Protein AF-0000000068825783 (afdb_homodimer)

InterPro domains:
  IPR036424 Decaprenyl diphosphate synthase-like superfamily [G3DSA:3.40.1180.10] (124-243)
  IPR036424 Decaprenyl diphosphate synthase-like superfamily [SSF64005] (55-237)
  IPR038887 Dehydrodolichyl diphosphate synthase complex subunit Nus1 [PTHR21528] (3-243)

Nearest PDB structures (foldseek):
  7pb1-assembly1_B-2  TM=8.480E-01  e=5.339E-15  Homo sapiens
  6w2l-assembly1_B  TM=7.872E-01  e=2.085E-14  Homo sapiens
  7pb0-assembly1_B-2  TM=7.633E-01  e=5.680E-15  Homo sapiens
  7pay-assembly1_B-2  TM=7.531E-01  e=7.194E-14  Homo sapiens
  4h2o-assembly1_A  TM=7.415E-01  e=1.173E-07  Escherichia coli

Structure (mmCIF, N/CA/C/O backbone):
data_AF-0000000068825783-model_v1
#
loop_
_entity.id
_entity.type
_entity.pdbx_description
1 polymer 'ditrans,polycis-polyprenyl diphosphate synthase'
#
loop_
_atom_site.group_PDB
_atom_site.id
_atom_site.type_symbol
_atom_site.label_atom_id
_atom_site.label_alt_id
_atom_site.label_comp_id
_atom_site.label_asym_id
_atom_site.label_entity_id
_atom_site.label_seq_id
_atom_site.pdbx_PDB_ins_code
_atom_site.Cartn_x
_atom_site.Cartn_y
_atom_site.Cartn_z
_atom_site.occupancy
_atom_site.B_iso_or_equiv
_atom_site.auth_seq_id
_atom_site.auth_comp_id
_atom_site.auth_asym_id
_atom_site.auth_atom_id
_atom_site.pdbx_PDB_model_num
ATOM 1 N N . MET A 1 1 ? -21.297 26.969 -71.875 1 42.66 1 MET A N 1
ATOM 2 C CA . MET A 1 1 ? -20.844 25.938 -70.938 1 42.66 1 MET A CA 1
ATOM 3 C C . MET A 1 1 ? -20.594 26.531 -69.562 1 42.66 1 MET A C 1
ATOM 5 O O . MET A 1 1 ? -19.766 27.422 -69.375 1 42.66 1 MET A O 1
ATOM 9 N N . SER A 1 2 ? -21.641 26.562 -68.562 1 55.28 2 SER A N 1
ATOM 10 C CA . SER A 1 2 ? -21.938 27.516 -67.5 1 55.28 2 SER A CA 1
ATOM 11 C C . SER A 1 2 ? -21 27.328 -66.312 1 55.28 2 SER A C 1
ATOM 13 O O . SER A 1 2 ? -20.438 26.25 -66.125 1 55.28 2 SER A O 1
ATOM 15 N N . ILE A 1 3 ? -20.516 28.484 -65.75 1 64.88 3 ILE A N 1
ATOM 16 C CA . ILE A 1 3 ? -19.688 28.75 -64.562 1 64.88 3 ILE A CA 1
ATOM 17 C C . ILE A 1 3 ? -20.094 27.797 -63.469 1 64.88 3 ILE A C 1
ATOM 19 O O . ILE A 1 3 ? -19.234 27.266 -62.75 1 64.88 3 ILE A O 1
ATOM 23 N N . ASN A 1 4 ? -21.203 27.359 -63.531 1 65.75 4 ASN A N 1
ATOM 24 C CA . ASN A 1 4 ? -21.719 26.438 -62.5 1 65.75 4 ASN A CA 1
ATOM 25 C C . ASN A 1 4 ? -21.172 25.031 -62.719 1 65.75 4 ASN A C 1
ATOM 27 O O . ASN A 1 4 ? -20.891 24.328 -61.719 1 65.75 4 ASN A O 1
ATOM 31 N N . PHE A 1 5 ? -20.891 24.688 -63.938 1 65.38 5 PHE A N 1
ATOM 32 C CA . PHE A 1 5 ? -20.375 23.359 -64.25 1 65.38 5 PHE A CA 1
ATOM 33 C C . PHE A 1 5 ? -18.922 23.25 -63.812 1 65.38 5 PHE A C 1
ATOM 35 O O . PHE A 1 5 ? -18.516 22.234 -63.219 1 65.38 5 PHE A O 1
ATOM 42 N N . ILE A 1 6 ? -18.25 24.281 -64 1 62.16 6 ILE A N 1
ATOM 43 C CA . ILE A 1 6 ? -16.844 24.297 -63.625 1 62.16 6 ILE A CA 1
ATOM 44 C C . ILE A 1 6 ? -16.703 24.266 -62.094 1 62.16 6 ILE A C 1
ATOM 46 O O . ILE A 1 6 ? -15.836 23.562 -61.562 1 62.16 6 ILE A O 1
ATOM 50 N N . HIS A 1 7 ? -17.547 24.859 -61.406 1 62.69 7 HIS A N 1
ATOM 51 C CA . HIS A 1 7 ? -17.531 24.859 -59.938 1 62.69 7 HIS A CA 1
ATOM 52 C C . HIS A 1 7 ? -17.828 23.469 -59.375 1 62.69 7 HIS A C 1
ATOM 54 O O . HIS A 1 7 ? -17.203 23.047 -58.406 1 62.69 7 HIS A O 1
ATOM 60 N N . VAL A 1 8 ? -18.672 22.812 -60.031 1 63.44 8 VAL A N 1
ATOM 61 C CA . VAL A 1 8 ? -19.062 21.5 -59.562 1 63.44 8 VAL A CA 1
ATOM 62 C C . VAL A 1 8 ? -17.938 20.5 -59.812 1 63.44 8 VAL A C 1
ATOM 64 O O . VAL A 1 8 ? -17.625 19.672 -58.969 1 63.44 8 VAL A O 1
ATOM 67 N N . VAL A 1 9 ? -17.266 20.656 -60.906 1 70.38 9 VAL A N 1
ATOM 68 C CA . VAL A 1 9 ? -16.172 19.75 -61.25 1 70.38 9 VAL A CA 1
ATOM 69 C C . VAL A 1 9 ? -14.992 20 -60.344 1 70.38 9 VAL A C 1
ATOM 71 O O . VAL A 1 9 ? -14.375 19.062 -59.844 1 70.38 9 VAL A O 1
ATOM 74 N N . LEU A 1 10 ? -14.773 21.25 -60.094 1 65.44 10 LEU A N 1
ATOM 75 C CA . LEU A 1 10 ? -13.664 21.609 -59.219 1 65.44 10 LEU A CA 1
ATOM 76 C C . LEU A 1 10 ? -13.938 21.156 -57.781 1 65.44 10 LEU A C 1
ATOM 78 O O . LEU A 1 10 ? -13.039 20.672 -57.094 1 65.44 10 LEU A O 1
ATOM 82 N N . TYR A 1 11 ? -15.141 21.281 -57.406 1 63.78 11 TYR A N 1
ATOM 83 C CA . TYR A 1 11 ? -15.547 20.812 -56.094 1 63.78 11 TYR A CA 1
ATOM 84 C C . TYR A 1 11 ? -15.375 19.297 -55.969 1 63.78 11 TYR A C 1
ATOM 86 O O . TYR A 1 11 ? -14.836 18.797 -54.969 1 63.78 11 TYR A O 1
ATOM 94 N N . ASN A 1 12 ? -15.727 18.578 -57 1 69.06 12 ASN A N 1
ATOM 95 C CA . ASN A 1 12 ? -15.602 17.125 -56.969 1 69.06 12 ASN A CA 1
ATOM 96 C C . ASN A 1 12 ? -14.141 16.703 -57.062 1 69.06 12 ASN A C 1
ATOM 98 O O . ASN A 1 12 ? -13.742 15.727 -56.406 1 69.06 12 ASN A O 1
ATOM 102 N N . LEU A 1 13 ? -13.43 17.469 -57.75 1 74 13 LEU A N 1
ATOM 103 C CA . LEU A 1 13 ? -12.008 17.156 -57.875 1 74 13 LEU A CA 1
ATOM 104 C C . LEU A 1 13 ? -11.297 17.406 -56.531 1 74 13 LEU A C 1
ATOM 106 O O . LEU A 1 13 ? -10.477 16.594 -56.125 1 74 13 LEU A O 1
ATOM 110 N N . VAL A 1 14 ? -11.656 18.531 -55.969 1 64.44 14 VAL A N 1
ATOM 111 C CA . VAL A 1 14 ? -11.07 18.828 -54.656 1 64.44 14 VAL A CA 1
ATOM 112 C C . VAL A 1 14 ? -11.523 17.797 -53.625 1 64.44 14 VAL A C 1
ATOM 114 O O . VAL A 1 14 ? -10.719 17.281 -52.844 1 64.44 14 VAL A O 1
ATOM 117 N N . HIS A 1 15 ? -12.719 17.359 -53.688 1 64.88 15 HIS A N 1
ATOM 118 C CA . HIS A 1 15 ? -13.25 16.359 -52.75 1 64.88 15 HIS A CA 1
ATOM 119 C C . HIS A 1 15 ? -12.625 14.992 -53.031 1 64.88 15 HIS A C 1
ATOM 121 O O . HIS A 1 15 ? -12.305 14.266 -52.094 1 64.88 15 HIS A O 1
ATOM 127 N N . PHE A 1 16 ? -12.398 14.766 -54.25 1 71.06 16 PHE A N 1
ATOM 128 C CA . PHE A 1 16 ? -11.766 13.508 -54.625 1 71.06 16 PHE A CA 1
ATOM 129 C C . PHE A 1 16 ? -10.312 13.477 -54.156 1 71.06 16 PHE A C 1
ATOM 131 O O . PHE A 1 16 ? -9.859 12.484 -53.594 1 71.06 16 PHE A O 1
ATOM 138 N N . THR A 1 17 ? -9.641 14.523 -54.406 1 66.75 17 THR A N 1
ATOM 139 C CA . THR A 1 17 ? -8.25 14.586 -53.969 1 66.75 17 THR A CA 1
ATOM 140 C C . THR A 1 17 ? -8.164 14.531 -52.469 1 66.75 17 THR A C 1
ATOM 142 O O . THR A 1 17 ? -7.297 13.844 -51.906 1 66.75 17 THR A O 1
ATOM 145 N N . CYS A 1 18 ? -9.062 15.164 -51.75 1 60.19 18 CYS A N 1
ATOM 146 C CA . CYS A 1 18 ? -9.07 15.125 -50.281 1 60.19 18 CYS A CA 1
ATOM 147 C C . CYS A 1 18 ? -9.383 13.719 -49.781 1 60.19 18 CYS A C 1
ATOM 149 O O . CYS A 1 18 ? -8.75 13.242 -48.844 1 60.19 18 CYS A O 1
ATOM 151 N N . THR A 1 19 ? -10.25 13.008 -50.5 1 64.25 19 THR A N 1
ATOM 152 C CA . THR A 1 19 ? -10.57 11.641 -50.125 1 64.25 19 THR A CA 1
ATOM 153 C C . THR A 1 19 ? -9.398 10.703 -50.406 1 64.25 19 THR A C 1
ATOM 155 O O . THR A 1 19 ? -9.117 9.797 -49.594 1 64.25 19 THR A O 1
ATOM 158 N N . VAL A 1 20 ? -8.773 10.961 -51.438 1 64.88 20 VAL A N 1
ATOM 159 C CA . VAL A 1 20 ? -7.609 10.141 -51.781 1 64.88 20 VAL A CA 1
ATOM 160 C C . VAL A 1 20 ? -6.488 10.398 -50.781 1 64.88 20 VAL A C 1
ATOM 162 O O . VAL A 1 20 ? -5.84 9.453 -50.312 1 64.88 20 VAL A O 1
ATOM 165 N N . ILE A 1 21 ? -6.332 11.594 -50.406 1 59.41 21 ILE A N 1
ATOM 166 C CA . ILE A 1 21 ? -5.316 11.93 -49.406 1 59.41 21 ILE A CA 1
ATOM 167 C C . ILE A 1 21 ? -5.68 11.305 -48.062 1 59.41 21 ILE A C 1
ATOM 169 O O . ILE A 1 21 ? -4.824 10.734 -47.375 1 59.41 21 ILE A O 1
ATOM 173 N N . GLU A 1 22 ? -6.887 11.32 -47.688 1 61.16 22 GLU A N 1
ATOM 174 C CA . GLU A 1 22 ? -7.34 10.664 -46.438 1 61.16 22 GLU A CA 1
ATOM 175 C C . GLU A 1 22 ? -7.125 9.148 -46.531 1 61.16 22 GLU A C 1
ATOM 177 O O . GLU A 1 22 ? -6.703 8.531 -45.562 1 61.16 22 GLU A O 1
ATOM 182 N N . CYS A 1 23 ? -7.34 8.648 -47.656 1 56.94 23 CYS A N 1
ATOM 183 C CA . CYS A 1 23 ? -7.133 7.219 -47.875 1 56.94 23 CYS A CA 1
ATOM 184 C C . CYS A 1 23 ? -5.652 6.859 -47.781 1 56.94 23 CYS A C 1
ATOM 186 O O . CYS A 1 23 ? -5.289 5.855 -47.188 1 56.94 23 CYS A O 1
ATOM 188 N N . ILE A 1 24 ? -4.93 7.672 -48.375 1 57.5 24 ILE A N 1
ATOM 189 C CA . ILE A 1 24 ? -3.492 7.43 -48.344 1 57.5 24 ILE A CA 1
ATOM 190 C C . ILE A 1 24 ? -2.965 7.57 -46.906 1 57.5 24 ILE A C 1
ATOM 192 O O . ILE A 1 24 ? -2.176 6.742 -46.438 1 57.5 24 ILE A O 1
ATOM 196 N N . VAL A 1 25 ? -3.416 8.508 -46.188 1 53.91 25 VAL A N 1
ATOM 197 C CA . VAL A 1 25 ? -3.01 8.688 -44.812 1 53.91 25 VAL A CA 1
ATOM 198 C C . VAL A 1 25 ? -3.498 7.504 -43.969 1 53.91 25 VAL A C 1
ATOM 200 O O . VAL A 1 25 ? -2.766 6.996 -43.125 1 53.91 25 VAL A O 1
ATOM 203 N N . TYR A 1 26 ? -4.68 7.051 -44.281 1 50.91 26 TYR A N 1
ATOM 204 C CA . TYR A 1 26 ? -5.215 5.867 -43.625 1 50.91 26 TYR A CA 1
ATOM 205 C C . TYR A 1 26 ? -4.387 4.633 -43.938 1 50.91 26 TYR A C 1
ATOM 207 O O . TYR A 1 26 ? -4.035 3.852 -43.062 1 50.91 26 TYR A O 1
ATOM 215 N N . LEU A 1 27 ? -4.078 4.531 -45.188 1 52.44 27 LEU A N 1
ATOM 216 C CA . LEU A 1 27 ? -3.281 3.391 -45.625 1 52.44 27 LEU A CA 1
ATOM 217 C C . LEU A 1 27 ? -1.861 3.475 -45.062 1 52.44 27 LEU A C 1
ATOM 219 O O . LEU A 1 27 ? -1.295 2.465 -44.656 1 52.44 27 LEU A O 1
ATOM 223 N N . LEU A 1 28 ? -1.328 4.59 -45.062 1 52.03 28 LEU A N 1
ATOM 224 C CA . LEU A 1 28 ? -0.014 4.766 -44.469 1 52.03 28 LEU A CA 1
ATOM 225 C C . LEU A 1 28 ? -0.067 4.488 -42.969 1 52.03 28 LEU A C 1
ATOM 227 O O . LEU A 1 28 ? 0.862 3.902 -42.406 1 52.03 28 LEU A O 1
ATOM 231 N N . GLY A 1 29 ? -1.135 4.855 -42.312 1 50.38 29 GLY A N 1
ATOM 232 C CA . GLY A 1 29 ? -1.34 4.484 -40.938 1 50.38 29 GLY A CA 1
ATOM 233 C C . GLY A 1 29 ? -1.378 2.984 -40.719 1 50.38 29 GLY A C 1
ATOM 234 O O . GLY A 1 29 ? -0.766 2.475 -39.75 1 50.38 29 GLY A O 1
ATOM 235 N N . ILE A 1 30 ? -2.023 2.33 -41.562 1 49.5 30 ILE A N 1
ATOM 236 C CA . ILE A 1 30 ? -2.096 0.875 -41.5 1 49.5 30 ILE A CA 1
ATOM 237 C C . ILE A 1 30 ? -0.715 0.278 -41.75 1 49.5 30 ILE A C 1
ATOM 239 O O . ILE A 1 30 ? -0.299 -0.659 -41.062 1 49.5 30 ILE A O 1
ATOM 243 N N . THR A 1 31 ? -0.089 0.76 -42.812 1 48.16 31 THR A N 1
ATOM 244 C CA . THR A 1 31 ? 1.242 0.242 -43.094 1 48.16 31 THR A CA 1
ATOM 245 C C . THR A 1 31 ? 2.207 0.551 -41.969 1 48.16 31 THR A C 1
ATOM 247 O O . THR A 1 31 ? 3.039 -0.284 -41.594 1 48.16 31 THR A O 1
ATOM 250 N N . VAL A 1 32 ? 2.127 1.709 -41.406 1 47.41 32 VAL A N 1
ATOM 251 C CA . VAL A 1 32 ? 2.953 2.035 -40.25 1 47.41 32 VAL A CA 1
ATOM 252 C C . VAL A 1 32 ? 2.553 1.158 -39.062 1 47.41 32 VAL A C 1
ATOM 254 O O . VAL A 1 32 ? 3.412 0.65 -38.344 1 47.41 32 VAL A O 1
ATOM 257 N N . ASP A 1 33 ? 1.3 0.928 -38.844 1 45.69 33 ASP A N 1
ATOM 258 C CA . ASP A 1 33 ? 0.841 0.006 -37.812 1 45.69 33 ASP A CA 1
ATOM 259 C C . ASP A 1 33 ? 1.303 -1.42 -38.094 1 45.69 33 ASP A C 1
ATOM 261 O O . ASP A 1 33 ? 1.701 -2.148 -37.188 1 45.69 33 ASP A O 1
ATOM 265 N N . PHE A 1 34 ? 1.152 -1.824 -39.375 1 43.69 34 PHE A N 1
ATOM 266 C CA . PHE A 1 34 ? 1.649 -3.133 -39.781 1 43.69 34 PHE A CA 1
ATOM 267 C C . PHE A 1 34 ? 3.166 -3.199 -39.656 1 43.69 34 PHE A C 1
ATOM 269 O O . PHE A 1 34 ? 3.707 -4.164 -39.125 1 43.69 34 PHE A O 1
ATOM 276 N N . TYR A 1 35 ? 3.861 -2.283 -40.25 1 44.72 35 TYR A N 1
ATOM 277 C CA . TYR A 1 35 ? 5.309 -2.227 -40.062 1 44.72 35 TYR A CA 1
ATOM 278 C C . TYR A 1 35 ? 5.664 -2.082 -38.594 1 44.72 35 TYR A C 1
ATOM 280 O O . TYR A 1 35 ? 6.602 -2.723 -38.094 1 44.72 35 TYR A O 1
ATOM 288 N N . HIS A 1 36 ? 4.992 -1.281 -37.781 1 45.22 36 HIS A N 1
ATOM 289 C CA . HIS A 1 36 ? 5.148 -1.208 -36.344 1 45.22 36 HIS A CA 1
ATOM 290 C C . HIS A 1 36 ? 4.758 -2.523 -35.688 1 45.22 36 HIS A C 1
ATOM 292 O O . HIS A 1 36 ? 5.398 -2.955 -34.719 1 45.22 36 HIS A O 1
ATOM 298 N N . GLY A 1 37 ? 3.746 -3.115 -36.125 1 42.56 37 GLY A N 1
ATOM 299 C CA . GLY A 1 37 ? 3.377 -4.43 -35.625 1 42.56 37 GLY A CA 1
ATOM 300 C C . GLY A 1 37 ? 4.438 -5.484 -35.875 1 42.56 37 GLY A C 1
ATOM 301 O O . GLY A 1 37 ? 4.789 -6.25 -35 1 42.56 37 GLY A O 1
ATOM 302 N N . VAL A 1 38 ? 4.789 -5.695 -37.156 1 43.5 38 VAL A N 1
ATOM 303 C CA . VAL A 1 38 ? 5.809 -6.684 -37.5 1 43.5 38 VAL A CA 1
ATOM 304 C C . VAL A 1 38 ? 7.168 -6.227 -36.969 1 43.5 38 VAL A C 1
ATOM 306 O O . VAL A 1 38 ? 7.898 -7.012 -36.344 1 43.5 38 VAL A O 1
ATOM 309 N N . TYR A 1 39 ? 7.645 -5.102 -37.375 1 41.81 39 TYR A N 1
ATOM 310 C CA . TYR A 1 39 ? 8.891 -4.531 -36.875 1 41.81 39 TYR A CA 1
ATOM 311 C C . TYR A 1 39 ? 8.797 -4.281 -35.375 1 41.81 39 TYR A C 1
ATOM 313 O O . TYR A 1 39 ? 9.766 -4.52 -34.656 1 41.81 39 TYR A O 1
ATOM 321 N N . TYR A 1 40 ? 7.715 -3.783 -34.906 1 44.41 40 TYR A N 1
ATOM 322 C CA . TYR A 1 40 ? 7.465 -3.604 -33.469 1 44.41 40 TYR A CA 1
ATOM 323 C C . TYR A 1 40 ? 7.328 -4.949 -32.75 1 44.41 40 TYR A C 1
ATOM 325 O O . TYR A 1 40 ? 7.746 -5.098 -31.609 1 44.41 40 TYR A O 1
ATOM 333 N N . GLY A 1 41 ? 6.816 -5.895 -33.562 1 44.47 41 GLY A N 1
ATOM 334 C CA . GLY A 1 41 ? 6.852 -7.234 -33 1 44.47 41 GLY A CA 1
ATOM 335 C C . GLY A 1 41 ? 8.258 -7.777 -32.844 1 44.47 41 GLY A C 1
ATOM 336 O O . GLY A 1 41 ? 8.609 -8.312 -31.797 1 44.47 41 GLY A O 1
ATOM 337 N N . LYS A 1 42 ? 9.016 -7.922 -34.094 1 48.91 42 LYS A N 1
ATOM 338 C CA . LYS A 1 42 ? 10.422 -8.32 -34 1 48.91 42 LYS A CA 1
ATOM 339 C C . LYS A 1 42 ? 11.211 -7.383 -33.094 1 48.91 42 LYS A C 1
ATOM 341 O O . LYS A 1 42 ? 12 -7.84 -32.281 1 48.91 42 LYS A O 1
ATOM 346 N N . HIS A 1 43 ? 11.188 -6.148 -33.312 1 48.56 43 HIS A N 1
ATOM 347 C CA . HIS A 1 43 ? 11.828 -5.129 -32.5 1 48.56 43 HIS A CA 1
ATOM 348 C C . HIS A 1 43 ? 11.328 -5.191 -31.062 1 48.56 43 HIS A C 1
ATOM 350 O O . HIS A 1 43 ? 12.102 -5.004 -30.125 1 48.56 43 HIS A O 1
ATOM 356 N N . ASN A 1 44 ? 10.102 -5.586 -31.031 1 56.53 44 ASN A N 1
ATOM 357 C CA . ASN A 1 44 ? 9.555 -5.789 -29.703 1 56.53 44 ASN A CA 1
ATOM 358 C C . ASN A 1 44 ? 10.164 -7.012 -29.016 1 56.53 44 ASN A C 1
ATOM 360 O O . ASN A 1 44 ? 10.445 -6.984 -27.812 1 56.53 44 ASN A O 1
ATOM 364 N N . ASN A 1 45 ? 10.492 -8.039 -30.031 1 62.94 45 ASN A N 1
ATOM 365 C CA . ASN A 1 45 ? 11.125 -9.227 -29.453 1 62.94 45 ASN A CA 1
ATOM 366 C C . ASN A 1 45 ? 12.578 -8.945 -29.078 1 62.94 45 ASN A C 1
ATOM 368 O O . ASN A 1 45 ? 13.047 -9.406 -28.031 1 62.94 45 ASN A O 1
ATOM 372 N N . ASP A 1 46 ? 13.297 -8.203 -30.016 1 67.12 46 ASP A N 1
ATOM 373 C CA . ASP A 1 46 ? 14.672 -7.871 -29.672 1 67.12 46 ASP A CA 1
ATOM 374 C C . ASP A 1 46 ? 14.734 -7.008 -28.406 1 67.12 46 ASP A C 1
ATOM 376 O O . ASP A 1 46 ? 15.602 -7.211 -27.547 1 67.12 46 ASP A O 1
ATOM 380 N N . VAL A 1 47 ? 13.906 -6.098 -28.344 1 68.44 47 VAL A N 1
ATOM 381 C CA . VAL A 1 47 ? 13.875 -5.215 -27.188 1 68.44 47 VAL A CA 1
ATOM 382 C C . VAL A 1 47 ? 13.531 -6.02 -25.922 1 68.44 47 VAL A C 1
ATOM 384 O O . VAL A 1 47 ? 14.148 -5.828 -24.875 1 68.44 47 VAL A O 1
ATOM 387 N N . LEU A 1 48 ? 12.633 -6.906 -26.125 1 74.06 48 LEU A N 1
ATOM 388 C CA . LEU A 1 48 ? 12.258 -7.746 -24.984 1 74.06 48 LEU A CA 1
ATOM 389 C C . LEU A 1 48 ? 13.43 -8.625 -24.547 1 74.06 48 LEU A C 1
ATOM 391 O O . LEU A 1 48 ? 13.648 -8.812 -23.344 1 74.06 48 LEU A O 1
ATOM 395 N N . LEU A 1 49 ? 14.141 -9.062 -25.562 1 72.88 49 LEU A N 1
ATOM 396 C CA . LEU A 1 49 ? 15.297 -9.898 -25.25 1 72.88 49 LEU A CA 1
ATOM 397 C C . LEU A 1 49 ? 16.359 -9.094 -24.5 1 72.88 49 LEU A C 1
ATOM 399 O O . LEU A 1 49 ? 17 -9.609 -23.578 1 72.88 49 LEU A O 1
ATOM 403 N N . GLN A 1 50 ? 16.562 -7.91 -24.969 1 77.25 50 GLN A N 1
ATOM 404 C CA . GLN A 1 50 ? 17.516 -7.051 -24.266 1 77.25 50 GLN A CA 1
ATOM 405 C C . GLN A 1 50 ? 17.062 -6.77 -22.844 1 77.25 50 GLN A C 1
ATOM 407 O O . GLN A 1 50 ? 17.875 -6.766 -21.922 1 77.25 50 GLN A O 1
ATOM 412 N N . LYS A 1 51 ? 15.766 -6.547 -22.656 1 77.06 51 LYS A N 1
ATOM 413 C CA . LYS A 1 51 ? 15.219 -6.301 -21.328 1 77.06 51 LYS A CA 1
ATOM 414 C C . LYS A 1 51 ? 15.406 -7.516 -20.422 1 77.06 51 LYS A C 1
ATOM 416 O O . LYS A 1 51 ? 15.727 -7.375 -19.25 1 77.06 51 LYS A O 1
ATOM 421 N N . LEU A 1 52 ? 15.25 -8.594 -21.047 1 76.88 52 LEU A N 1
ATOM 422 C CA . LEU A 1 52 ? 15.375 -9.828 -20.281 1 76.88 52 LEU A CA 1
ATOM 423 C C . LEU A 1 52 ? 16.812 -10.008 -19.766 1 76.88 52 LEU A C 1
ATOM 425 O O . LEU A 1 52 ? 17.016 -10.508 -18.672 1 76.88 52 LEU A O 1
ATOM 429 N N . LYS A 1 53 ? 17.734 -9.461 -20.562 1 74.5 53 LYS A N 1
ATOM 430 C CA . LYS A 1 53 ? 19.141 -9.562 -20.188 1 74.5 53 LYS A CA 1
ATOM 431 C C . LYS A 1 53 ? 19.469 -8.609 -19.031 1 74.5 53 LYS A C 1
ATOM 433 O O . LYS A 1 53 ? 20.406 -8.844 -18.281 1 74.5 53 LYS A O 1
ATOM 438 N N . CYS A 1 54 ? 18.688 -7.59 -18.859 1 76.62 54 CYS A N 1
ATOM 439 C CA . CYS A 1 54 ? 18.953 -6.57 -17.859 1 76.62 54 CYS A CA 1
ATOM 440 C C . CYS A 1 54 ? 18.219 -6.875 -16.562 1 76.62 54 CYS A C 1
ATOM 442 O O . CYS A 1 54 ? 18.344 -6.145 -15.578 1 76.62 54 CYS A O 1
ATOM 444 N N . LEU A 1 55 ? 17.516 -7.961 -16.625 1 80.44 55 LEU A N 1
ATOM 445 C CA . LEU A 1 55 ? 16.75 -8.289 -15.43 1 80.44 55 LEU A CA 1
ATOM 446 C C . LEU A 1 55 ? 17.672 -8.703 -14.297 1 80.44 55 LEU A C 1
ATOM 448 O O . LEU A 1 55 ? 18.578 -9.531 -14.484 1 80.44 55 LEU A O 1
ATOM 452 N N . GLY A 1 56 ? 17.656 -7.996 -13.242 1 79.38 56 GLY A N 1
ATOM 453 C CA . GLY A 1 56 ? 18.359 -8.438 -12.055 1 79.38 56 GLY A CA 1
ATOM 454 C C . GLY A 1 56 ? 17.672 -9.609 -11.359 1 79.38 56 GLY A C 1
ATOM 455 O O . GLY A 1 56 ? 16.953 -10.375 -11.992 1 79.38 56 GLY A O 1
ATOM 456 N N . LYS A 1 57 ? 17.984 -9.859 -10.195 1 85 57 LYS A N 1
ATOM 457 C CA . LYS A 1 57 ? 17.359 -10.906 -9.406 1 85 57 LYS A CA 1
ATOM 458 C C . LYS A 1 57 ? 15.859 -10.672 -9.258 1 85 57 LYS A C 1
ATOM 460 O O . LYS A 1 57 ? 15.43 -9.594 -8.852 1 85 57 LYS A O 1
ATOM 465 N N . PRO A 1 58 ? 15.133 -11.594 -9.742 1 90.5 58 PRO A N 1
ATOM 466 C CA . PRO A 1 58 ? 13.688 -11.422 -9.594 1 90.5 58 PRO A CA 1
ATOM 467 C C . PRO A 1 58 ? 13.234 -11.477 -8.133 1 90.5 58 PRO A C 1
ATOM 469 O O . PRO A 1 58 ? 13.961 -11.961 -7.273 1 90.5 58 PRO A O 1
ATOM 472 N N . PRO A 1 59 ? 12.07 -10.938 -7.863 1 94.5 59 PRO A N 1
ATOM 473 C CA . PRO A 1 59 ? 11.555 -11.07 -6.5 1 94.5 59 PRO A CA 1
ATOM 474 C C . PRO A 1 59 ? 11.281 -12.523 -6.113 1 94.5 59 PRO A C 1
ATOM 476 O O . PRO A 1 59 ? 10.875 -13.328 -6.957 1 94.5 59 PRO A O 1
ATOM 479 N N . THR A 1 60 ? 11.484 -12.742 -4.871 1 94.25 60 THR A N 1
ATOM 480 C CA . THR A 1 60 ? 11.211 -14.078 -4.371 1 94.25 60 THR A CA 1
ATOM 481 C C . THR A 1 60 ? 9.711 -14.367 -4.375 1 94.25 60 THR A C 1
ATOM 483 O O . THR A 1 60 ? 9.289 -15.484 -4.695 1 94.25 60 THR A O 1
ATOM 486 N N . HIS A 1 61 ? 8.938 -13.445 -4.062 1 96.62 61 HIS A N 1
ATOM 487 C CA . HIS A 1 61 ? 7.488 -13.562 -3.994 1 96.62 61 HIS A CA 1
ATOM 488 C C . HIS A 1 61 ? 6.801 -12.359 -4.633 1 96.62 61 HIS A C 1
ATOM 490 O O . HIS A 1 61 ? 7.035 -11.219 -4.223 1 96.62 61 HIS A O 1
ATOM 496 N N . LEU A 1 62 ? 6.055 -12.641 -5.68 1 98 62 LEU A N 1
ATOM 497 C CA . L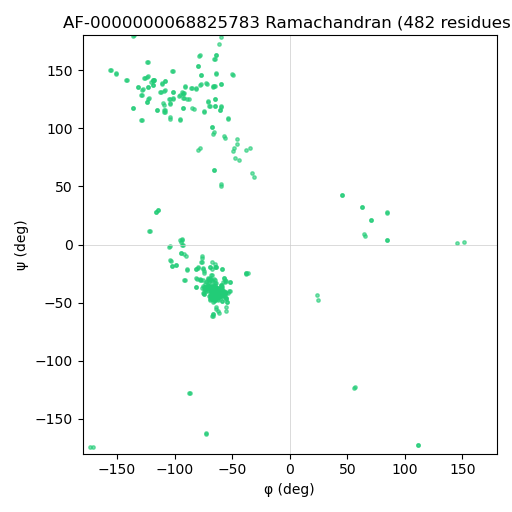EU A 1 62 ? 5.199 -11.648 -6.324 1 98 62 LEU A CA 1
ATOM 498 C C . LEU A 1 62 ? 3.744 -11.828 -5.898 1 98 62 LEU A C 1
ATOM 500 O O . LEU A 1 62 ? 3.221 -12.945 -5.918 1 98 62 LEU A O 1
ATOM 504 N N . THR A 1 63 ? 3.168 -10.734 -5.391 1 97.75 63 THR A N 1
ATOM 505 C CA . THR A 1 63 ? 1.735 -10.773 -5.117 1 97.75 63 THR A CA 1
ATOM 506 C C . THR A 1 63 ? 0.977 -9.867 -6.082 1 97.75 63 THR A C 1
ATOM 508 O O . THR A 1 63 ? 1.463 -8.797 -6.441 1 97.75 63 THR A O 1
ATOM 511 N N . VAL A 1 64 ? -0.173 -10.336 -6.566 1 98.44 64 VAL A N 1
ATOM 512 C CA . VAL A 1 64 ? -1.012 -9.555 -7.469 1 98.44 64 VAL A CA 1
ATOM 513 C C . VAL A 1 64 ? -2.348 -9.242 -6.801 1 98.44 64 VAL A C 1
ATOM 515 O O . VAL A 1 64 ? -3.109 -10.156 -6.469 1 98.44 64 VAL A O 1
ATOM 518 N N . LEU A 1 65 ? -2.592 -7.988 -6.574 1 97.56 65 LEU A N 1
ATOM 519 C CA . LEU A 1 65 ? -3.85 -7.527 -5.996 1 97.56 65 LEU A CA 1
ATOM 520 C C . LEU A 1 65 ? -4.848 -7.156 -7.086 1 97.56 65 LEU A C 1
ATOM 522 O O . LEU A 1 65 ? -4.641 -6.18 -7.816 1 97.56 65 LEU A O 1
ATOM 526 N N . LEU A 1 66 ? -5.973 -7.828 -7.168 1 97.44 66 LEU A N 1
ATOM 527 C CA . LEU A 1 66 ? -6.918 -7.652 -8.266 1 97.44 66 LEU A CA 1
ATOM 528 C C . LEU A 1 66 ? -7.773 -6.406 -8.047 1 97.44 66 LEU A C 1
ATOM 530 O O . LEU A 1 66 ? -8.336 -5.859 -9 1 97.44 66 LEU A O 1
ATOM 534 N N . GLY A 1 67 ? -7.82 -5.957 -6.773 1 93.81 67 GLY A N 1
ATOM 535 C CA . GLY A 1 67 ? -8.695 -4.824 -6.496 1 93.81 67 GLY A CA 1
ATOM 536 C C . GLY A 1 67 ? -10.133 -5.062 -6.914 1 93.81 67 GLY A C 1
ATOM 537 O O . GLY A 1 67 ? -10.727 -6.078 -6.555 1 93.81 67 GLY A O 1
ATOM 538 N N . HIS A 1 68 ? -10.656 -4.148 -7.789 1 92.44 68 HIS A N 1
ATOM 539 C CA . HIS A 1 68 ? -12.062 -4.215 -8.156 1 92.44 68 HIS A CA 1
ATOM 540 C C . HIS A 1 68 ? -12.266 -5.027 -9.43 1 92.44 68 HIS A C 1
ATOM 542 O O . HIS A 1 68 ? -13.398 -5.176 -9.906 1 92.44 68 HIS A O 1
ATOM 548 N N . GLU A 1 69 ? -11.219 -5.598 -9.953 1 95 69 GLU A N 1
ATOM 549 C CA . GLU A 1 69 ? -11.328 -6.34 -11.211 1 95 69 GLU A CA 1
ATOM 550 C C . GLU A 1 69 ? -11.953 -7.711 -10.984 1 95 69 GLU A C 1
ATOM 552 O O . GLU A 1 69 ? -11.781 -8.32 -9.93 1 95 69 GLU A O 1
ATOM 557 N N . GLU A 1 70 ? -12.688 -8.086 -11.992 1 95.75 70 GLU A N 1
ATOM 558 C CA . GLU A 1 70 ? -13.141 -9.469 -12.039 1 95.75 70 GLU A CA 1
ATOM 559 C C . GLU A 1 70 ? -12.047 -10.383 -12.586 1 95.75 70 GLU A C 1
ATOM 561 O O . GLU A 1 70 ? -11.414 -10.078 -13.594 1 95.75 70 GLU A O 1
ATOM 566 N N . PRO A 1 71 ? -11.867 -11.461 -11.922 1 97.31 71 PRO A N 1
ATOM 567 C CA . PRO A 1 71 ? -10.766 -12.336 -12.336 1 97.31 71 PRO A CA 1
ATOM 568 C C . PRO A 1 71 ? -10.969 -12.922 -13.734 1 97.31 71 PRO A C 1
ATOM 570 O O . PRO A 1 71 ? -12.031 -13.469 -14.031 1 97.31 71 PRO A O 1
ATOM 573 N N . SER A 1 72 ? -10 -12.719 -14.57 1 98 72 SER A N 1
ATOM 574 C CA . SER A 1 72 ? -9.852 -13.469 -15.812 1 98 72 SER A CA 1
ATOM 575 C C . SER A 1 72 ? -8.898 -14.641 -15.633 1 98 72 SER A C 1
ATOM 577 O O . SER A 1 72 ? -7.68 -14.453 -15.555 1 98 72 SER A O 1
ATOM 579 N N . TYR A 1 73 ? -9.398 -15.766 -15.617 1 97.44 73 TYR A N 1
ATOM 580 C CA . TYR A 1 73 ? -8.617 -16.953 -15.281 1 97.44 73 TYR A CA 1
ATOM 581 C C . TYR A 1 73 ? -7.539 -17.203 -16.328 1 97.44 73 TYR A C 1
ATOM 583 O O . TYR A 1 73 ? -6.426 -17.609 -15.992 1 97.44 73 TYR A O 1
ATOM 591 N N . LYS A 1 74 ? -7.844 -16.984 -17.531 1 96.44 74 LYS A N 1
ATOM 592 C CA . LYS A 1 74 ? -6.848 -17.125 -18.594 1 96.44 74 LYS A CA 1
ATOM 593 C C . LYS A 1 74 ? -5.703 -16.141 -18.406 1 96.44 74 LYS A C 1
ATOM 595 O O . LYS A 1 74 ? -4.531 -16.5 -18.516 1 96.44 74 LYS A O 1
ATOM 600 N N . ASP A 1 75 ? -6.035 -14.891 -18.094 1 97.62 75 ASP A N 1
ATOM 601 C CA . ASP A 1 75 ? -5.016 -13.859 -17.953 1 97.62 75 ASP A CA 1
ATOM 602 C C . ASP A 1 75 ? -4.195 -14.086 -16.688 1 97.62 75 ASP A C 1
ATOM 604 O O . ASP A 1 75 ? -2.994 -13.805 -16.656 1 97.62 75 ASP A O 1
ATOM 608 N N . LEU A 1 76 ? -4.84 -14.555 -15.648 1 98.25 76 LEU A N 1
ATOM 609 C CA . LEU A 1 76 ? -4.109 -14.906 -14.438 1 98.25 76 LEU A CA 1
ATOM 610 C C . LEU A 1 76 ? -3.154 -16.062 -14.695 1 98.25 76 LEU A C 1
ATOM 612 O O . LEU A 1 76 ? -2.037 -16.078 -14.172 1 98.25 76 LEU A O 1
ATOM 616 N N . ALA A 1 77 ? -3.582 -17.031 -15.492 1 96.62 77 ALA A N 1
ATOM 617 C CA . ALA A 1 77 ? -2.701 -18.125 -15.883 1 96.62 77 ALA A CA 1
ATOM 618 C C . ALA A 1 77 ? -1.485 -17.609 -16.641 1 96.62 77 ALA A C 1
ATOM 620 O O . ALA A 1 77 ? -0.368 -18.094 -16.453 1 96.62 77 ALA A O 1
ATOM 621 N N . ASN A 1 78 ? -1.697 -16.625 -17.5 1 96.06 78 ASN A N 1
ATOM 622 C CA . ASN A 1 78 ? -0.579 -16 -18.203 1 96.06 78 ASN A CA 1
ATOM 623 C C . ASN A 1 78 ? 0.449 -15.438 -17.219 1 96.06 78 ASN A C 1
ATOM 625 O O . ASN A 1 78 ? 1.655 -15.57 -17.438 1 96.06 78 ASN A O 1
ATOM 629 N N . ILE A 1 79 ? -0.051 -14.836 -16.141 1 97.62 79 ILE A N 1
ATOM 630 C CA . ILE A 1 79 ? 0.846 -14.25 -15.148 1 97.62 79 ILE A CA 1
ATOM 631 C C . ILE A 1 79 ? 1.657 -15.352 -14.469 1 97.62 79 ILE A C 1
ATOM 633 O O . ILE A 1 79 ? 2.842 -15.172 -14.18 1 97.62 79 ILE A O 1
ATOM 637 N N . VAL A 1 80 ? 1.006 -16.516 -14.234 1 96.38 80 VAL A N 1
ATOM 638 C CA . VAL A 1 80 ? 1.725 -17.656 -13.688 1 96.38 80 VAL A CA 1
ATOM 639 C C . VAL A 1 80 ? 2.904 -18.016 -14.594 1 96.38 80 VAL A C 1
ATOM 641 O O . VAL A 1 80 ? 4.031 -18.172 -14.117 1 96.38 80 VAL A O 1
ATOM 644 N N . PHE A 1 81 ? 2.693 -17.984 -15.82 1 93.56 81 PHE A N 1
ATOM 645 C CA . PHE A 1 81 ? 3.732 -18.375 -16.766 1 93.56 81 PHE A CA 1
ATOM 646 C C . PHE A 1 81 ? 4.789 -17.281 -16.891 1 93.56 81 PHE A C 1
ATOM 648 O O . PHE A 1 81 ? 5.973 -17.578 -17.078 1 93.56 81 PHE A O 1
ATOM 655 N N . TYR A 1 82 ? 4.355 -15.984 -16.812 1 94.69 82 TYR A N 1
ATOM 656 C CA . TYR A 1 82 ? 5.348 -14.914 -16.75 1 94.69 82 TYR A CA 1
ATOM 657 C C . TYR A 1 82 ? 6.316 -15.148 -15.594 1 94.69 82 TYR A C 1
ATOM 659 O O . TYR A 1 82 ? 7.527 -14.984 -15.75 1 94.69 82 TYR A O 1
ATOM 667 N N . CYS A 1 83 ? 5.77 -15.586 -14.438 1 95.81 83 CYS A N 1
ATOM 668 C CA . CYS A 1 83 ? 6.586 -15.82 -13.25 1 95.81 83 CYS A CA 1
ATOM 669 C C . CYS A 1 83 ? 7.523 -17 -13.461 1 95.81 83 CYS A C 1
ATOM 671 O O . CYS A 1 83 ? 8.711 -16.922 -13.125 1 95.81 83 CYS A O 1
ATOM 673 N N . ILE A 1 84 ? 7.016 -18.078 -14.031 1 91.81 84 ILE A N 1
ATOM 674 C CA . ILE A 1 84 ? 7.84 -19.25 -14.312 1 91.81 84 ILE A CA 1
ATOM 675 C C . ILE A 1 84 ? 8.984 -18.859 -15.242 1 91.81 84 ILE A C 1
ATOM 677 O O . ILE A 1 84 ? 10.148 -19.188 -14.984 1 91.81 84 ILE A O 1
ATOM 681 N N . SER A 1 85 ? 8.688 -18.109 -16.281 1 89.12 85 SER A N 1
ATOM 682 C CA . SER A 1 85 ? 9.656 -17.734 -17.312 1 89.12 85 SER A CA 1
ATOM 683 C C . SER A 1 85 ? 10.719 -16.797 -16.75 1 89.12 85 SER A C 1
ATOM 685 O O . SER A 1 85 ? 11.844 -16.75 -17.266 1 89.12 85 SER A O 1
ATOM 687 N N . THR A 1 86 ? 10.383 -16.062 -15.703 1 91.75 86 THR A N 1
ATOM 688 C CA . THR A 1 86 ? 11.328 -15.078 -15.172 1 91.75 86 THR A CA 1
ATOM 689 C C . THR A 1 86 ? 11.961 -15.586 -13.875 1 91.75 86 THR A C 1
ATOM 691 O O . THR A 1 86 ? 12.766 -14.891 -13.258 1 91.75 86 THR A O 1
ATOM 694 N N . GLY A 1 87 ? 11.555 -16.75 -13.43 1 91.56 87 GLY A N 1
ATOM 695 C CA . GLY A 1 87 ? 12.211 -17.406 -12.312 1 91.56 87 GLY A CA 1
ATOM 696 C C . GLY A 1 87 ? 11.688 -16.922 -10.961 1 91.56 87 GLY A C 1
ATOM 697 O O . GLY A 1 87 ? 12.422 -16.938 -9.977 1 91.56 87 GLY A O 1
ATOM 698 N N . ILE A 1 88 ? 10.461 -16.469 -10.844 1 95.12 88 ILE A N 1
ATOM 699 C CA . ILE A 1 88 ? 9.828 -16.094 -9.578 1 95.12 88 ILE A CA 1
ATOM 700 C C . ILE A 1 88 ? 9.242 -17.344 -8.914 1 95.12 88 ILE A C 1
ATOM 702 O O . ILE A 1 88 ? 8.312 -17.953 -9.445 1 95.12 88 ILE A O 1
ATOM 706 N N . PRO A 1 89 ? 9.719 -17.656 -7.816 1 95.12 89 PRO A N 1
ATOM 707 C CA . PRO A 1 89 ? 9.344 -18.953 -7.262 1 95.12 89 PRO A CA 1
ATOM 708 C C . PRO A 1 89 ? 7.988 -18.938 -6.562 1 95.12 89 PRO A C 1
ATOM 710 O O . PRO A 1 89 ? 7.32 -19.969 -6.461 1 95.12 89 PRO A O 1
ATOM 713 N N . TYR A 1 90 ? 7.574 -17.781 -6.008 1 95.81 90 TYR A N 1
ATOM 714 C CA . TYR A 1 90 ? 6.324 -17.688 -5.266 1 95.81 90 TYR A CA 1
ATOM 715 C C . TYR A 1 90 ? 5.406 -16.625 -5.871 1 95.81 90 TYR A C 1
ATOM 717 O O . TYR A 1 90 ? 5.812 -15.484 -6.078 1 95.81 90 TYR A O 1
ATOM 725 N N . LEU A 1 91 ? 4.227 -17.062 -6.172 1 97.69 91 LEU A N 1
ATOM 726 C CA . LEU A 1 91 ? 3.209 -16.156 -6.707 1 97.69 91 LEU A CA 1
ATOM 727 C C . LEU A 1 91 ? 1.908 -16.281 -5.918 1 97.69 91 LEU A C 1
ATOM 729 O O . LEU A 1 91 ? 1.44 -17.391 -5.648 1 97.69 91 LEU A O 1
ATOM 733 N N . SER A 1 92 ? 1.42 -15.133 -5.5 1 96.81 92 SER A N 1
ATOM 734 C CA . SER A 1 92 ? 0.103 -15.141 -4.871 1 96.81 92 SER A CA 1
ATOM 735 C C . SER A 1 92 ? -0.836 -14.148 -5.551 1 96.81 92 SER A C 1
ATOM 737 O O . SER A 1 92 ? -0.393 -13.117 -6.066 1 96.81 92 SER A O 1
ATOM 739 N N . PHE A 1 93 ? -2.061 -14.539 -5.637 1 97.94 93 PHE A N 1
ATOM 740 C CA . PHE A 1 93 ? -3.133 -13.656 -6.074 1 97.94 93 PHE A CA 1
ATOM 741 C C . PHE A 1 93 ? -4.043 -13.281 -4.91 1 97.94 93 PHE A C 1
ATOM 743 O O . PHE A 1 93 ? -4.348 -14.125 -4.062 1 97.94 93 PHE A O 1
ATOM 750 N N . TYR A 1 94 ? -4.445 -12.023 -4.918 1 97 94 TYR A N 1
ATOM 751 C CA . TYR A 1 94 ? -5.355 -11.562 -3.869 1 97 94 TYR A CA 1
ATOM 752 C C . TYR A 1 94 ? -6.617 -10.961 -4.469 1 97 94 TYR A C 1
ATOM 754 O O . TYR A 1 94 ? -6.547 -10.031 -5.281 1 97 94 TYR A O 1
ATOM 762 N N . ASP A 1 95 ? -7.68 -11.523 -4.07 1 96.81 95 ASP A N 1
ATOM 763 C CA . ASP A 1 95 ? -9.016 -11.047 -4.414 1 96.81 95 ASP A CA 1
ATOM 764 C C . ASP A 1 95 ? -9.883 -10.898 -3.168 1 96.81 95 ASP A C 1
ATOM 766 O O . ASP A 1 95 ? -10.352 -11.898 -2.613 1 96.81 95 ASP A O 1
ATOM 770 N N . TYR A 1 96 ? -10.109 -9.625 -2.791 1 93.94 96 TYR A N 1
ATOM 771 C CA . TYR A 1 96 ? -10.805 -9.391 -1.529 1 93.94 96 TYR A CA 1
ATOM 772 C C . TYR A 1 96 ? -12.266 -9.812 -1.626 1 93.94 96 TYR A C 1
ATOM 774 O O . TYR A 1 96 ? -12.922 -10.031 -0.607 1 93.94 96 TYR A O 1
ATOM 782 N N . LYS A 1 97 ? -12.805 -9.93 -2.896 1 93.94 97 LYS A N 1
ATOM 783 C CA . LYS A 1 97 ? -14.188 -10.359 -3.086 1 93.94 97 LYS A CA 1
ATOM 784 C C . LYS A 1 97 ? -14.336 -11.859 -2.852 1 93.94 97 LYS A C 1
ATOM 786 O O . LYS A 1 97 ? -15.445 -12.359 -2.668 1 93.94 97 LYS A O 1
ATOM 791 N N . GLY A 1 98 ? -13.273 -12.555 -2.945 1 94.81 98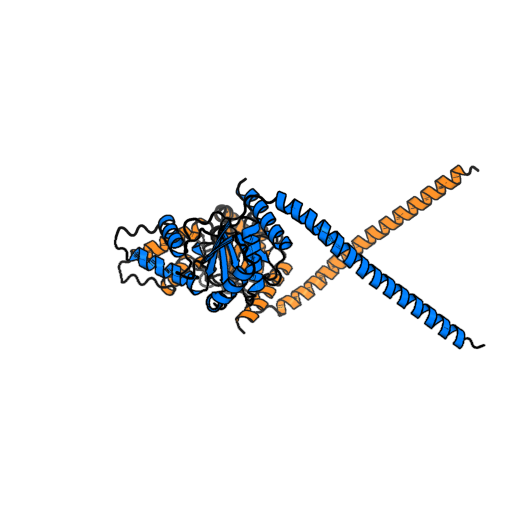 GLY A N 1
ATOM 792 C CA . GLY A 1 98 ? -13.289 -13.977 -2.67 1 94.81 98 GLY A CA 1
ATOM 793 C C . GLY A 1 98 ? -13.703 -14.812 -3.865 1 94.81 98 GLY A C 1
ATOM 794 O O . GLY A 1 98 ? -13.789 -16.047 -3.773 1 94.81 98 GLY A O 1
ATOM 795 N N . VAL A 1 99 ? -13.922 -14.234 -5.008 1 95.81 99 VAL A N 1
ATOM 796 C CA . VAL A 1 99 ? -14.391 -14.914 -6.211 1 95.81 99 VAL A CA 1
ATOM 797 C C . VAL A 1 99 ? -13.305 -15.859 -6.719 1 95.81 99 VAL A C 1
ATOM 799 O O . VAL A 1 99 ? -13.586 -17 -7.082 1 95.81 99 VAL A O 1
ATOM 802 N N . LEU A 1 100 ? -12.086 -15.391 -6.719 1 96.44 100 LEU A N 1
ATOM 803 C CA . LEU A 1 100 ? -10.961 -16.172 -7.223 1 96.44 100 LEU A CA 1
ATOM 804 C C . LEU A 1 100 ? -10.75 -17.422 -6.375 1 96.44 100 LEU A C 1
ATOM 806 O O . LEU A 1 100 ? -10.547 -18.516 -6.906 1 96.44 100 LEU A O 1
ATOM 810 N N . LYS A 1 101 ? -10.773 -17.219 -5.09 1 94.19 101 LYS A N 1
ATOM 811 C CA . LYS A 1 101 ? -10.602 -18.359 -4.188 1 94.19 101 LYS A CA 1
ATOM 812 C C . LYS A 1 101 ? -11.719 -19.375 -4.367 1 94.19 101 LYS A C 1
ATOM 814 O O . LYS A 1 101 ? -11.461 -20.578 -4.398 1 94.19 101 LYS A O 1
ATOM 819 N N . LYS A 1 102 ? -12.914 -18.938 -4.531 1 94.5 102 LYS A N 1
ATOM 820 C CA . LYS A 1 102 ? -14.078 -19.797 -4.719 1 94.5 102 LYS A CA 1
ATOM 821 C C . LYS A 1 102 ? -13.969 -20.578 -6.016 1 94.5 102 LYS A C 1
ATOM 823 O O . LYS A 1 102 ? -14.461 -21.719 -6.105 1 94.5 102 LYS A O 1
ATOM 828 N N . HIS A 1 103 ? -13.359 -19.984 -7.031 1 95.38 103 HIS A N 1
ATOM 829 C CA . HIS A 1 103 ? -13.266 -20.609 -8.336 1 95.38 103 HIS A CA 1
ATOM 830 C C . HIS A 1 103 ? -11.812 -20.938 -8.695 1 95.38 103 HIS A C 1
ATOM 832 O O . HIS A 1 103 ? -11.406 -20.781 -9.844 1 95.38 103 HIS A O 1
ATOM 838 N N . GLN A 1 104 ? -11.062 -21.188 -7.672 1 95 104 GLN A N 1
ATOM 839 C CA . GLN A 1 104 ? -9.648 -21.484 -7.879 1 95 104 GLN A CA 1
ATOM 840 C C . GLN A 1 104 ? -9.461 -22.594 -8.906 1 95 104 GLN A C 1
ATOM 842 O O . GLN A 1 104 ? -8.492 -22.594 -9.664 1 95 104 GLN A O 1
ATOM 847 N N . ASN A 1 105 ? -10.422 -23.562 -8.977 1 94.62 105 ASN A N 1
ATOM 848 C CA . ASN A 1 105 ? -10.352 -24.688 -9.906 1 94.62 105 ASN A CA 1
ATOM 849 C C . ASN A 1 105 ? -10.312 -24.203 -11.359 1 94.62 105 ASN A C 1
ATOM 851 O O . ASN A 1 105 ? -9.68 -24.828 -12.211 1 94.62 105 ASN A O 1
ATOM 855 N N . GLU A 1 106 ? -11.008 -23.156 -11.609 1 95.94 106 GLU A N 1
ATOM 856 C CA . GLU A 1 106 ? -10.969 -22.594 -12.953 1 95.94 106 GLU A CA 1
ATOM 857 C C . GLU A 1 106 ? -9.57 -22.078 -13.305 1 95.94 106 GLU A C 1
ATOM 859 O O . GLU A 1 106 ? -9.102 -22.25 -14.43 1 95.94 106 GLU A O 1
ATOM 864 N N . LEU A 1 107 ? -8.938 -21.469 -12.352 1 96.19 107 LEU A N 1
ATOM 865 C CA . LEU A 1 107 ? -7.562 -21.016 -12.547 1 96.19 107 LEU A CA 1
ATOM 866 C 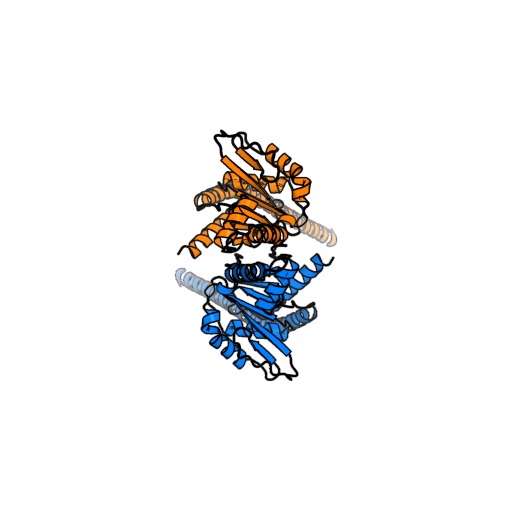C . LEU A 1 107 ? -6.629 -22.203 -12.766 1 96.19 107 LEU A C 1
ATOM 868 O O . LEU A 1 107 ? -5.797 -22.188 -13.672 1 96.19 107 LEU A O 1
ATOM 872 N N . GLU A 1 108 ? -6.805 -23.188 -11.938 1 94.25 108 GLU A N 1
ATOM 873 C CA . GLU A 1 108 ? -5.988 -24.391 -12.062 1 94.25 108 GLU A CA 1
ATOM 874 C C . GLU A 1 108 ? -6.152 -25.031 -13.445 1 94.25 108 GLU A C 1
ATOM 876 O O . GLU A 1 108 ? -5.172 -25.484 -14.039 1 94.25 108 GLU A O 1
ATOM 881 N N . TYR A 1 109 ? -7.348 -25.047 -13.906 1 94.69 109 TYR A N 1
ATOM 882 C CA . TYR A 1 109 ? -7.633 -25.594 -15.219 1 94.69 109 TYR A CA 1
ATOM 883 C C . TYR A 1 109 ? -6.844 -24.859 -16.297 1 94.69 109 TYR A C 1
ATOM 885 O O . TYR A 1 109 ? -6.164 -25.5 -17.109 1 94.69 109 TYR A O 1
ATOM 893 N N . HIS A 1 110 ? -6.863 -23.562 -16.297 1 94.62 110 HIS A N 1
ATOM 894 C CA . HIS A 1 110 ? -6.188 -22.766 -17.312 1 94.62 110 HIS A CA 1
ATOM 895 C C . HIS A 1 110 ? -4.672 -22.891 -17.188 1 94.62 110 HIS A C 1
ATOM 897 O O . HIS A 1 110 ? -3.967 -22.938 -18.203 1 94.62 110 HIS A O 1
ATOM 903 N N . VAL A 1 111 ? -4.195 -22.969 -15.977 1 93.94 111 VAL A N 1
ATOM 904 C CA . VAL A 1 111 ? -2.764 -23.125 -15.75 1 93.94 111 VAL A CA 1
ATOM 905 C C . VAL A 1 111 ? -2.303 -24.484 -16.266 1 93.94 111 VAL A C 1
ATOM 907 O O . VAL A 1 111 ? -1.264 -24.578 -16.922 1 93.94 111 VAL A O 1
ATOM 910 N N . ASN A 1 112 ? -3.092 -25.5 -16.047 1 90.44 112 ASN A N 1
ATOM 911 C CA . ASN A 1 112 ? -2.748 -26.844 -16.469 1 90.44 112 ASN A CA 1
ATOM 912 C C . ASN A 1 112 ? -2.805 -26.984 -17.984 1 90.44 112 ASN A C 1
ATOM 914 O O . ASN A 1 112 ? -2.045 -27.75 -18.578 1 90.44 112 ASN A O 1
ATOM 918 N N . GLU A 1 113 ? -3.625 -26.266 -18.562 1 90.56 113 GLU A N 1
ATOM 919 C CA . GLU A 1 113 ? -3.74 -26.297 -20.016 1 90.56 113 GLU A CA 1
ATOM 920 C C . GLU A 1 113 ? -2.508 -25.688 -20.688 1 90.56 113 GLU A C 1
ATOM 922 O O . GLU A 1 113 ? -2.125 -26.094 -21.781 1 90.56 113 GLU A O 1
ATOM 927 N N . MET A 1 114 ? -1.935 -24.781 -19.969 1 87.19 114 MET A N 1
ATOM 928 C CA . MET A 1 114 ? -0.842 -24.016 -20.562 1 87.19 114 MET A CA 1
ATOM 929 C C . MET A 1 114 ? 0.51 -24.562 -20.125 1 87.19 114 MET A C 1
ATOM 931 O O . MET A 1 114 ? 1.53 -24.297 -20.766 1 87.19 114 MET A O 1
ATOM 935 N N . LYS A 1 115 ? 0.501 -25.344 -19.062 1 82.44 115 LYS A N 1
ATOM 936 C CA . LYS A 1 115 ? 1.766 -25.734 -18.438 1 82.44 115 LYS A CA 1
ATOM 937 C C . LYS A 1 115 ? 2.518 -26.734 -19.297 1 82.44 115 LYS A C 1
ATOM 939 O O . LYS A 1 115 ? 1.903 -27.578 -19.969 1 82.44 115 LYS A O 1
ATOM 944 N N . SER A 1 116 ? 3.736 -26.547 -19.375 1 74.88 116 SER A N 1
ATOM 945 C CA . SER A 1 116 ? 4.605 -27.562 -19.969 1 74.88 116 SER A CA 1
ATOM 946 C C . SER A 1 116 ? 4.871 -28.703 -18.984 1 74.88 116 SER A C 1
ATOM 948 O O . SER A 1 116 ? 4.715 -28.531 -17.781 1 74.88 116 SER A O 1
ATOM 950 N N . LYS A 1 117 ? 5.348 -29.859 -19.516 1 73.88 117 LYS A N 1
ATOM 951 C CA . LYS A 1 117 ? 5.648 -31.016 -18.688 1 73.88 117 LYS A CA 1
ATOM 952 C C . LYS A 1 117 ? 6.793 -30.734 -17.719 1 73.88 117 LYS A C 1
ATOM 954 O O . LYS A 1 117 ? 6.91 -31.375 -16.672 1 73.88 117 LYS A O 1
ATOM 959 N N . LYS A 1 118 ? 7.484 -29.703 -18.031 1 77.25 118 LYS A N 1
ATOM 960 C CA . LYS A 1 118 ? 8.664 -29.406 -17.219 1 77.25 118 LYS A CA 1
ATOM 961 C C . LYS A 1 118 ? 8.328 -28.453 -16.078 1 77.25 118 LYS A C 1
ATOM 963 O O . LYS A 1 118 ? 9.141 -28.25 -15.172 1 77.25 118 LYS A O 1
ATOM 968 N N . ASP A 1 119 ? 7.133 -27.938 -16.109 1 83.56 119 ASP A N 1
ATOM 969 C CA . ASP A 1 119 ? 6.746 -26.969 -15.094 1 83.56 119 ASP A CA 1
ATOM 970 C C . ASP A 1 119 ? 5.984 -27.641 -13.953 1 83.56 119 ASP A C 1
ATOM 972 O O . ASP A 1 119 ? 5.098 -28.469 -14.203 1 83.56 119 ASP A O 1
ATOM 976 N N . HIS A 1 120 ? 6.438 -27.406 -12.789 1 86.44 120 HIS A N 1
ATOM 977 C CA . HIS A 1 120 ? 5.762 -27.922 -11.602 1 86.44 120 HIS A CA 1
ATOM 978 C C . HIS A 1 120 ? 5.066 -26.812 -10.836 1 86.44 120 HIS A C 1
ATOM 980 O O . HIS A 1 120 ? 5.723 -25.906 -10.305 1 86.44 120 HIS A O 1
ATOM 986 N N . ILE A 1 121 ? 3.836 -26.906 -10.836 1 90.38 121 ILE A N 1
ATOM 987 C CA . ILE A 1 121 ? 3.016 -25.906 -10.148 1 90.38 121 ILE A CA 1
ATOM 988 C C . ILE A 1 121 ? 2.508 -26.484 -8.828 1 90.38 121 ILE A C 1
ATOM 990 O O . ILE A 1 121 ? 1.85 -27.516 -8.805 1 90.38 121 ILE A O 1
ATOM 994 N N . ILE A 1 122 ? 2.826 -25.844 -7.75 1 90.19 122 ILE A N 1
ATOM 995 C CA . ILE A 1 122 ? 2.42 -26.297 -6.422 1 90.19 122 ILE A CA 1
ATOM 996 C C . ILE A 1 122 ? 1.356 -25.344 -5.867 1 90.19 122 ILE A C 1
ATOM 998 O O . ILE A 1 122 ? 1.632 -24.172 -5.605 1 90.19 122 ILE A O 1
ATOM 1002 N N . TRP A 1 123 ? 0.204 -25.844 -5.664 1 91.19 123 TRP A N 1
ATOM 1003 C CA . TRP A 1 123 ? -0.913 -25.078 -5.129 1 91.19 123 TRP A CA 1
ATOM 1004 C C . TRP A 1 123 ? -0.988 -25.219 -3.611 1 91.19 123 TRP A C 1
ATOM 1006 O O . TRP A 1 123 ? -1.014 -26.328 -3.084 1 91.19 123 TRP A O 1
ATOM 1016 N N . HIS A 1 124 ? -1.104 -24.156 -2.922 1 89.19 124 HIS A N 1
ATOM 1017 C CA . HIS A 1 124 ? -1.058 -24.203 -1.466 1 89.19 124 HIS A CA 1
ATOM 1018 C C . HIS A 1 124 ? -2.451 -24.047 -0.865 1 89.19 124 HIS A C 1
ATOM 1020 O O . HIS A 1 124 ? -2.629 -24.203 0.346 1 89.19 124 HIS A O 1
ATOM 1026 N N . ASN A 1 125 ? -3.414 -23.656 -1.584 1 85.5 125 ASN A N 1
ATOM 1027 C CA . ASN A 1 125 ? -4.766 -23.562 -1.042 1 85.5 125 ASN A CA 1
ATOM 1028 C C . ASN A 1 125 ? -5.43 -24.938 -0.953 1 85.5 125 ASN A C 1
ATOM 1030 O O . ASN A 1 125 ? -6.43 -25.094 -0.252 1 85.5 125 ASN A O 1
ATOM 1034 N N . ASN A 1 126 ? -5.062 -25.812 -1.857 1 71 126 ASN A N 1
ATOM 1035 C CA . ASN A 1 126 ? -5.648 -27.141 -1.855 1 71 126 ASN A CA 1
ATOM 1036 C C . ASN A 1 126 ? -4.68 -28.172 -1.288 1 71 126 ASN A C 1
ATOM 1038 O O . ASN A 1 126 ? -3.469 -28.062 -1.47 1 71 126 ASN A O 1
ATOM 1042 N N . SER A 1 127 ? -4.973 -28.688 -0.084 1 57.62 127 SER A N 1
ATOM 1043 C CA . SER A 1 127 ? -4.184 -29.734 0.561 1 57.62 127 SER A CA 1
ATOM 1044 C C . SER A 1 127 ? -3.688 -30.75 -0.455 1 57.62 127 SER A C 1
ATOM 1046 O O . SER A 1 127 ? -2.719 -31.469 -0.198 1 57.62 127 SER A O 1
ATOM 1048 N N . SER A 1 128 ? -4.434 -30.812 -1.518 1 50.88 128 SER A N 1
ATOM 1049 C CA . SER A 1 128 ? -4.184 -32 -2.312 1 50.88 128 SER A CA 1
ATOM 1050 C C . SER A 1 128 ? -2.889 -31.875 -3.107 1 50.88 128 SER A C 1
ATOM 1052 O O . SER A 1 128 ? -2.562 -32.75 -3.914 1 50.88 128 SER A O 1
ATOM 1054 N N . SER A 1 129 ? -2.379 -30.703 -3.129 1 52.72 129 SER A N 1
ATOM 1055 C CA . SER A 1 129 ? -1.299 -30.656 -4.109 1 52.72 129 SER A CA 1
ATOM 1056 C C . SER A 1 129 ? -0.12 -31.516 -3.664 1 52.72 129 SER A C 1
ATOM 1058 O O . SER A 1 129 ? 0.386 -31.359 -2.553 1 52.72 129 SER A O 1
ATOM 1060 N N . VAL A 1 130 ? -0.01 -32.625 -4.18 1 48.88 130 VAL A N 1
ATOM 1061 C CA . VAL A 1 130 ? 0.97 -33.688 -4.156 1 48.88 130 VAL A CA 1
ATOM 1062 C C . VAL A 1 130 ? 2.369 -33.125 -4.391 1 48.88 130 VAL A C 1
ATOM 1064 O O . VAL A 1 130 ? 2.629 -32.531 -5.43 1 48.88 130 VAL A O 1
ATOM 1067 N N . HIS A 1 131 ? 2.926 -32.656 -3.326 1 51.34 131 HIS A N 1
ATOM 1068 C CA . HIS A 1 131 ? 4.359 -32.406 -3.465 1 51.34 131 HIS A CA 1
ATOM 1069 C C . HIS A 1 131 ? 5.043 -33.625 -4.117 1 51.34 131 HIS A C 1
ATOM 1071 O O . HIS A 1 131 ? 5.062 -34.719 -3.553 1 51.34 131 HIS A O 1
ATOM 1077 N N . LYS A 1 132 ? 4.898 -33.844 -5.328 1 48.22 132 LYS A N 1
ATOM 1078 C CA . LYS A 1 132 ? 5.688 -34.938 -5.891 1 48.22 132 LYS A CA 1
ATOM 1079 C C . LYS A 1 132 ? 7.18 -34.719 -5.641 1 48.22 132 LYS A C 1
ATOM 1081 O O . LYS A 1 132 ? 7.75 -33.719 -6.082 1 48.22 132 LYS A O 1
ATOM 1086 N N . ASN A 1 133 ? 7.633 -35.25 -4.641 1 48.28 133 ASN A N 1
ATOM 1087 C CA . ASN A 1 133 ? 9.039 -35.531 -4.348 1 48.28 133 ASN A CA 1
ATOM 1088 C C . ASN A 1 133 ? 9.758 -36.156 -5.539 1 48.28 133 ASN A C 1
ATOM 1090 O O . ASN A 1 133 ? 9.219 -37.062 -6.18 1 48.28 133 ASN A O 1
ATOM 1094 N N . GLY A 1 134 ? 10.383 -35.281 -6.426 1 54.97 134 GLY A N 1
ATOM 1095 C CA . GLY A 1 134 ? 11.305 -35.812 -7.43 1 54.97 134 GLY A CA 1
ATOM 1096 C C . GLY A 1 134 ? 11.25 -35.031 -8.734 1 54.97 134 GLY A C 1
ATOM 1097 O O . GLY A 1 134 ? 11.75 -35.5 -9.758 1 54.97 134 GLY A O 1
ATOM 1098 N N . PHE A 1 135 ? 10.422 -34.031 -8.703 1 55.53 135 PHE A N 1
ATOM 1099 C CA . PHE A 1 135 ? 10.297 -33.375 -10 1 55.53 135 PHE A CA 1
ATOM 1100 C C . PHE A 1 135 ? 11.531 -32.531 -10.305 1 55.53 135 PHE A C 1
ATOM 1102 O O . PHE A 1 135 ? 12.023 -31.797 -9.438 1 55.53 135 PHE A O 1
ATOM 1109 N N . ILE A 1 136 ? 12.289 -32.938 -11.367 1 61 136 ILE A N 1
ATOM 1110 C CA . ILE A 1 136 ? 13.406 -32.219 -11.969 1 61 136 ILE A CA 1
ATOM 1111 C C . ILE A 1 136 ? 12.883 -31.125 -12.891 1 61 136 ILE A C 1
ATOM 1113 O O . ILE A 1 136 ? 12.195 -31.406 -13.875 1 61 136 ILE A O 1
ATOM 1117 N N . GLY A 1 137 ? 12.398 -29.75 -12.453 1 66.38 137 GLY A N 1
ATOM 1118 C CA . GLY A 1 137 ? 11.992 -28.641 -13.297 1 66.38 137 GLY A CA 1
ATOM 1119 C C . GLY A 1 137 ? 11.773 -27.359 -12.516 1 66.38 137 GLY A C 1
ATOM 1120 O O . GLY A 1 137 ? 12.211 -27.234 -11.375 1 66.38 137 GLY A O 1
ATOM 1121 N N . ARG A 1 138 ? 11.297 -26.438 -13.273 1 76.31 138 ARG A N 1
ATOM 1122 C CA . ARG A 1 138 ? 10.992 -25.141 -12.672 1 76.31 138 ARG A CA 1
ATOM 1123 C C . ARG A 1 138 ? 9.773 -25.234 -11.758 1 76.31 138 ARG A C 1
ATOM 1125 O O . ARG A 1 138 ? 8.758 -25.828 -12.141 1 76.31 138 ARG A O 1
ATOM 1132 N N . LYS A 1 139 ? 9.953 -24.875 -10.555 1 87.12 139 LYS A N 1
ATOM 1133 C CA . LYS A 1 139 ? 8.875 -24.969 -9.57 1 87.12 139 LYS A CA 1
ATOM 1134 C C . LYS A 1 139 ? 8.344 -23.578 -9.203 1 87.12 139 LYS A C 1
ATOM 1136 O O . LYS A 1 139 ? 9.109 -22.625 -9.078 1 87.12 139 LYS A O 1
ATOM 1141 N N . ILE A 1 140 ? 7.016 -23.453 -9.203 1 92.81 140 ILE A N 1
ATOM 1142 C CA . ILE A 1 140 ? 6.402 -22.234 -8.695 1 92.81 140 ILE A CA 1
ATOM 1143 C C . ILE A 1 140 ? 5.332 -22.578 -7.664 1 92.81 140 ILE A C 1
ATOM 1145 O O . ILE A 1 140 ? 4.582 -23.547 -7.84 1 92.81 140 ILE A O 1
ATOM 1149 N N . HIS A 1 141 ? 5.367 -21.906 -6.598 1 93.75 141 HIS A N 1
ATOM 1150 C CA . HIS A 1 141 ? 4.363 -22.016 -5.547 1 93.75 141 HIS A CA 1
ATOM 1151 C C . HIS A 1 141 ? 3.246 -21 -5.734 1 93.75 141 HIS A C 1
ATOM 1153 O O . HIS A 1 141 ? 3.512 -19.812 -5.906 1 93.75 141 HIS A O 1
ATOM 1159 N N . LEU A 1 142 ? 2.018 -21.5 -5.762 1 95.44 142 LEU A N 1
ATOM 1160 C CA . LEU A 1 142 ? 0.877 -20.625 -5.996 1 95.44 142 LEU A CA 1
ATOM 1161 C C . LEU A 1 142 ? -0.073 -20.641 -4.805 1 95.44 142 LEU A C 1
ATOM 1163 O O . LEU A 1 142 ? -0.332 -21.703 -4.223 1 95.44 142 LEU A O 1
ATOM 1167 N N . LYS A 1 143 ? -0.505 -19.453 -4.492 1 94.25 143 LYS A N 1
ATOM 1168 C CA . LYS A 1 143 ? -1.503 -19.312 -3.438 1 94.25 143 LYS A CA 1
ATOM 1169 C C . LYS A 1 143 ? -2.52 -18.234 -3.779 1 94.25 143 LYS A C 1
ATOM 1171 O O . LYS A 1 143 ? -2.17 -17.203 -4.375 1 94.25 143 LYS A O 1
ATOM 1176 N N . VAL A 1 144 ? -3.719 -18.5 -3.439 1 95.81 144 VAL A N 1
ATOM 1177 C CA . VAL A 1 144 ? -4.781 -17.5 -3.602 1 95.81 144 VAL A CA 1
ATOM 1178 C C . VAL A 1 144 ? -5.234 -17.016 -2.232 1 95.81 144 VAL A C 1
ATOM 1180 O O . VAL A 1 144 ? -5.645 -17.797 -1.381 1 95.81 144 VAL A O 1
ATOM 1183 N N . PHE A 1 145 ? -5.105 -15.672 -2.057 1 93.69 145 PHE A N 1
ATOM 1184 C CA . PHE A 1 145 ? -5.508 -15.031 -0.807 1 93.69 145 PHE A CA 1
ATOM 1185 C C . PHE A 1 145 ? -6.855 -14.344 -0.961 1 93.69 145 PHE A C 1
ATOM 1187 O O . PHE A 1 145 ? -7.227 -13.922 -2.062 1 93.69 145 PHE A O 1
ATOM 1194 N N . SER A 1 146 ? -7.566 -14.297 0.091 1 93.12 146 SER A N 1
ATOM 1195 C CA . SER A 1 146 ? -8.805 -13.531 0.21 1 93.12 146 SER A CA 1
ATOM 1196 C C . SER A 1 146 ? -8.859 -12.766 1.526 1 93.12 146 SER A C 1
ATOM 1198 O O . SER A 1 146 ? -7.902 -12.781 2.299 1 93.12 146 SER A O 1
ATOM 1200 N N . GLN A 1 147 ? -9.945 -12.039 1.725 1 89.88 147 GLN A N 1
ATOM 1201 C CA . GLN A 1 147 ? -10.109 -11.219 2.922 1 89.88 147 GLN A CA 1
ATOM 1202 C C . GLN A 1 147 ? -9.992 -12.07 4.188 1 89.88 147 GLN A C 1
ATOM 1204 O O . GLN A 1 147 ? -9.523 -11.594 5.219 1 89.88 147 GLN A O 1
ATOM 1209 N N . GLU A 1 148 ? -10.344 -13.305 4.113 1 86.19 148 GLU A N 1
ATOM 1210 C CA . GLU A 1 148 ? -10.305 -14.211 5.254 1 86.19 148 GLU A CA 1
ATOM 1211 C C . GLU A 1 148 ? -8.875 -14.414 5.75 1 86.19 148 GLU A C 1
ATOM 1213 O O . GLU A 1 148 ? -8.656 -14.805 6.898 1 86.19 148 GLU A O 1
ATOM 1218 N N . ASP A 1 149 ? -7.949 -14.102 4.906 1 86.12 149 ASP A N 1
ATOM 1219 C CA . ASP A 1 149 ? -6.543 -14.297 5.238 1 86.12 149 ASP A CA 1
ATOM 1220 C C . ASP A 1 149 ? -5.926 -13.008 5.785 1 86.12 149 ASP A C 1
ATOM 1222 O O . ASP A 1 149 ? -4.723 -12.953 6.039 1 86.12 149 ASP A O 1
ATOM 1226 N N . GLY A 1 150 ? -6.668 -11.969 5.957 1 83.5 150 GLY A N 1
ATOM 1227 C CA . GLY A 1 150 ? -6.191 -10.664 6.371 1 83.5 150 GLY A CA 1
ATOM 1228 C C . GLY A 1 150 ? -6.133 -10.5 7.879 1 83.5 150 GLY A C 1
ATOM 1229 O O . GLY A 1 150 ? -5.551 -11.336 8.578 1 83.5 150 GLY A O 1
ATOM 1230 N N . GLN A 1 151 ? -6.68 -9.523 8.406 1 80.44 151 GLN A N 1
ATOM 1231 C CA . GLN A 1 151 ? -6.594 -9.109 9.805 1 80.44 151 GLN A CA 1
ATOM 1232 C C . GLN A 1 151 ? -7.105 -10.203 10.734 1 80.44 151 GLN A C 1
ATOM 1234 O O . GLN A 1 151 ? -6.535 -10.438 11.805 1 80.44 151 GLN A O 1
ATOM 1239 N N . SER A 1 152 ? -8.148 -10.852 10.281 1 81.19 152 SER A N 1
ATOM 1240 C CA . SER A 1 152 ? -8.734 -11.883 11.133 1 81.19 152 SER A CA 1
ATOM 1241 C C . SER A 1 152 ? -7.754 -13.023 11.383 1 81.19 152 SER A C 1
ATOM 1243 O O . SER A 1 152 ? -7.711 -13.586 12.477 1 81.19 152 SER A O 1
ATOM 1245 N N . SER A 1 153 ? -7.039 -13.336 10.367 1 80.12 153 SER A N 1
ATOM 1246 C CA . SER A 1 153 ? -6.051 -14.398 10.5 1 80.12 153 SER A CA 1
ATOM 1247 C C . SER A 1 153 ? -4.938 -14.008 11.461 1 80.12 153 SER A C 1
ATOM 1249 O O . SER A 1 153 ? -4.488 -14.828 12.266 1 80.12 153 SER A O 1
ATOM 1251 N N . ILE A 1 154 ? -4.508 -12.797 11.406 1 78.56 154 ILE A N 1
ATOM 1252 C CA . ILE A 1 154 ? -3.451 -12.289 12.273 1 78.56 154 ILE A CA 1
ATOM 1253 C C . ILE A 1 154 ? -3.928 -12.289 13.727 1 78.56 154 ILE A C 1
ATOM 1255 O O . ILE A 1 154 ? -3.195 -12.703 14.625 1 78.56 154 ILE A O 1
ATOM 1259 N N . VAL A 1 155 ? -5.148 -11.859 13.914 1 81.38 155 VAL A N 1
ATOM 1260 C CA . VAL A 1 155 ? -5.723 -11.805 15.258 1 81.38 155 VAL A CA 1
ATOM 1261 C C . VAL A 1 155 ? -5.816 -13.219 15.836 1 81.38 155 VAL A C 1
ATOM 1263 O O . VAL A 1 155 ? -5.484 -13.438 17 1 81.38 155 VAL A O 1
ATOM 1266 N N . SER A 1 156 ? -6.293 -14.109 14.992 1 82 156 SER A N 1
ATOM 1267 C CA . SER A 1 156 ? -6.387 -15.5 15.422 1 82 156 SER A CA 1
ATOM 1268 C C . SER A 1 156 ? -5.016 -16.062 15.797 1 82 156 SER A C 1
ATOM 1270 O O . SER A 1 156 ? -4.887 -16.781 16.781 1 82 156 SER A O 1
ATOM 1272 N N . LEU A 1 157 ? -4.078 -15.664 15.07 1 78.19 157 LEU A N 1
ATOM 1273 C CA . LEU A 1 157 ? -2.715 -16.109 15.344 1 78.19 157 LEU A CA 1
ATOM 1274 C C . LEU A 1 157 ? -2.209 -15.539 16.656 1 78.19 157 LEU A C 1
ATOM 1276 O O . LEU A 1 157 ? -1.603 -16.25 17.453 1 78.19 157 LEU A O 1
ATOM 1280 N N . CYS A 1 158 ? -2.402 -14.281 16.859 1 76.62 158 CYS A N 1
ATOM 1281 C CA . CYS A 1 158 ? -1.99 -13.641 18.109 1 76.62 158 CYS A CA 1
ATOM 1282 C C . CYS A 1 158 ? -2.672 -14.289 19.312 1 76.62 158 CYS A C 1
ATOM 1284 O O . CYS A 1 158 ? -2.049 -14.484 20.359 1 76.62 158 CYS A O 1
ATOM 1286 N N . LYS A 1 159 ? -3.928 -14.617 19.094 1 78.5 159 LYS A N 1
ATOM 1287 C CA . LYS A 1 159 ? -4.664 -15.32 20.141 1 78.5 159 LYS A CA 1
ATOM 1288 C C . LYS A 1 159 ? -4.016 -16.656 20.469 1 78.5 159 LYS A C 1
ATOM 1290 O O . LYS A 1 159 ? -3.881 -17.016 21.641 1 78.5 159 LYS A O 1
ATOM 1295 N N . ASN A 1 160 ? -3.668 -17.312 19.469 1 79 160 ASN A N 1
ATOM 1296 C CA . ASN A 1 160 ? -3.014 -18.609 19.641 1 79 160 ASN A CA 1
ATOM 1297 C C . ASN A 1 160 ? -1.68 -18.469 20.375 1 79 160 ASN A C 1
ATOM 1299 O O . ASN A 1 160 ? -1.365 -19.25 21.266 1 79 160 ASN A O 1
ATOM 1303 N N . ILE A 1 161 ? -0.926 -17.453 20 1 76.31 161 ILE A N 1
ATOM 1304 C CA . ILE A 1 161 ? 0.367 -17.203 20.625 1 76.31 161 ILE A CA 1
ATOM 1305 C C . ILE A 1 161 ? 0.166 -16.859 22.109 1 76.31 161 ILE A C 1
ATOM 1307 O O . ILE A 1 161 ? 0.898 -17.344 22.969 1 76.31 161 ILE A O 1
ATOM 1311 N N . ALA A 1 162 ? -0.77 -16.047 22.359 1 74.62 162 ALA A N 1
ATOM 1312 C CA . ALA A 1 162 ? -1.059 -15.594 23.719 1 74.62 162 ALA A CA 1
ATOM 1313 C C . ALA A 1 162 ? -1.502 -16.766 24.609 1 74.62 162 ALA A C 1
ATOM 1315 O O . ALA A 1 162 ? -1.208 -16.781 25.797 1 74.62 162 ALA A O 1
ATOM 1316 N N . SER A 1 163 ? -2.26 -17.688 24.062 1 75.69 163 SER A N 1
ATOM 1317 C CA . SER A 1 163 ? -2.781 -18.828 24.812 1 75.69 163 SER A CA 1
ATOM 1318 C C . SER A 1 163 ? -1.677 -19.828 25.125 1 75.69 163 SER A C 1
ATOM 1320 O O . SER A 1 163 ? -1.803 -20.625 26.062 1 75.69 163 SER A O 1
ATOM 1322 N N . GLU A 1 164 ? -0.791 -20 24.188 1 70.06 164 GLU A N 1
ATOM 1323 C CA . GLU A 1 164 ? 0.291 -20.953 24.406 1 70.06 164 GLU A CA 1
ATOM 1324 C C . GLU A 1 164 ? 1.123 -20.562 25.625 1 70.06 164 GLU A C 1
ATOM 1326 O O . GLU A 1 164 ? 1.919 -21.359 26.125 1 70.06 164 GLU A O 1
ATOM 1331 N N . LYS A 1 165 ? 0.558 -20.266 26.859 1 56.78 165 LYS A N 1
ATOM 1332 C CA . LYS A 1 165 ? 0.864 -20.031 28.266 1 56.78 165 LYS A CA 1
ATOM 1333 C C . LYS A 1 165 ? 2.299 -19.547 28.453 1 56.78 165 LYS A C 1
ATOM 1335 O O . LYS A 1 165 ? 2.639 -18.969 29.484 1 56.78 165 LYS A O 1
ATOM 1340 N N . ILE A 1 166 ? 3.332 -20.141 27.875 1 50.03 166 ILE A N 1
ATOM 1341 C CA . ILE A 1 166 ? 4.633 -19.859 28.469 1 50.03 166 ILE A CA 1
ATOM 1342 C C . ILE A 1 166 ? 4.922 -18.359 28.406 1 50.03 166 ILE A C 1
ATOM 1344 O O . ILE A 1 166 ? 4.328 -17.641 27.594 1 50.03 166 ILE A O 1
ATOM 1348 N N . GLU A 1 167 ? 5.996 -17.859 28.891 1 52.47 167 GLU A N 1
ATOM 1349 C CA . GLU A 1 167 ? 6.512 -16.484 28.906 1 52.47 167 GLU A CA 1
ATOM 1350 C C . GLU A 1 167 ? 6.211 -15.781 27.594 1 52.47 167 GLU A C 1
ATOM 1352 O O . GLU A 1 167 ? 6.672 -16.203 26.531 1 52.47 167 GLU A O 1
ATOM 1357 N N . THR A 1 168 ? 5.016 -15.25 27.391 1 55.25 168 THR A N 1
ATOM 1358 C CA . THR A 1 168 ? 4.422 -14.578 26.25 1 55.25 168 THR A CA 1
ATOM 1359 C C . THR A 1 168 ? 5.477 -13.797 25.469 1 55.25 168 THR A C 1
ATOM 1361 O O . THR A 1 168 ? 5.887 -12.711 25.891 1 55.25 168 THR A O 1
ATOM 1364 N N . ASN A 1 169 ? 6.438 -14.484 24.953 1 63.72 169 ASN A N 1
ATOM 1365 C CA . ASN A 1 169 ? 7.484 -13.836 24.172 1 63.72 169 ASN A CA 1
ATOM 1366 C C . ASN A 1 169 ? 6.934 -13.242 22.875 1 63.72 169 ASN A C 1
ATOM 1368 O O . ASN A 1 169 ? 7.188 -13.773 21.797 1 63.72 169 ASN A O 1
ATOM 1372 N N . PHE A 1 170 ? 6.004 -12.211 22.953 1 70.75 170 PHE A N 1
ATOM 1373 C CA . PHE A 1 170 ? 5.566 -11.438 21.797 1 70.75 170 PHE A CA 1
ATOM 1374 C C . PHE A 1 170 ? 6.707 -10.594 21.234 1 70.75 170 PHE A C 1
ATOM 1376 O O . PHE A 1 170 ? 7.211 -9.703 21.922 1 70.75 170 PHE A O 1
ATOM 1383 N N . SER A 1 171 ? 7.348 -11.125 20.266 1 75.94 171 SER A N 1
ATOM 1384 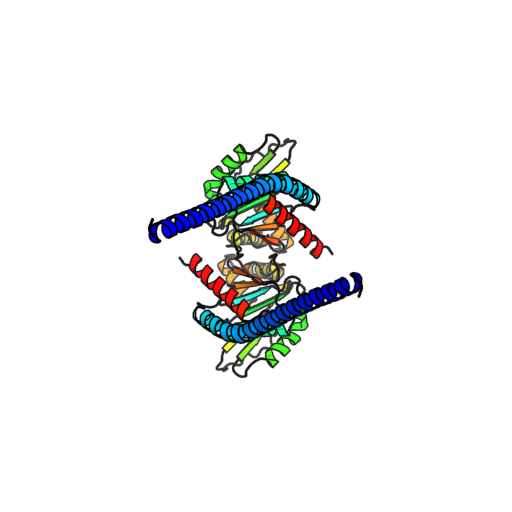C CA . SER A 1 171 ? 8.344 -10.359 19.531 1 75.94 171 SER A CA 1
ATOM 1385 C C . SER A 1 171 ? 8.023 -10.32 18.031 1 75.94 171 SER A C 1
ATOM 1387 O O . SER A 1 171 ? 7.223 -11.125 17.547 1 75.94 171 SER A O 1
ATOM 1389 N N . ILE A 1 172 ? 8.523 -9.375 17.438 1 77.81 172 ILE A N 1
ATOM 1390 C CA . ILE A 1 172 ? 8.367 -9.266 15.992 1 77.81 172 ILE A CA 1
ATOM 1391 C C . ILE A 1 172 ? 8.805 -10.57 15.32 1 77.81 172 ILE A C 1
ATOM 1393 O O . ILE A 1 172 ? 8.117 -11.086 14.438 1 77.81 172 ILE A O 1
ATOM 1397 N N . ASP A 1 173 ? 9.844 -11.109 15.82 1 81.31 173 ASP A N 1
ATOM 1398 C CA . ASP A 1 173 ? 10.391 -12.336 15.242 1 81.31 173 ASP A CA 1
ATOM 1399 C C . ASP A 1 173 ? 9.438 -13.508 15.445 1 81.31 173 ASP A C 1
ATOM 1401 O O . ASP A 1 173 ? 9.242 -14.32 14.531 1 81.31 173 ASP A O 1
ATOM 1405 N N . SER A 1 174 ? 8.914 -13.586 16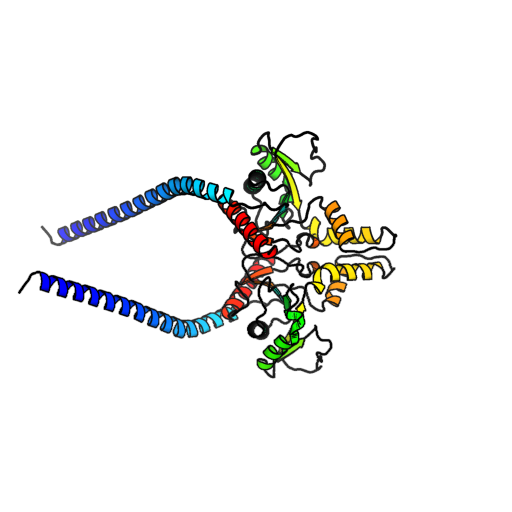.641 1 78.62 174 SER A N 1
ATOM 1406 C CA . SER A 1 174 ? 7.98 -14.672 16.906 1 78.62 174 SER A CA 1
ATOM 1407 C C . SER A 1 174 ? 6.73 -14.555 16.047 1 78.62 174 SER A C 1
ATOM 1409 O O . SER A 1 174 ? 6.238 -15.555 15.516 1 78.62 174 SER A O 1
ATOM 1411 N N . ILE A 1 175 ? 6.246 -13.391 15.875 1 77.69 175 ILE A N 1
ATOM 1412 C CA . ILE A 1 175 ? 5.066 -13.148 15.047 1 77.69 175 ILE A CA 1
ATOM 1413 C C . ILE A 1 175 ? 5.379 -13.5 13.594 1 77.69 175 ILE A C 1
ATOM 1415 O O . ILE A 1 175 ? 4.605 -14.203 12.938 1 77.69 175 ILE A O 1
ATOM 1419 N N . ASN A 1 176 ? 6.516 -13 13.125 1 78.12 176 ASN A N 1
ATOM 1420 C CA . ASN A 1 176 ? 6.938 -13.297 11.758 1 78.12 176 ASN A CA 1
ATOM 1421 C C . ASN A 1 176 ? 7.016 -14.797 11.508 1 78.12 176 ASN A C 1
ATOM 1423 O O . ASN A 1 176 ? 6.586 -15.281 10.453 1 78.12 176 ASN A O 1
ATOM 1427 N N . GLU A 1 177 ? 7.594 -15.461 12.414 1 81 177 GLU A N 1
ATOM 1428 C CA . GLU A 1 177 ? 7.734 -16.906 12.273 1 81 177 GLU A CA 1
ATOM 1429 C C . GLU A 1 177 ? 6.371 -17.594 12.203 1 81 177 GLU A C 1
ATOM 1431 O O . GLU A 1 177 ? 6.156 -18.469 11.375 1 81 177 GLU A O 1
ATOM 1436 N N . HIS A 1 178 ? 5.469 -17.172 13.055 1 78.75 178 HIS A N 1
ATOM 1437 C CA . HIS A 1 178 ? 4.133 -17.75 13.062 1 78.75 178 HIS A CA 1
ATOM 1438 C C . HIS A 1 178 ? 3.379 -17.422 11.773 1 78.75 178 HIS A C 1
ATOM 1440 O O . HIS A 1 178 ? 2.684 -18.281 11.219 1 78.75 178 HIS A O 1
ATOM 1446 N N . LEU A 1 179 ? 3.566 -16.234 11.305 1 77.31 179 LEU A N 1
ATOM 1447 C CA . LEU A 1 179 ? 2.893 -15.828 10.078 1 77.31 179 LEU A CA 1
ATOM 1448 C C . LEU A 1 179 ? 3.453 -16.578 8.875 1 77.31 179 LEU A C 1
ATOM 1450 O O . LEU A 1 179 ? 2.699 -16.984 7.988 1 77.31 179 LEU A O 1
ATOM 1454 N N . LYS A 1 180 ? 4.75 -16.672 8.859 1 79.06 180 LYS A N 1
ATOM 1455 C CA . LYS A 1 180 ? 5.391 -17.438 7.793 1 79.06 180 LYS A CA 1
ATOM 1456 C C . LYS A 1 180 ? 4.867 -18.859 7.75 1 79.06 180 LYS A C 1
ATOM 1458 O O . LYS A 1 180 ? 4.629 -19.406 6.668 1 79.06 180 LYS A O 1
ATOM 1463 N N . ASN A 1 181 ? 4.734 -19.391 8.867 1 78.88 181 ASN A N 1
ATOM 1464 C CA . ASN A 1 181 ? 4.219 -20.75 8.945 1 78.88 181 ASN A CA 1
ATOM 1465 C C . ASN A 1 181 ? 2.754 -20.828 8.531 1 78.88 181 ASN A C 1
ATOM 1467 O O . ASN A 1 181 ? 2.328 -21.797 7.906 1 78.88 181 ASN A O 1
ATOM 1471 N N . HIS A 1 182 ? 2.086 -19.828 8.906 1 77.5 182 HIS A N 1
ATOM 1472 C CA . HIS A 1 182 ? 0.662 -19.781 8.594 1 77.5 182 HIS A CA 1
ATOM 1473 C C . HIS A 1 182 ? 0.43 -19.609 7.102 1 77.5 182 HIS A C 1
ATOM 1475 O O . HIS A 1 182 ? -0.385 -20.312 6.504 1 77.5 182 HIS A O 1
ATOM 1481 N N . TYR A 1 183 ? 1.149 -18.719 6.504 1 78.69 183 TYR A N 1
ATOM 1482 C CA . TYR A 1 183 ? 0.945 -18.406 5.094 1 78.69 183 TYR A CA 1
ATOM 1483 C C . TYR A 1 183 ? 1.8 -19.312 4.207 1 78.69 183 TYR A C 1
ATOM 1485 O O . TYR A 1 183 ? 1.537 -19.438 3.01 1 78.69 183 TYR A O 1
ATOM 1493 N N . GLU A 1 184 ? 2.916 -19.938 4.699 1 82.94 184 GLU A N 1
ATOM 1494 C CA . GLU A 1 184 ? 3.818 -20.844 4 1 82.94 184 GLU A CA 1
ATOM 1495 C C . GLU A 1 184 ? 4.566 -20.125 2.881 1 82.94 184 GLU A C 1
ATOM 1497 O O . GLU A 1 184 ? 5.113 -20.766 1.981 1 82.94 184 GLU A O 1
ATOM 1502 N N . PHE A 1 185 ? 4.406 -18.859 2.824 1 88.81 185 PHE A N 1
ATOM 1503 C CA . PHE A 1 185 ? 5.031 -18.031 1.805 1 88.81 185 PHE A CA 1
ATOM 1504 C C . PHE A 1 185 ? 5.965 -17 2.441 1 88.81 185 PHE A C 1
ATOM 1506 O O . PHE A 1 185 ? 5.68 -16.484 3.525 1 88.81 185 PHE A O 1
ATOM 1513 N N . PRO A 1 186 ? 7.074 -16.797 1.794 1 90.62 186 PRO A N 1
ATOM 1514 C CA . PRO A 1 186 ? 7.836 -15.625 2.227 1 90.62 186 PRO A CA 1
ATOM 1515 C C . PRO A 1 186 ? 7.094 -14.312 1.978 1 90.62 186 PRO A C 1
ATOM 1517 O O . PRO A 1 186 ? 6.105 -14.289 1.237 1 90.62 186 PRO A O 1
ATOM 1520 N N . ASP A 1 187 ? 7.512 -13.242 2.625 1 90.62 187 ASP A N 1
ATOM 1521 C CA . ASP A 1 187 ? 6.918 -11.93 2.377 1 90.62 187 ASP A CA 1
ATOM 1522 C C . ASP A 1 187 ? 7.082 -11.523 0.914 1 90.62 187 ASP A C 1
ATOM 1524 O O . ASP A 1 187 ? 8.141 -11.75 0.316 1 90.62 187 ASP A O 1
ATOM 1528 N N . PRO A 1 188 ? 6.078 -10.977 0.376 1 94.88 188 PRO A N 1
ATOM 1529 C CA . PRO A 1 188 ? 6.254 -10.484 -0.993 1 94.88 188 PRO A CA 1
ATOM 1530 C C . PRO A 1 188 ? 7.227 -9.312 -1.081 1 94.88 188 PRO A C 1
ATOM 1532 O O . PRO A 1 188 ? 7.211 -8.43 -0.222 1 94.88 188 PRO A O 1
ATOM 1535 N N . GLU A 1 189 ? 8.086 -9.383 -2.066 1 94.56 189 GLU A N 1
ATOM 1536 C CA . GLU A 1 189 ? 9 -8.273 -2.328 1 94.56 189 GLU A CA 1
ATOM 1537 C C . GLU A 1 189 ? 8.406 -7.289 -3.326 1 94.56 189 GLU A C 1
ATOM 1539 O O . GLU A 1 189 ? 8.711 -6.094 -3.287 1 94.56 189 GLU A O 1
ATOM 1544 N N . LEU A 1 190 ? 7.605 -7.812 -4.195 1 96.62 190 LEU A N 1
ATOM 1545 C CA . LEU A 1 190 ? 6.945 -7.012 -5.223 1 96.62 190 LEU A CA 1
ATOM 1546 C C . LEU A 1 190 ? 5.457 -7.332 -5.293 1 96.62 190 LEU A C 1
ATOM 1548 O O . LEU A 1 190 ? 5.066 -8.5 -5.215 1 96.62 190 LEU A O 1
ATOM 1552 N N . GLY A 1 191 ? 4.672 -6.336 -5.371 1 97.62 191 GLY A N 1
ATOM 1553 C CA . GLY A 1 191 ? 3.244 -6.461 -5.629 1 97.62 191 GLY A CA 1
ATOM 1554 C C . GLY A 1 191 ? 2.789 -5.688 -6.852 1 97.62 191 GLY A C 1
ATOM 1555 O O . GLY A 1 191 ? 3.252 -4.57 -7.094 1 97.62 191 GLY A O 1
ATOM 1556 N N . LEU A 1 192 ? 1.993 -6.324 -7.637 1 98 192 LEU A N 1
ATOM 1557 C CA . LEU A 1 192 ? 1.263 -5.617 -8.68 1 98 192 LEU A CA 1
ATOM 1558 C C . LEU A 1 192 ? -0.183 -5.371 -8.266 1 98 192 LEU A C 1
ATOM 1560 O O . LEU A 1 192 ? -0.831 -6.254 -7.703 1 98 192 LEU A O 1
ATOM 1564 N N . TYR A 1 193 ? -0.646 -4.18 -8.406 1 97.5 193 TYR A N 1
ATOM 1565 C CA . TYR A 1 193 ? -2.051 -3.916 -8.117 1 97.5 193 TYR A CA 1
ATOM 1566 C C . TYR A 1 193 ? -2.752 -3.303 -9.32 1 97.5 193 TYR A C 1
ATOM 1568 O O . TYR A 1 193 ? -2.131 -2.586 -10.109 1 97.5 193 TYR A O 1
ATOM 1576 N N . CYS A 1 194 ? -3.979 -3.617 -9.516 1 96.38 194 CYS A N 1
ATOM 1577 C CA . CYS A 1 194 ? -4.742 -3.188 -10.68 1 96.38 194 CYS A CA 1
ATOM 1578 C C . CYS A 1 194 ? -5.418 -1.844 -10.422 1 96.38 194 CYS A C 1
ATOM 1580 O O . CYS A 1 194 ? -6.141 -1.685 -9.445 1 96.38 194 CYS A O 1
ATOM 1582 N N . GLY A 1 195 ? -5.129 -0.912 -11.336 1 91.25 195 GLY A N 1
ATOM 1583 C CA . GLY A 1 195 ? -5.758 0.397 -11.234 1 91.25 195 GLY A CA 1
ATOM 1584 C C . GLY A 1 195 ? -4.781 1.499 -10.867 1 91.25 195 GLY A C 1
ATOM 1585 O O . GLY A 1 195 ? -3.57 1.275 -10.828 1 91.25 195 GLY A O 1
ATOM 1586 N N . GLU A 1 196 ? -5.344 2.688 -10.609 1 88.12 196 GLU A N 1
ATOM 1587 C CA . GLU A 1 196 ? -4.523 3.859 -10.32 1 88.12 196 GLU A CA 1
ATOM 1588 C C . GLU A 1 196 ? -4.492 4.156 -8.82 1 88.12 196 GLU A C 1
ATOM 1590 O O . GLU A 1 196 ? -3.641 4.91 -8.352 1 88.12 196 GLU A O 1
ATOM 1595 N N . VAL A 1 197 ? -5.453 3.598 -8.188 1 90.94 197 VAL A N 1
ATOM 1596 C CA . VAL A 1 197 ? -5.566 3.795 -6.742 1 90.94 197 VAL A CA 1
ATOM 1597 C C . VAL A 1 197 ? -5.105 2.535 -6.012 1 90.94 197 VAL A C 1
ATOM 1599 O O . VAL A 1 197 ? -5.566 1.431 -6.312 1 90.94 197 VAL A O 1
ATOM 1602 N N . PHE A 1 198 ? -4.156 2.785 -5.125 1 93.75 198 PHE A N 1
ATOM 1603 C CA . PHE A 1 198 ? -3.693 1.639 -4.352 1 93.75 198 PHE A CA 1
ATOM 1604 C C . PHE A 1 198 ? -4.5 1.492 -3.066 1 93.75 198 PHE A C 1
ATOM 1606 O O . PHE A 1 198 ? -4.766 2.48 -2.377 1 93.75 198 PHE A O 1
ATOM 1613 N N . SER A 1 199 ? -4.867 0.273 -2.781 1 93.75 199 SER A N 1
ATOM 1614 C CA . SER A 1 199 ? -5.457 -0.119 -1.506 1 93.75 199 SER A CA 1
ATOM 1615 C C . SER A 1 199 ? -5.141 -1.573 -1.173 1 93.75 199 SER A C 1
ATOM 1617 O O . SER A 1 199 ? -5.043 -2.414 -2.068 1 93.75 199 SER A O 1
ATOM 1619 N N . LEU A 1 200 ? -5.016 -1.793 0.059 1 92.44 200 LEU A N 1
ATOM 1620 C CA . LEU A 1 200 ? -4.711 -3.154 0.485 1 92.44 200 LEU A CA 1
ATOM 1621 C C . LEU A 1 200 ? -5.98 -4 0.538 1 92.44 200 LEU A C 1
ATOM 1623 O O . LEU A 1 200 ? -5.914 -5.23 0.454 1 92.44 200 LEU A O 1
ATOM 1627 N N . TYR A 1 201 ? -7.113 -3.436 0.635 1 90.62 201 TYR A N 1
ATOM 1628 C CA . TYR A 1 201 ? -8.383 -4.137 0.757 1 90.62 201 TYR A CA 1
ATOM 1629 C C . TYR A 1 201 ? -8.289 -5.266 1.774 1 90.62 201 TYR A C 1
ATOM 1631 O O . TYR A 1 201 ? -8.695 -6.398 1.495 1 90.62 201 TYR A O 1
ATOM 1639 N N . ASP A 1 202 ? -7.684 -5.039 2.85 1 88.69 202 ASP A N 1
ATOM 1640 C CA . ASP A 1 202 ? -7.539 -5.984 3.955 1 88.69 202 ASP A CA 1
ATOM 1641 C C . ASP A 1 202 ? -6.59 -7.121 3.586 1 88.69 202 ASP A C 1
ATOM 1643 O O . ASP A 1 202 ? -6.754 -8.25 4.051 1 88.69 202 ASP A O 1
ATOM 1647 N N . TYR A 1 203 ? -5.746 -6.902 2.609 1 90.75 203 TYR A N 1
ATOM 1648 C CA . TYR A 1 203 ? -4.637 -7.824 2.385 1 90.75 203 TYR A CA 1
ATOM 1649 C C . TYR A 1 203 ? -3.881 -8.094 3.68 1 90.75 203 TYR A C 1
ATOM 1651 O O . TYR A 1 203 ? -3.775 -7.215 4.539 1 90.75 203 TYR A O 1
ATOM 1659 N N . PRO A 1 204 ? -3.346 -9.312 3.857 1 82.25 204 PRO A N 1
ATOM 1660 C CA . PRO A 1 204 ? -2.557 -9.531 5.07 1 82.25 204 PRO A CA 1
ATOM 1661 C C . PRO A 1 204 ? -1.445 -8.5 5.25 1 82.25 204 PRO A C 1
ATOM 1663 O O . PRO A 1 204 ? -0.428 -8.555 4.559 1 82.25 204 PRO A O 1
ATOM 1666 N N . GLN A 1 205 ? -1.521 -7.656 6.09 1 77.62 205 GLN A N 1
ATOM 1667 C CA . GLN A 1 205 ? -0.768 -6.406 6.152 1 77.62 205 GLN A CA 1
ATOM 1668 C C . GLN A 1 205 ? 0.626 -6.633 6.73 1 77.62 205 GLN A C 1
ATOM 1670 O O . GLN A 1 205 ? 1.598 -6.027 6.273 1 77.62 205 GLN A O 1
ATOM 1675 N N . TRP A 1 206 ? 0.72 -7.535 7.707 1 79.31 206 TRP A N 1
ATOM 1676 C CA . TRP A 1 206 ? 2 -7.738 8.375 1 79.31 206 TRP A CA 1
ATOM 1677 C C . TRP A 1 206 ? 3.078 -8.148 7.379 1 79.31 206 TRP A C 1
ATOM 1679 O O . TRP A 1 206 ? 4.25 -7.801 7.547 1 79.31 206 TRP A O 1
ATOM 1689 N N . GLN A 1 207 ? 2.693 -8.656 6.238 1 81.25 207 GLN A N 1
ATOM 1690 C CA . GLN A 1 207 ? 3.619 -9.258 5.289 1 81.25 207 GLN A CA 1
ATOM 1691 C C . GLN A 1 207 ? 4.074 -8.25 4.242 1 81.25 207 GLN A C 1
ATOM 1693 O O . GLN A 1 207 ? 5 -8.516 3.473 1 81.25 207 GLN A O 1
ATOM 1698 N N . VAL A 1 208 ? 3.475 -7.094 4.254 1 89.75 208 VAL A N 1
ATOM 1699 C CA . VAL A 1 208 ? 3.764 -6.199 3.139 1 89.75 208 VAL A CA 1
ATOM 1700 C C . VAL A 1 208 ? 4.473 -4.945 3.652 1 89.75 208 VAL A C 1
ATOM 1702 O O . VAL A 1 208 ? 4.426 -3.893 3.012 1 89.75 208 VAL A O 1
ATOM 1705 N N . ARG A 1 209 ? 5.18 -5.012 4.711 1 85.19 209 ARG A N 1
ATOM 1706 C CA . ARG A 1 209 ? 5.828 -3.871 5.352 1 85.19 209 ARG A CA 1
ATOM 1707 C C . ARG A 1 209 ? 6.836 -3.215 4.414 1 85.19 209 ARG A C 1
ATOM 1709 O O . ARG A 1 209 ? 6.914 -1.987 4.34 1 85.19 209 ARG A O 1
ATOM 1716 N N . VAL A 1 210 ? 7.594 -4.047 3.627 1 86.94 210 VAL A N 1
ATOM 1717 C CA . VAL A 1 210 ? 8.633 -3.471 2.779 1 86.94 210 VAL A CA 1
ATOM 1718 C C . VAL A 1 210 ? 8.375 -3.842 1.321 1 86.94 210 VAL A C 1
ATOM 1720 O O . VAL A 1 210 ? 9.266 -3.729 0.478 1 86.94 210 VAL A O 1
ATOM 1723 N N . THR A 1 211 ? 7.234 -4.352 1.1 1 93.12 211 THR A N 1
ATOM 1724 C CA . THR A 1 211 ? 6.863 -4.707 -0.266 1 93.12 211 THR A CA 1
ATOM 1725 C C . THR A 1 211 ? 6.762 -3.461 -1.141 1 93.12 211 THR A C 1
ATOM 1727 O O . THR A 1 211 ? 6.234 -2.434 -0.707 1 93.12 211 THR A O 1
ATOM 1730 N N . GLU A 1 212 ? 7.285 -3.539 -2.32 1 94.31 212 GLU A N 1
ATOM 1731 C CA . GLU A 1 212 ? 7.082 -2.502 -3.33 1 94.31 212 GLU A CA 1
ATOM 1732 C C . GLU A 1 212 ? 5.883 -2.824 -4.215 1 94.31 212 GLU A C 1
ATOM 1734 O O . GLU A 1 212 ? 5.754 -3.947 -4.711 1 94.31 212 GLU A O 1
ATOM 1739 N N . PHE A 1 213 ? 5 -1.816 -4.352 1 95.69 213 PHE A N 1
ATOM 1740 C CA . PHE A 1 213 ? 3.822 -2.027 -5.188 1 95.69 213 PHE A CA 1
ATOM 1741 C C . PHE A 1 213 ? 3.887 -1.165 -6.441 1 95.69 213 PHE A C 1
ATOM 1743 O O . PHE A 1 213 ? 4.199 0.025 -6.367 1 95.69 213 PHE A O 1
ATOM 1750 N N . LEU A 1 214 ? 3.635 -1.826 -7.555 1 96.12 214 LEU A N 1
ATOM 1751 C CA . LEU A 1 214 ? 3.574 -1.147 -8.844 1 96.12 214 LEU A CA 1
ATOM 1752 C C . LEU A 1 214 ? 2.195 -1.305 -9.477 1 96.12 214 LEU A C 1
ATOM 1754 O O . LEU A 1 214 ? 1.594 -2.379 -9.398 1 96.12 214 LEU A O 1
ATOM 1758 N N . SER A 1 215 ? 1.764 -0.287 -10.078 1 95.5 215 SER A N 1
ATOM 1759 C CA . SER A 1 215 ? 0.429 -0.284 -10.664 1 95.5 215 SER A CA 1
ATOM 1760 C C . SER A 1 215 ? 0.441 -0.888 -12.062 1 95.5 215 SER A C 1
ATOM 1762 O O . SER A 1 215 ? 1.36 -0.638 -12.844 1 95.5 215 SER A O 1
ATOM 1764 N N . VAL A 1 216 ? -0.488 -1.699 -12.289 1 95.12 216 VAL A N 1
ATOM 1765 C CA . VAL A 1 216 ? -0.873 -2.057 -13.648 1 95.12 216 VAL A CA 1
ATOM 1766 C C . VAL A 1 216 ? -2.32 -1.641 -13.906 1 95.12 216 VAL A C 1
ATOM 1768 O O . VAL A 1 216 ? -3.152 -1.682 -13 1 95.12 216 VAL A O 1
ATOM 1771 N N . LYS A 1 217 ? -2.596 -1.173 -15.047 1 93.75 217 LYS A N 1
ATOM 1772 C CA . LYS A 1 217 ? -3.955 -0.73 -15.352 1 93.75 217 LYS A CA 1
ATOM 1773 C C . LYS A 1 217 ? -4.969 -1.835 -15.07 1 93.75 217 LYS A C 1
ATOM 1775 O O . LYS A 1 217 ? -6.004 -1.59 -14.445 1 93.75 217 LYS A O 1
ATOM 1780 N N . SER A 1 218 ? -4.711 -2.996 -15.562 1 96.38 218 SER A N 1
ATOM 1781 C CA . SER A 1 218 ? -5.566 -4.168 -15.398 1 96.38 218 SER A CA 1
ATOM 1782 C C . SER A 1 218 ? -4.773 -5.457 -15.555 1 96.38 218 SER A C 1
ATOM 1784 O O . SER A 1 218 ? -3.746 -5.48 -16.234 1 96.38 218 SER A O 1
ATOM 1786 N N . HIS A 1 219 ? -5.238 -6.508 -14.844 1 96.75 219 HIS A N 1
ATOM 1787 C CA . HIS A 1 219 ? -4.613 -7.801 -15.109 1 96.75 219 HIS A CA 1
ATOM 1788 C C . HIS A 1 219 ? -5.109 -8.398 -16.422 1 96.75 219 HIS A C 1
ATOM 1790 O O . HIS A 1 219 ? -4.52 -9.344 -16.938 1 96.75 219 HIS A O 1
ATOM 1796 N N . HIS A 1 220 ? -6.207 -7.859 -16.938 1 96.19 220 HIS A N 1
ATOM 1797 C CA . HIS A 1 220 ? -6.715 -8.297 -18.234 1 96.19 220 HIS A CA 1
ATOM 1798 C C . HIS A 1 220 ? -5.734 -7.957 -19.344 1 96.19 220 HIS A C 1
ATOM 1800 O O . HIS A 1 220 ? -5.355 -6.793 -19.516 1 96.19 220 HIS A O 1
ATOM 1806 N N . ASN A 1 221 ? -5.281 -8.93 -20 1 94 221 ASN A N 1
ATOM 1807 C CA . ASN A 1 221 ? -4.387 -8.797 -21.141 1 94 221 ASN A CA 1
ATOM 1808 C C . ASN A 1 221 ? -3.062 -8.156 -20.75 1 94 221 ASN A C 1
ATOM 1810 O O . ASN A 1 221 ? -2.518 -7.34 -21.5 1 94 221 ASN A O 1
ATOM 1814 N N . LEU A 1 222 ? -2.65 -8.414 -19.547 1 96.31 222 LEU A N 1
ATOM 1815 C CA . LEU A 1 222 ? -1.311 -7.984 -19.156 1 96.31 222 LEU A CA 1
ATOM 1816 C C . LEU A 1 222 ? -0.256 -8.641 -20.047 1 96.31 222 LEU A C 1
ATOM 1818 O O . LEU A 1 222 ? -0.136 -9.867 -20.078 1 96.31 222 LEU A O 1
ATOM 1822 N N . THR A 1 223 ? 0.467 -7.84 -20.812 1 93.31 223 THR A N 1
ATOM 1823 C CA . THR A 1 223 ? 1.455 -8.383 -21.75 1 93.31 223 THR A CA 1
ATOM 1824 C C . THR A 1 223 ? 2.742 -8.75 -21.016 1 93.31 223 THR A C 1
ATOM 1826 O O . THR A 1 223 ? 3.037 -8.188 -19.953 1 93.31 223 THR A O 1
ATOM 1829 N N . PHE A 1 224 ? 3.457 -9.688 -21.562 1 92.75 224 PHE A N 1
ATOM 1830 C CA . PHE A 1 224 ? 4.75 -10.07 -21.016 1 92.75 224 PHE A CA 1
ATOM 1831 C C . PHE A 1 224 ? 5.699 -8.875 -20.984 1 92.75 224 PHE A C 1
ATOM 1833 O O . PHE A 1 224 ? 6.469 -8.711 -20.031 1 92.75 224 PHE A O 1
ATOM 1840 N N . GLU A 1 225 ? 5.586 -8.031 -21.984 1 91.44 225 GLU A N 1
ATOM 1841 C CA . GLU A 1 225 ? 6.434 -6.844 -22.062 1 91.44 225 GLU A CA 1
ATOM 1842 C C . GLU A 1 225 ? 6.199 -5.914 -20.875 1 91.44 225 GLU A C 1
ATOM 1844 O O . GLU A 1 225 ? 7.152 -5.453 -20.234 1 91.44 225 GLU A O 1
ATOM 1849 N N . LEU A 1 226 ? 4.961 -5.68 -20.609 1 93.38 226 LEU A N 1
ATOM 1850 C CA . LEU A 1 226 ? 4.637 -4.824 -19.469 1 93.38 226 LEU A CA 1
ATOM 1851 C C . LEU A 1 226 ? 5.09 -5.465 -18.172 1 93.38 226 LEU A C 1
ATOM 1853 O O . LEU A 1 226 ? 5.602 -4.777 -17.281 1 93.38 226 LEU A O 1
ATOM 1857 N N . PHE A 1 227 ? 4.902 -6.758 -18.125 1 95 227 PHE A N 1
ATOM 1858 C CA . PHE A 1 227 ? 5.34 -7.508 -16.953 1 95 227 PHE A CA 1
ATOM 1859 C C . PHE A 1 227 ? 6.84 -7.34 -16.734 1 95 227 PHE A C 1
ATOM 1861 O O . PHE A 1 227 ? 7.281 -7.047 -15.617 1 95 227 PHE A O 1
ATOM 1868 N N . ILE A 1 228 ? 7.617 -7.418 -17.766 1 92.81 228 ILE A N 1
ATOM 1869 C CA . ILE A 1 228 ? 9.07 -7.281 -17.703 1 92.81 228 ILE A CA 1
ATOM 1870 C C . ILE A 1 228 ? 9.438 -5.852 -17.312 1 92.81 228 ILE A C 1
ATOM 1872 O O . ILE A 1 228 ? 10.352 -5.637 -16.516 1 92.81 228 ILE A O 1
ATOM 1876 N N . ASP A 1 229 ? 8.742 -4.922 -17.812 1 92.25 229 ASP A N 1
ATOM 1877 C CA . ASP A 1 229 ? 8.984 -3.527 -17.453 1 92.25 229 ASP A CA 1
ATOM 1878 C C . ASP A 1 229 ? 8.82 -3.311 -15.953 1 92.25 229 ASP A C 1
ATOM 1880 O O . ASP A 1 229 ? 9.586 -2.568 -15.336 1 92.25 229 ASP A O 1
ATOM 1884 N N . LYS A 1 230 ? 7.773 -3.9 -15.406 1 94.62 230 LYS A N 1
ATOM 1885 C CA . LYS A 1 230 ? 7.539 -3.771 -13.969 1 94.62 230 LYS A CA 1
ATOM 1886 C C . LYS A 1 230 ? 8.656 -4.438 -13.172 1 94.62 230 LYS A C 1
ATOM 1888 O O . LYS A 1 230 ? 9.086 -3.912 -12.141 1 94.62 230 LYS A O 1
ATOM 1893 N N . LEU A 1 231 ? 9.164 -5.594 -13.656 1 93.56 231 LEU A N 1
ATOM 1894 C CA . LEU A 1 231 ? 10.273 -6.27 -12.992 1 93.56 231 LEU A CA 1
ATOM 1895 C C . LEU A 1 231 ? 11.539 -5.426 -13.047 1 93.56 231 LEU A C 1
ATOM 1897 O O . LEU A 1 231 ? 12.305 -5.371 -12.078 1 93.56 231 LEU A O 1
ATOM 1901 N N . LEU A 1 232 ? 11.742 -4.785 -14.227 1 90.06 232 LEU A N 1
ATOM 1902 C CA . LEU A 1 232 ? 12.906 -3.922 -14.375 1 90.06 232 LEU A CA 1
ATOM 1903 C C . LEU A 1 232 ? 12.828 -2.732 -13.422 1 90.06 232 LEU A C 1
ATOM 1905 O O . LEU A 1 232 ? 13.844 -2.336 -12.836 1 90.06 232 LEU A O 1
ATOM 1909 N N . ARG A 1 233 ? 11.641 -2.236 -13.281 1 89.38 233 ARG A N 1
ATOM 1910 C CA . ARG A 1 233 ? 11.445 -1.135 -12.344 1 89.38 233 ARG A CA 1
ATOM 1911 C C . ARG A 1 233 ? 11.727 -1.575 -10.914 1 89.38 233 ARG A C 1
ATOM 1913 O O . ARG A 1 233 ? 12.344 -0.836 -10.141 1 89.38 233 ARG A O 1
ATOM 1920 N N . PHE A 1 234 ? 11.258 -2.688 -10.555 1 89.62 234 PHE A N 1
ATOM 1921 C CA . PHE A 1 234 ? 11.547 -3.268 -9.242 1 89.62 234 PHE A CA 1
ATOM 1922 C C . PHE A 1 234 ? 13.047 -3.395 -9.031 1 89.62 234 PHE A C 1
ATOM 1924 O O . PHE A 1 234 ? 13.555 -3.088 -7.945 1 89.62 234 PHE A O 1
ATOM 1931 N N . GLY A 1 235 ? 13.773 -3.863 -9.953 1 83.88 235 GLY A N 1
ATOM 1932 C CA . GLY A 1 235 ? 15.219 -4.012 -9.875 1 83.88 235 GLY A CA 1
ATOM 1933 C C . GLY A 1 235 ? 15.945 -2.699 -9.656 1 83.88 235 GLY A C 1
ATOM 1934 O O . GLY A 1 235 ? 16.922 -2.643 -8.914 1 83.88 235 GLY A O 1
ATOM 1935 N N . LYS A 1 236 ? 15.469 -1.64 -10.297 1 73.69 236 LYS A N 1
ATOM 1936 C CA . LYS A 1 236 ? 16.078 -0.32 -10.148 1 73.69 236 LYS A CA 1
ATOM 1937 C C . LYS A 1 236 ? 15.883 0.22 -8.734 1 73.69 236 LYS A C 1
ATOM 1939 O O . LYS A 1 236 ? 16.766 0.891 -8.188 1 73.69 236 LYS A O 1
ATOM 1944 N N . CYS A 1 237 ? 14.719 -0.102 -8.227 1 63.28 237 CYS A N 1
ATOM 1945 C CA . CYS A 1 237 ? 14.406 0.351 -6.879 1 63.28 237 CYS A CA 1
ATOM 1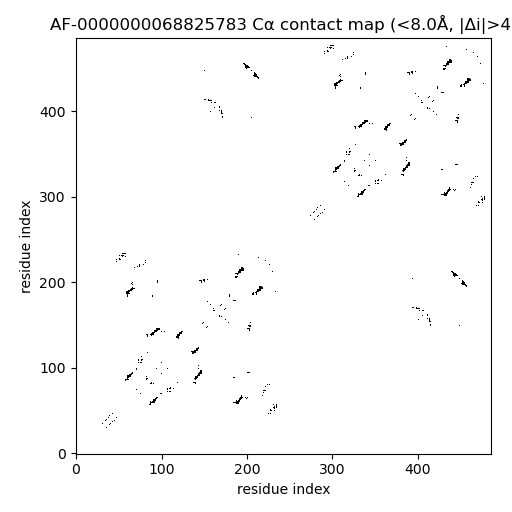946 C C . CYS A 1 237 ? 15.297 -0.338 -5.852 1 63.28 237 CYS A C 1
ATOM 1948 O O . CYS A 1 237 ? 15.812 0.307 -4.934 1 63.28 237 CYS A O 1
ATOM 1950 N N . GLU A 1 238 ? 15.477 -1.64 -5.938 1 56.72 238 GLU A N 1
ATOM 1951 C CA . GLU A 1 238 ? 16.328 -2.402 -5.031 1 56.72 238 GLU A CA 1
ATOM 1952 C C . GLU A 1 238 ? 17.75 -1.853 -5.02 1 56.72 238 GLU A C 1
ATOM 1954 O O . GLU A 1 238 ? 18.391 -1.809 -3.971 1 56.72 238 GLU A O 1
ATOM 1959 N N . GLN A 1 239 ? 18.078 -1.379 -6.109 1 44.47 239 GLN A N 1
ATOM 1960 C CA . GLN A 1 239 ? 19.406 -0.785 -6.207 1 44.47 239 GLN A CA 1
ATOM 1961 C C . GLN A 1 239 ? 19.484 0.532 -5.441 1 44.47 239 GLN A C 1
ATOM 1963 O O . GLN A 1 239 ? 20.516 0.877 -4.887 1 44.47 239 GLN A O 1
ATOM 1968 N N . ARG A 1 240 ? 18.438 1.13 -5.363 1 47.47 240 ARG A N 1
ATOM 1969 C CA . ARG A 1 240 ? 18.406 2.4 -4.645 1 47.47 240 ARG A CA 1
ATOM 1970 C C . ARG A 1 240 ? 18.438 2.18 -3.137 1 47.47 240 ARG A C 1
ATOM 1972 O O .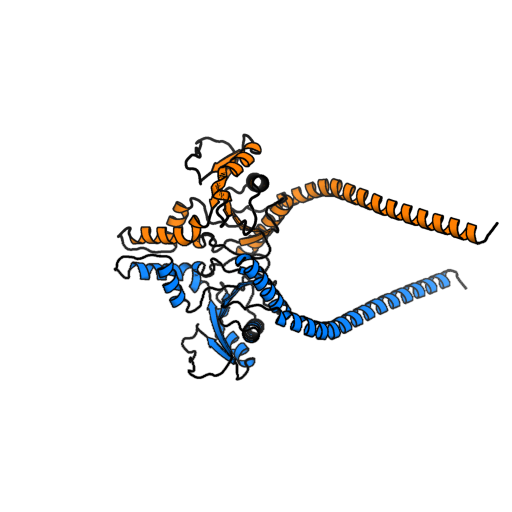 ARG A 1 240 ? 19.062 2.953 -2.408 1 47.47 240 ARG A O 1
ATOM 1979 N N . LEU A 1 241 ? 17.75 1.132 -2.707 1 52.38 241 LEU A N 1
ATOM 1980 C CA . LEU A 1 241 ? 17.719 0.839 -1.278 1 52.38 241 LEU A CA 1
ATOM 1981 C C . LEU A 1 241 ? 19.047 0.226 -0.831 1 52.38 241 LEU A C 1
ATOM 1983 O O . LEU A 1 241 ? 19.438 0.359 0.331 1 52.38 241 LEU A O 1
ATOM 1987 N N . GLY A 1 242 ? 19.641 -0.702 -1.629 1 42.38 242 GLY A N 1
ATOM 1988 C CA . GLY A 1 242 ? 20.922 -1.328 -1.295 1 42.38 242 GLY A CA 1
ATOM 1989 C C . GLY A 1 242 ? 22.078 -0.362 -1.328 1 42.38 242 GLY A C 1
ATOM 1990 O O . GLY A 1 242 ? 23.188 -0.697 -0.886 1 42.38 242 GLY A O 1
ATOM 1991 N N . LYS A 1 243 ? 22.031 0.823 -1.883 1 37.16 243 LYS A N 1
ATOM 1992 C CA . LYS A 1 243 ? 23.203 1.688 -1.819 1 37.16 243 LYS A CA 1
ATOM 1993 C C . LYS A 1 243 ? 23.156 2.588 -0.587 1 37.16 243 LYS A C 1
ATOM 1995 O O . LYS A 1 243 ? 22.078 2.896 -0.078 1 37.16 243 LYS A O 1
ATOM 2000 N N . MET B 1 1 ? 30.625 44.562 -60.031 1 43.22 1 MET B N 1
ATOM 2001 C CA . MET B 1 1 ? 30.031 44.375 -58.688 1 43.22 1 MET B CA 1
ATOM 2002 C C . MET B 1 1 ? 29.719 42.906 -58.469 1 43.22 1 MET B C 1
ATOM 2004 O O . MET B 1 1 ? 28.938 42.312 -59.219 1 43.22 1 MET B O 1
ATOM 2008 N N . SER B 1 2 ? 30.672 42.062 -57.812 1 57.12 2 SER B N 1
ATOM 2009 C CA . SER B 1 2 ? 30.938 40.625 -58 1 57.12 2 SER B CA 1
ATOM 2010 C C . SER B 1 2 ? 29.875 39.781 -57.312 1 57.12 2 SER B C 1
ATOM 2012 O O . SER B 1 2 ? 29.188 40.219 -56.406 1 57.12 2 SER B O 1
ATOM 2014 N N . ILE B 1 3 ? 29.438 38.688 -58.031 1 65.12 3 ILE B N 1
ATOM 2015 C CA . ILE B 1 3 ? 28.531 37.594 -57.719 1 65.12 3 ILE B CA 1
ATOM 2016 C C . ILE B 1 3 ? 28.734 37.156 -56.25 1 65.12 3 ILE B C 1
ATOM 2018 O O . ILE B 1 3 ? 27.781 36.875 -55.531 1 65.12 3 ILE B O 1
ATOM 2022 N N . ASN B 1 4 ? 29.812 37.406 -55.812 1 66.75 4 ASN B N 1
ATOM 2023 C CA . ASN B 1 4 ? 30.141 37.062 -54.438 1 66.75 4 ASN B CA 1
ATOM 2024 C C . ASN B 1 4 ? 29.5 38 -53.438 1 66.75 4 ASN B C 1
ATOM 2026 O O . ASN B 1 4 ? 29.078 37.594 -52.344 1 66.75 4 ASN B O 1
ATOM 2030 N N . PHE B 1 5 ? 29.312 39.25 -53.844 1 66.25 5 PHE B N 1
ATOM 2031 C CA . PHE B 1 5 ? 28.719 40.25 -52.969 1 66.25 5 PHE B CA 1
ATOM 2032 C C . PHE B 1 5 ? 27.219 40 -52.812 1 66.25 5 PHE B C 1
ATOM 2034 O O . PHE B 1 5 ? 26.688 40.062 -51.719 1 66.25 5 PHE B O 1
ATOM 2041 N N . ILE B 1 6 ? 26.656 39.594 -53.844 1 62.28 6 ILE B N 1
ATOM 2042 C CA . ILE B 1 6 ? 25.219 39.344 -53.844 1 62.28 6 ILE B CA 1
ATOM 2043 C C . ILE B 1 6 ? 24.938 38.094 -53 1 62.28 6 ILE B C 1
ATOM 2045 O O . ILE B 1 6 ? 23.984 38.062 -52.219 1 62.28 6 ILE B O 1
ATOM 2049 N N . HIS B 1 7 ? 25.75 37.125 -53 1 63.47 7 HIS B N 1
ATOM 2050 C CA . HIS B 1 7 ? 25.609 35.906 -52.219 1 63.47 7 HIS B CA 1
ATOM 2051 C C . HIS B 1 7 ? 25.75 36.188 -50.75 1 63.47 7 HIS B C 1
ATOM 2053 O O . HIS B 1 7 ? 25 35.656 -49.938 1 63.47 7 HIS B O 1
ATOM 2059 N N . VAL B 1 8 ? 26.578 37.062 -50.469 1 64 8 VAL B N 1
ATOM 2060 C CA . VAL B 1 8 ? 26.812 37.406 -49.062 1 64 8 VAL B CA 1
ATOM 2061 C C . VAL B 1 8 ? 25.625 38.188 -48.5 1 64 8 VAL B C 1
ATOM 2063 O O . VAL B 1 8 ? 25.172 37.938 -47.375 1 64 8 VAL B O 1
ATOM 2066 N N . VAL B 1 9 ? 25.109 39.062 -49.281 1 70 9 VAL B N 1
ATOM 2067 C CA . VAL B 1 9 ? 23.984 39.875 -48.844 1 70 9 VAL B CA 1
ATOM 2068 C C . VAL B 1 9 ? 22.734 39.031 -48.688 1 70 9 VAL B C 1
ATOM 2070 O O . VAL B 1 9 ? 22 39.125 -47.719 1 70 9 VAL B O 1
ATOM 2073 N N . LEU B 1 10 ? 22.578 38.156 -49.625 1 65.38 10 LEU B N 1
ATOM 2074 C CA . LEU B 1 10 ? 21.422 37.25 -49.562 1 65.38 10 LEU B CA 1
ATOM 2075 C C . LEU B 1 10 ? 21.531 36.281 -48.375 1 65.38 10 LEU B C 1
ATOM 2077 O O . LEU B 1 10 ? 20.531 36 -47.719 1 65.38 10 LEU B O 1
ATOM 2081 N N . TYR B 1 11 ? 22.703 35.844 -48.156 1 64.25 11 TYR B N 1
ATOM 2082 C CA . TYR B 1 11 ? 22.953 35 -47 1 64.25 11 TYR B CA 1
ATOM 2083 C C . TYR B 1 11 ? 22.641 35.719 -45.688 1 64.25 11 TYR B C 1
ATOM 2085 O O . TYR B 1 11 ? 21.984 35.188 -44.812 1 64.25 11 TYR B O 1
ATOM 2093 N N . ASN B 1 12 ? 23.016 37 -45.625 1 69.44 12 ASN B N 1
ATOM 2094 C CA . ASN B 1 12 ? 22.766 37.75 -44.406 1 69.44 12 ASN B CA 1
ATOM 2095 C C . ASN B 1 12 ? 21.297 38.094 -44.25 1 69.44 12 ASN B C 1
ATOM 2097 O O . ASN B 1 12 ? 20.766 38.094 -43.125 1 69.44 12 ASN B O 1
ATOM 2101 N N . LEU B 1 13 ? 20.703 38.312 -45.344 1 74.06 13 LEU B N 1
ATOM 2102 C CA . LEU B 1 13 ? 19.266 38.594 -45.312 1 74.06 13 LEU B CA 1
ATOM 2103 C C . LEU B 1 13 ? 18.469 37.375 -44.875 1 74.06 13 LEU B C 1
ATOM 2105 O O . LEU B 1 13 ? 17.547 37.5 -44.062 1 74.06 13 LEU B O 1
ATOM 2109 N N . VAL B 1 14 ? 18.875 36.25 -45.469 1 64.38 14 VAL B N 1
ATOM 2110 C CA . VAL B 1 14 ? 18.188 35.031 -45.062 1 64.38 14 VAL B CA 1
ATOM 2111 C C . VAL B 1 14 ? 18.469 34.719 -43.594 1 64.38 14 VAL B C 1
ATOM 2113 O O . VAL B 1 14 ? 17.562 34.375 -42.844 1 64.38 14 VAL B O 1
ATOM 2116 N N . HIS B 1 15 ? 19.625 34.938 -43.125 1 65.75 15 HIS B N 1
ATOM 2117 C CA . HIS B 1 15 ? 19.984 34.719 -41.75 1 65.75 15 HIS B CA 1
ATOM 2118 C C . HIS B 1 15 ? 19.281 35.688 -40.812 1 65.75 15 HIS B C 1
ATOM 2120 O O . HIS B 1 15 ? 18.812 35.312 -39.75 1 65.75 15 HIS B O 1
ATOM 2126 N N . PHE B 1 16 ? 19.156 36.844 -41.312 1 72.94 16 PHE B N 1
ATOM 2127 C CA . PHE B 1 16 ? 18.453 37.875 -40.531 1 72.94 16 PHE B CA 1
ATOM 2128 C C . PHE B 1 16 ? 16.969 37.531 -40.438 1 72.94 16 PHE B C 1
ATOM 2130 O O . PHE B 1 16 ? 16.375 37.594 -39.344 1 72.94 16 PHE B O 1
ATOM 2137 N N . THR B 1 17 ? 16.406 37.219 -41.5 1 67.5 17 THR B N 1
ATOM 2138 C CA . THR B 1 17 ? 14.992 36.844 -41.5 1 67.5 17 THR B CA 1
ATOM 2139 C C . THR B 1 17 ? 14.766 35.594 -40.625 1 67.5 17 THR B C 1
ATOM 2141 O O . THR B 1 17 ? 13.805 35.531 -39.875 1 67.5 17 THR B O 1
ATOM 2144 N N . CYS B 1 18 ? 15.656 34.625 -40.656 1 60.72 18 CYS B N 1
ATOM 2145 C CA . CYS B 1 18 ? 15.531 33.438 -39.844 1 60.72 18 CYS B CA 1
ATOM 2146 C C . CYS B 1 18 ? 15.672 33.75 -38.375 1 60.72 18 CYS B C 1
ATOM 2148 O O . CYS B 1 18 ? 14.93 33.25 -37.531 1 60.72 18 CYS B O 1
ATOM 2150 N N . THR B 1 19 ? 16.516 34.719 -38.062 1 64.81 19 THR B N 1
ATOM 2151 C CA . THR B 1 19 ? 16.703 35.125 -36.656 1 64.81 19 THR B CA 1
ATOM 2152 C C . THR B 1 19 ? 15.477 35.906 -36.188 1 64.81 19 THR B C 1
ATOM 2154 O O . THR B 1 19 ? 15.055 35.75 -35.031 1 64.81 19 THR B O 1
ATOM 2157 N N . VAL B 1 20 ? 14.969 36.688 -37.031 1 64.94 20 VAL B N 1
ATOM 2158 C CA . VAL B 1 20 ? 13.781 37.438 -36.656 1 64.94 20 VAL B CA 1
ATOM 2159 C C . VAL B 1 20 ? 12.602 36.469 -36.469 1 64.94 20 VAL B C 1
ATOM 2161 O O . VAL B 1 20 ? 11.836 36.594 -35.5 1 64.94 20 VAL B O 1
ATOM 2164 N N . ILE B 1 21 ? 12.5 35.5 -37.281 1 59.44 21 ILE B N 1
ATOM 2165 C CA . ILE B 1 21 ? 11.438 34.531 -37.125 1 59.44 21 ILE B CA 1
ATOM 2166 C C . ILE B 1 21 ? 11.633 33.719 -35.844 1 59.44 21 ILE B C 1
ATOM 2168 O O . ILE B 1 21 ? 10.672 33.5 -35.125 1 59.44 21 ILE B O 1
ATOM 2172 N N . GLU B 1 22 ? 12.789 33.344 -35.531 1 61.81 22 GLU B N 1
ATOM 2173 C CA . GLU B 1 22 ? 13.078 32.688 -34.281 1 61.81 22 GLU B CA 1
ATOM 2174 C C . GLU B 1 22 ? 12.75 33.562 -33.062 1 61.81 22 GLU B C 1
ATOM 2176 O O . GLU B 1 22 ? 12.188 33.094 -32.094 1 61.81 22 GLU B O 1
ATOM 2181 N N . CYS B 1 23 ? 13.023 34.781 -33.25 1 57.69 23 CYS B N 1
ATOM 2182 C CA . CYS B 1 23 ? 12.719 35.75 -32.188 1 57.69 23 CYS B CA 1
ATOM 2183 C C . CYS B 1 23 ? 11.211 35.906 -32 1 57.69 23 CYS B C 1
ATOM 2185 O O . CYS B 1 23 ? 10.711 35.938 -30.891 1 57.69 23 CYS B O 1
ATOM 2187 N N . ILE B 1 24 ? 10.602 35.969 -33.062 1 57.41 24 ILE B N 1
ATOM 2188 C CA . ILE B 1 24 ? 9.148 36.125 -33.031 1 57.41 24 ILE B CA 1
ATOM 2189 C C . ILE B 1 24 ? 8.516 34.844 -32.438 1 57.41 24 ILE B C 1
ATOM 2191 O O . ILE B 1 24 ? 7.625 34.938 -31.594 1 57.41 24 ILE B O 1
ATOM 2195 N N . VAL B 1 25 ? 8.969 33.719 -32.781 1 54.44 25 VAL B N 1
ATOM 2196 C CA . VAL B 1 25 ? 8.461 32.469 -32.219 1 54.44 25 VAL B CA 1
ATOM 2197 C C . VAL B 1 25 ? 8.773 32.406 -30.734 1 54.44 25 VAL B C 1
ATOM 2199 O O . VAL B 1 25 ? 7.93 31.969 -29.938 1 54.44 25 VAL B O 1
ATOM 2202 N N . TYR B 1 26 ? 9.922 32.875 -30.375 1 52.12 26 TYR B N 1
ATOM 2203 C CA . TYR B 1 26 ? 10.305 32.938 -28.969 1 52.12 26 TYR B CA 1
ATOM 2204 C C . TYR B 1 26 ? 9.406 33.906 -28.203 1 52.12 26 TYR B C 1
ATOM 2206 O O . TYR B 1 26 ? 8.922 33.594 -27.109 1 52.12 26 TYR B O 1
ATOM 2214 N N . LEU B 1 27 ? 9.188 35 -28.828 1 53.25 27 LEU B N 1
ATOM 2215 C CA . LEU B 1 27 ? 8.336 36 -28.188 1 53.25 27 LEU B CA 1
ATOM 2216 C C . LEU B 1 27 ? 6.887 35.531 -28.125 1 53.25 27 LEU B C 1
ATOM 2218 O O . LEU B 1 27 ? 6.207 35.719 -27.125 1 53.25 27 LEU B O 1
ATOM 2222 N N . LEU B 1 28 ? 6.453 34.938 -29.125 1 52.09 28 LEU B N 1
ATOM 2223 C CA . LEU B 1 28 ? 5.113 34.375 -29.094 1 52.09 28 LEU B CA 1
ATOM 2224 C C . LEU B 1 28 ? 5.016 33.25 -28.062 1 52.09 28 LEU B C 1
ATOM 2226 O O . LEU B 1 28 ? 4 33.125 -27.375 1 52.09 28 LEU B O 1
ATOM 2230 N N . GLY B 1 29 ? 6.051 32.469 -27.875 1 50.78 29 GLY B N 1
ATOM 2231 C CA . GLY B 1 29 ? 6.105 31.5 -26.797 1 50.78 29 GLY B CA 1
ATOM 2232 C C . GLY B 1 29 ? 5.996 32.125 -25.422 1 50.78 29 GLY B C 1
ATOM 2233 O O . GLY B 1 29 ? 5.262 31.625 -24.562 1 50.78 29 GLY B O 1
ATOM 2234 N N . ILE B 1 30 ? 6.652 33.188 -25.25 1 50.19 30 ILE B N 1
ATOM 2235 C CA . ILE B 1 30 ? 6.602 33.906 -23.984 1 50.19 30 ILE B CA 1
ATOM 2236 C C . ILE B 1 30 ? 5.199 34.469 -23.781 1 50.19 30 ILE B C 1
ATOM 2238 O O . ILE B 1 30 ? 4.652 34.406 -22.672 1 50.19 30 ILE B O 1
ATOM 2242 N N . THR B 1 31 ? 4.703 35.125 -24.797 1 48.72 31 THR B N 1
ATOM 2243 C CA . THR B 1 31 ? 3.363 35.688 -24.672 1 48.72 31 THR B CA 1
ATOM 2244 C C . THR B 1 31 ? 2.336 34.594 -24.438 1 48.72 31 THR B C 1
ATOM 2246 O O . THR B 1 31 ? 1.414 34.75 -23.641 1 48.72 31 THR B O 1
ATOM 2249 N N . VAL B 1 32 ? 2.461 33.5 -25.109 1 48 32 VAL B N 1
ATOM 2250 C CA . VAL B 1 32 ? 1.565 32.375 -24.875 1 48 32 VAL B CA 1
ATOM 2251 C C . VAL B 1 32 ? 1.786 31.828 -23.453 1 48 32 VAL B C 1
ATOM 2253 O O . VAL B 1 32 ? 0.827 31.516 -22.75 1 48 32 VAL B O 1
ATOM 2256 N N . ASP B 1 33 ? 2.984 31.703 -23 1 46.62 33 ASP B N 1
ATOM 2257 C CA . ASP B 1 33 ? 3.273 31.312 -21.625 1 46.62 33 ASP B CA 1
ATOM 2258 C C . ASP B 1 33 ? 2.723 32.344 -20.625 1 46.62 33 ASP B C 1
ATOM 2260 O O . ASP B 1 33 ? 2.18 31.969 -19.594 1 46.62 33 ASP B O 1
ATOM 2264 N N . PHE B 1 34 ? 2.945 33.594 -20.953 1 45 34 PHE B N 1
ATOM 2265 C CA . PHE B 1 34 ? 2.381 34.656 -20.125 1 45 34 PHE B CA 1
ATOM 2266 C C . PHE B 1 34 ? 0.858 34.625 -20.172 1 45 34 PHE B C 1
ATOM 2268 O O . PHE B 1 34 ? 0.202 34.719 -19.125 1 45 34 PHE B O 1
ATOM 2275 N N . TYR B 1 35 ? 0.308 34.688 -21.344 1 45.44 35 TYR B N 1
ATOM 2276 C CA . TYR B 1 35 ? -1.14 34.562 -21.469 1 45.44 35 TYR B CA 1
ATOM 2277 C C . TYR B 1 35 ? -1.615 33.25 -20.844 1 45.44 35 TYR B C 1
ATOM 2279 O O . TYR B 1 35 ? -2.639 33.219 -20.156 1 45.44 35 TYR B O 1
ATOM 2287 N N . HIS B 1 36 ? -0.953 32.125 -21 1 46.47 36 HIS B N 1
ATOM 2288 C CA . HIS B 1 36 ? -1.234 30.875 -20.312 1 46.47 36 HIS B CA 1
ATOM 2289 C C . HIS B 1 36 ? -1.012 31 -18.812 1 46.47 36 HIS B C 1
ATOM 2291 O O . HIS B 1 36 ? -1.771 30.438 -18.016 1 46.47 36 HIS B O 1
ATOM 2297 N N . GLY B 1 37 ? -0.022 31.672 -18.438 1 43.41 37 GLY B N 1
ATOM 2298 C CA . GLY B 1 37 ? 0.195 31.938 -17.031 1 43.41 37 GLY B CA 1
ATOM 2299 C C . GLY B 1 37 ? -0.922 32.75 -16.391 1 43.41 37 GLY B C 1
ATOM 2300 O O . GLY B 1 37 ? -1.406 32.406 -15.312 1 43.41 37 GLY B O 1
ATOM 2301 N N . VAL B 1 38 ? -1.183 33.938 -16.953 1 44.16 38 VAL B N 1
ATOM 2302 C CA . VAL B 1 38 ? -2.252 34.781 -16.422 1 44.16 38 VAL B CA 1
ATOM 2303 C C . VAL B 1 38 ? -3.602 34.094 -16.656 1 44.16 38 VAL B C 1
ATOM 2305 O O . VAL B 1 38 ? -4.438 34.031 -15.758 1 44.16 38 VAL B O 1
ATOM 2308 N N . TYR B 1 39 ? -3.93 33.844 -17.875 1 41.81 39 TYR B N 1
ATOM 2309 C CA . TYR B 1 39 ? -5.16 33.125 -18.203 1 41.81 39 TYR B CA 1
ATOM 2310 C C . TYR B 1 39 ? -5.188 31.766 -17.547 1 41.81 39 TYR B C 1
ATOM 2312 O O . TYR B 1 39 ? -6.219 31.328 -17.031 1 41.81 39 TYR B O 1
ATOM 2320 N N . TYR B 1 40 ? -4.121 31.062 -17.578 1 45.25 40 TYR B N 1
ATOM 2321 C CA . TYR B 1 40 ? -3.994 29.766 -16.891 1 45.25 40 TYR B CA 1
ATOM 2322 C C . TYR B 1 40 ? -4.027 29.938 -15.383 1 45.25 40 TYR B C 1
ATOM 2324 O O . TYR B 1 40 ? -4.57 29.094 -14.672 1 45.25 40 TYR B O 1
ATOM 2332 N N . GLY B 1 41 ? -3.504 31.125 -15.008 1 45.44 41 GLY B N 1
ATOM 2333 C CA . GLY B 1 41 ? -3.674 31.438 -13.602 1 45.44 41 GLY B CA 1
ATOM 2334 C C . GLY B 1 41 ? -5.121 31.672 -13.211 1 45.44 41 GLY B C 1
ATOM 2335 O O . GLY B 1 41 ? -5.602 31.125 -12.219 1 45.44 41 GLY B O 1
ATOM 2336 N N . LYS B 1 42 ? -5.758 32.781 -13.883 1 49.41 42 LYS B N 1
ATOM 2337 C CA . LYS B 1 42 ? -7.18 33.031 -13.664 1 49.41 42 LYS B CA 1
ATOM 2338 C C . LYS B 1 42 ? -8 31.781 -13.984 1 49.41 42 LYS B C 1
ATOM 2340 O O . LYS B 1 42 ? -8.898 31.406 -13.227 1 49.41 42 LYS B O 1
ATOM 2345 N N . HIS B 1 43 ? -7.902 31.266 -15.141 1 48.94 43 HIS B N 1
ATOM 2346 C CA . HIS B 1 43 ? -8.578 30.047 -15.562 1 48.94 43 HIS B CA 1
ATOM 2347 C C . HIS B 1 43 ? -8.234 28.875 -14.641 1 48.94 43 HIS B C 1
ATOM 2349 O O . HIS B 1 43 ? -9.102 28.047 -14.336 1 48.94 43 HIS B O 1
ATOM 2355 N N . ASN B 1 44 ? -7.051 29.031 -14.172 1 57.59 44 ASN B N 1
ATOM 2356 C CA . ASN B 1 44 ? -6.66 28.016 -13.188 1 57.59 44 ASN B CA 1
ATOM 2357 C C . ASN B 1 44 ? -7.406 28.203 -11.867 1 57.59 44 ASN B C 1
ATOM 2359 O O . ASN B 1 44 ? -7.805 27.234 -11.234 1 57.59 44 ASN B O 1
ATOM 2363 N N . ASN B 1 45 ? -7.684 29.641 -11.648 1 63.25 45 ASN B N 1
ATOM 2364 C CA . ASN B 1 45 ? -8.438 29.891 -10.422 1 63.25 45 ASN B CA 1
ATOM 2365 C C . ASN B 1 45 ? -9.898 29.5 -10.57 1 63.25 45 ASN B C 1
ATOM 2367 O O . ASN B 1 45 ? -10.492 28.938 -9.641 1 63.25 45 ASN B O 1
ATOM 2371 N N . ASP B 1 46 ? -10.484 29.859 -11.773 1 67.06 46 ASP B N 1
ATOM 2372 C CA . ASP B 1 46 ? -11.867 29.469 -11.984 1 67.06 46 ASP B CA 1
ATOM 2373 C C . ASP B 1 46 ? -12.008 27.938 -11.969 1 67.06 46 ASP B C 1
ATOM 2375 O O . ASP B 1 46 ? -12.969 27.406 -11.398 1 67.06 46 ASP B O 1
ATOM 2379 N N . VAL B 1 47 ? -11.164 27.312 -12.609 1 68.5 47 VAL B N 1
ATOM 2380 C CA . VAL B 1 47 ? -11.203 25.844 -12.656 1 68.5 47 VAL B CA 1
ATOM 2381 C C . VAL B 1 47 ? -11.023 25.281 -11.25 1 68.5 47 VAL B C 1
ATOM 2383 O O . VAL B 1 47 ? -11.727 24.344 -10.859 1 68.5 47 VAL B O 1
ATOM 2386 N N . LEU B 1 48 ? -10.164 25.906 -10.547 1 74.06 48 LEU B N 1
ATOM 2387 C CA . LEU B 1 48 ? -9.938 25.453 -9.18 1 74.06 48 LEU B CA 1
ATOM 2388 C C . LEU B 1 48 ? -11.188 25.672 -8.328 1 74.06 48 LEU B C 1
ATOM 2390 O O . LEU B 1 48 ? -11.531 24.812 -7.508 1 74.06 48 LEU B O 1
ATOM 2394 N N . LEU B 1 49 ? -11.828 26.781 -8.609 1 72.81 49 LEU B N 1
ATOM 2395 C CA . LEU B 1 49 ? -13.047 27.062 -7.863 1 72.81 49 LEU B CA 1
ATOM 2396 C C . LEU B 1 49 ? -14.141 26.047 -8.195 1 72.81 49 LEU B C 1
ATOM 2398 O O . LEU B 1 49 ? -14.891 25.641 -7.312 1 72.81 49 LEU B O 1
ATOM 2402 N N . GLN B 1 50 ? -14.242 25.75 -9.438 1 77.06 50 GLN B N 1
ATOM 2403 C CA . GLN B 1 50 ? -15.211 24.734 -9.836 1 77.06 50 GLN B CA 1
ATOM 2404 C C . GLN B 1 50 ? -14.891 23.375 -9.195 1 77.06 50 GLN B C 1
ATOM 2406 O O . GLN B 1 50 ? -15.789 22.672 -8.75 1 77.06 50 GLN B O 1
ATOM 2411 N N . LYS B 1 51 ? -13.609 23.062 -9.156 1 76.88 51 LYS B N 1
ATOM 2412 C CA . LYS B 1 51 ? -13.18 21.812 -8.539 1 76.88 51 LYS B CA 1
ATOM 2413 C C . LYS B 1 51 ? -13.516 21.781 -7.051 1 76.88 51 LYS B C 1
ATOM 2415 O O . LYS B 1 51 ? -13.938 20.75 -6.52 1 76.88 51 LYS B O 1
ATOM 2420 N N . LEU B 1 52 ? -13.352 22.891 -6.512 1 76.62 52 LEU B N 1
ATOM 2421 C CA . LEU B 1 52 ? -13.617 23 -5.082 1 76.62 52 LEU B CA 1
ATOM 2422 C C . LEU B 1 52 ? -15.094 22.75 -4.789 1 76.62 52 LEU B C 1
ATOM 2424 O O . LEU B 1 52 ? -15.445 22.172 -3.762 1 76.62 52 LEU B O 1
ATOM 2428 N N . LYS B 1 53 ? -15.914 23.109 -5.758 1 74.19 53 LYS B N 1
ATOM 2429 C CA . LYS B 1 53 ? -17.359 22.938 -5.598 1 74.19 53 LYS B CA 1
ATOM 2430 C C . LYS B 1 53 ? -17.734 21.469 -5.738 1 74.19 53 LYS B C 1
ATOM 2432 O O . LYS B 1 53 ? -18.766 21.031 -5.203 1 74.19 53 LYS B O 1
ATOM 2437 N N . CYS B 1 54 ? -16.953 20.703 -6.402 1 76.75 54 CYS B N 1
ATOM 2438 C CA . CYS B 1 54 ? -17.266 19.297 -6.68 1 76.75 54 CYS B CA 1
ATOM 2439 C C . CYS B 1 54 ? -16.672 18.391 -5.613 1 76.75 54 CYS B C 1
ATOM 2441 O O . CYS B 1 54 ? -16.844 17.172 -5.664 1 76.75 54 CYS B O 1
ATOM 2443 N N . LEU B 1 55 ? -16.016 19.047 -4.711 1 80.5 55 LEU B N 1
ATOM 2444 C CA . LEU B 1 55 ? -15.375 18.219 -3.684 1 80.5 55 LEU B CA 1
ATOM 2445 C C . LEU B 1 55 ? -16.422 17.578 -2.781 1 80.5 55 LEU B C 1
ATOM 2447 O O . LEU B 1 55 ? -17.344 18.266 -2.305 1 80.5 55 LEU B O 1
ATOM 2451 N N . GLY B 1 56 ? -16.469 16.312 -2.752 1 79.38 56 GLY B N 1
ATOM 2452 C CA . GLY B 1 56 ? -17.312 15.641 -1.775 1 79.38 56 GLY B CA 1
ATOM 2453 C C . GLY B 1 56 ? -16.766 15.719 -0.363 1 79.38 56 GLY B C 1
ATOM 2454 O O . GLY B 1 56 ? -16.031 16.656 -0.029 1 79.38 56 GLY B O 1
ATOM 2455 N N . LYS B 1 57 ? -17.188 14.93 0.486 1 84.94 57 LYS B N 1
ATOM 2456 C CA . LYS B 1 57 ? -16.688 14.859 1.86 1 84.94 57 LYS B CA 1
ATOM 2457 C C . LYS B 1 57 ? -15.203 14.531 1.897 1 84.94 57 LYS B C 1
ATOM 2459 O O . LYS B 1 57 ? -14.766 13.547 1.298 1 84.94 57 LYS B O 1
ATOM 2464 N N . PRO B 1 58 ? -14.484 15.422 2.43 1 90.44 58 PRO B N 1
ATOM 2465 C CA . PRO B 1 58 ? -13.055 15.133 2.516 1 90.44 58 PRO B CA 1
ATOM 2466 C C . PRO B 1 58 ? -12.742 13.953 3.434 1 90.44 58 PRO B C 1
ATOM 2468 O O . PRO B 1 58 ? -13.578 13.57 4.258 1 90.44 58 PRO B O 1
ATOM 2471 N N . PRO B 1 59 ? -11.594 13.375 3.268 1 94.5 59 PRO B N 1
ATOM 2472 C CA . PRO B 1 59 ? -11.211 12.312 4.207 1 94.5 59 PRO B CA 1
ATOM 2473 C C . PRO B 1 59 ? -11.047 12.82 5.637 1 94.5 59 PRO B C 1
ATOM 2475 O O . PRO B 1 59 ? -10.602 13.945 5.844 1 94.5 59 PRO B O 1
ATOM 2478 N N . THR B 1 60 ? -11.391 11.953 6.5 1 94.31 60 THR B N 1
ATOM 2479 C CA . THR B 1 60 ? -11.234 12.305 7.906 1 94.31 60 THR B CA 1
ATOM 2480 C C . THR B 1 60 ? -9.758 12.398 8.281 1 94.31 60 THR B C 1
ATOM 2482 O O . THR B 1 60 ? -9.367 13.289 9.047 1 94.31 60 THR B O 1
ATOM 2485 N N . HIS B 1 61 ? -8.977 11.57 7.785 1 96.62 61 HIS B N 1
ATOM 2486 C CA . HIS B 1 61 ? -7.543 11.508 8.062 1 96.62 61 HIS B CA 1
ATOM 2487 C C . HIS B 1 61 ? -6.742 11.297 6.785 1 96.62 61 HIS B C 1
ATOM 2489 O O . HIS B 1 61 ? -6.953 10.312 6.07 1 96.62 61 HIS B O 1
ATOM 2495 N N . LEU B 1 62 ? -5.91 12.273 6.48 1 98 62 LEU B N 1
ATOM 2496 C CA . LEU B 1 62 ? -4.949 12.18 5.387 1 98 62 LEU B CA 1
ATOM 2497 C C . LEU B 1 62 ? -3.553 11.867 5.918 1 98 62 LEU B C 1
ATOM 2499 O O . LEU B 1 62 ? -3.086 12.5 6.863 1 98 62 LEU B O 1
ATOM 2503 N N . THR B 1 63 ? -2.971 10.797 5.375 1 97.75 63 THR B N 1
ATOM 2504 C CA . THR B 1 63 ? -1.575 10.523 5.703 1 97.75 63 THR B CA 1
ATOM 2505 C C . THR B 1 63 ? -0.684 10.742 4.48 1 97.75 63 THR B C 1
ATOM 2507 O O . THR B 1 63 ? -1.078 10.438 3.355 1 97.75 63 THR B O 1
ATOM 2510 N N . VAL B 1 64 ? 0.485 11.359 4.691 1 98.5 64 VAL B N 1
ATOM 2511 C CA . VAL B 1 64 ? 1.442 11.602 3.619 1 98.5 64 VAL B CA 1
ATOM 2512 C C . VAL B 1 64 ? 2.723 10.805 3.879 1 98.5 64 VAL B C 1
ATOM 2514 O O . VAL B 1 64 ? 3.402 11.023 4.883 1 98.5 64 VAL B O 1
ATOM 2517 N N . LEU B 1 65 ? 3.006 9.883 3.018 1 97.56 65 LEU B N 1
ATOM 2518 C CA . LEU B 1 65 ? 4.219 9.086 3.094 1 97.56 65 LEU B CA 1
ATOM 2519 C C . LEU B 1 65 ? 5.336 9.711 2.262 1 97.56 65 LEU B C 1
ATOM 2521 O O . LEU B 1 65 ? 5.254 9.75 1.033 1 97.56 65 LEU B O 1
ATOM 2525 N N . LEU B 1 66 ? 6.434 10.109 2.873 1 97.5 66 LEU B N 1
ATOM 2526 C CA . LEU B 1 66 ? 7.488 10.852 2.191 1 97.5 66 LEU B CA 1
ATOM 2527 C C . LEU B 1 66 ? 8.383 9.914 1.384 1 97.5 66 LEU B C 1
ATOM 2529 O O . LEU B 1 66 ? 9.062 10.352 0.451 1 97.5 66 LEU B O 1
ATOM 2533 N N . GLY B 1 67 ? 8.336 8.617 1.761 1 93.88 67 GLY B N 1
ATOM 2534 C CA . GLY B 1 67 ? 9.227 7.691 1.081 1 93.88 67 GLY B CA 1
ATOM 2535 C C . GLY B 1 67 ? 10.688 8.094 1.169 1 93.88 67 GLY B C 1
ATOM 2536 O O . GLY B 1 67 ? 11.195 8.359 2.26 1 93.88 67 GLY B O 1
ATOM 2537 N N . HIS B 1 68 ? 11.336 8.258 -0.028 1 92.44 68 HIS B N 1
ATOM 2538 C CA . HIS B 1 68 ? 12.766 8.523 -0.052 1 92.44 68 HIS B CA 1
ATOM 2539 C C . HIS B 1 68 ? 13.055 10.023 -0.1 1 92.44 68 HIS B C 1
ATOM 2541 O O . HIS B 1 68 ? 14.211 10.438 -0.144 1 92.44 68 HIS B O 1
ATOM 2547 N N . GLU B 1 69 ? 12.031 10.82 -0.023 1 95 69 GLU B N 1
ATOM 2548 C CA . GLU B 1 69 ? 12.219 12.266 -0.129 1 95 69 GLU B CA 1
ATOM 2549 C C . GLU B 1 69 ? 12.758 12.844 1.174 1 95 69 GLU B C 1
ATOM 2551 O O . GLU B 1 69 ? 12.453 12.344 2.258 1 95 69 GLU B O 1
ATOM 2556 N N . GLU B 1 70 ? 13.562 13.844 0.972 1 95.69 70 GLU B N 1
ATOM 2557 C CA . GLU B 1 70 ? 13.945 14.664 2.117 1 95.69 70 GLU B CA 1
ATOM 2558 C C . GLU B 1 70 ? 12.859 15.688 2.445 1 95.69 70 GLU B C 1
ATOM 2560 O O . GLU B 1 70 ? 12.352 16.375 1.552 1 95.69 70 GLU B O 1
ATOM 2565 N N . PRO B 1 71 ? 12.57 15.789 3.682 1 97.31 71 PRO B N 1
ATOM 2566 C CA . PRO B 1 71 ? 11.477 16.688 4.047 1 97.31 71 PRO B CA 1
ATOM 2567 C C . PRO B 1 71 ? 11.781 18.141 3.744 1 97.31 71 PRO B C 1
ATOM 2569 O O . PRO B 1 71 ? 12.852 18.656 4.117 1 97.31 71 PRO B O 1
ATOM 2572 N N . SER B 1 72 ? 10.922 18.766 3.01 1 97.94 72 SER B N 1
ATOM 2573 C CA . SER B 1 72 ? 10.852 20.219 2.898 1 97.94 72 SER B CA 1
ATOM 2574 C C . SER B 1 72 ? 9.82 20.797 3.861 1 97.94 72 SER B C 1
ATOM 2576 O O . SER B 1 72 ? 8.617 20.672 3.637 1 97.94 72 SER B O 1
ATOM 2578 N N . TYR B 1 73 ? 10.266 21.391 4.836 1 97.44 73 TYR B N 1
ATOM 2579 C CA . TYR B 1 73 ? 9.398 21.844 5.918 1 97.44 73 TYR B CA 1
ATOM 2580 C C . TYR B 1 73 ? 8.414 22.891 5.422 1 97.44 73 TYR B C 1
ATOM 2582 O O . TYR B 1 73 ? 7.254 22.906 5.84 1 97.44 73 TYR B O 1
ATOM 2590 N N . LYS B 1 74 ? 8.844 23.75 4.59 1 96.38 74 LYS B N 1
ATOM 2591 C CA . LYS B 1 74 ? 7.945 24.734 4 1 96.38 74 LYS B CA 1
ATOM 2592 C C . LYS B 1 74 ? 6.844 24.062 3.186 1 96.38 74 LYS B C 1
ATOM 2594 O O . LYS B 1 74 ? 5.672 24.422 3.303 1 96.38 74 LYS B O 1
ATOM 2599 N N . ASP B 1 75 ? 7.211 23.094 2.377 1 97.62 75 ASP B N 1
ATOM 2600 C CA . ASP B 1 75 ? 6.234 22.422 1.524 1 97.62 75 ASP B CA 1
ATOM 2601 C C . ASP B 1 75 ? 5.285 21.562 2.354 1 97.62 75 ASP B C 1
ATOM 2603 O O . ASP B 1 75 ? 4.105 21.438 2.023 1 97.62 75 ASP B O 1
ATOM 2607 N N . LEU B 1 76 ? 5.805 20.953 3.395 1 98.25 76 LEU B N 1
ATOM 2608 C CA . LEU B 1 76 ? 4.938 20.203 4.301 1 98.25 76 LEU B CA 1
ATOM 2609 C C . LEU B 1 76 ? 3.955 21.125 5.004 1 98.25 76 LEU B C 1
ATOM 2611 O O . LEU B 1 76 ? 2.791 20.766 5.203 1 98.25 76 LEU B O 1
ATOM 2615 N N . ALA B 1 77 ? 4.41 22.312 5.375 1 96.62 77 ALA B N 1
ATOM 2616 C CA . ALA B 1 77 ? 3.516 23.312 5.957 1 96.62 77 ALA B CA 1
ATOM 2617 C C . ALA B 1 77 ? 2.406 23.688 4.98 1 96.62 77 ALA B C 1
ATOM 2619 O O . ALA B 1 77 ? 1.254 23.875 5.379 1 96.62 77 ALA B O 1
ATOM 2620 N N . ASN B 1 78 ? 2.734 23.812 3.711 1 96 78 ASN B N 1
ATOM 2621 C CA . ASN B 1 78 ? 1.72 24.062 2.695 1 96 78 ASN B CA 1
ATOM 2622 C C . ASN B 1 78 ? 0.634 23 2.695 1 96 78 ASN B C 1
ATOM 2624 O O . ASN B 1 78 ? -0.551 23.312 2.561 1 96 78 ASN B O 1
ATOM 2628 N N . ILE B 1 79 ? 1.064 21.75 2.865 1 97.62 79 ILE B N 1
ATOM 2629 C CA . ILE B 1 79 ? 0.107 20.641 2.869 1 97.62 79 ILE B CA 1
ATOM 2630 C C . ILE B 1 79 ? -0.82 20.766 4.074 1 97.62 79 ILE B C 1
ATOM 2632 O O . ILE B 1 79 ? -2.018 20.484 3.979 1 97.62 79 ILE B O 1
ATOM 2636 N N . VAL B 1 80 ? -0.258 21.219 5.227 1 96.31 80 VAL B N 1
ATOM 2637 C CA . VAL B 1 80 ? -1.082 21.469 6.402 1 96.31 80 VAL B CA 1
ATOM 2638 C C . VAL B 1 80 ? -2.184 22.469 6.055 1 96.31 80 VAL B C 1
ATOM 2640 O O . VAL B 1 80 ? -3.359 22.234 6.352 1 96.31 80 VAL B O 1
ATOM 2643 N N . PHE B 1 81 ? -1.856 23.453 5.352 1 93.62 81 PHE B N 1
ATOM 2644 C CA . PHE B 1 81 ? -2.818 24.5 5.031 1 93.62 81 PHE B CA 1
ATOM 2645 C C . PHE B 1 81 ? -3.805 24.016 3.973 1 93.62 81 PHE B C 1
ATOM 2647 O O . PHE B 1 81 ? -4.977 24.406 3.99 1 93.62 81 PHE B O 1
ATOM 2654 N N . TYR B 1 82 ? -3.314 23.188 2.992 1 94.62 82 TYR B N 1
ATOM 2655 C CA . TYR B 1 82 ? -4.254 22.562 2.068 1 94.62 82 TYR B CA 1
ATOM 2656 C C . TYR B 1 82 ? -5.34 21.812 2.824 1 94.62 82 TYR B C 1
ATOM 2658 O O . TYR B 1 82 ? -6.523 21.906 2.484 1 94.62 82 TYR B O 1
ATOM 2666 N N . CYS B 1 83 ? -4.93 21.094 3.898 1 95.75 83 CYS B N 1
ATOM 2667 C CA . CYS B 1 83 ? -5.867 20.297 4.688 1 95.75 83 CYS B CA 1
ATOM 2668 C C . CYS B 1 83 ? -6.836 21.188 5.445 1 95.75 83 CYS B C 1
ATOM 2670 O O . CYS B 1 83 ? -8.039 20.938 5.461 1 95.75 83 CYS B O 1
ATOM 2672 N N . ILE B 1 84 ? -6.32 22.266 6.043 1 91.69 84 ILE B N 1
ATOM 2673 C CA . ILE B 1 84 ? -7.172 23.203 6.758 1 91.69 84 ILE B CA 1
ATOM 2674 C C . ILE B 1 84 ? -8.203 23.797 5.801 1 91.69 84 ILE B C 1
ATOM 2676 O O . ILE B 1 84 ? -9.398 23.844 6.105 1 91.69 84 ILE B O 1
ATOM 2680 N N . SER B 1 85 ? -7.785 24.188 4.621 1 89 85 SER B N 1
ATOM 2681 C CA . SER B 1 85 ? -8.625 24.859 3.635 1 89 85 SER B CA 1
ATOM 2682 C C . SER B 1 85 ? -9.695 23.922 3.088 1 89 85 SER B C 1
ATOM 2684 O O . SER B 1 85 ? -10.758 24.375 2.65 1 89 85 SER B O 1
ATOM 2686 N N . THR B 1 86 ? -9.422 22.625 3.111 1 91.62 86 THR B N 1
ATOM 2687 C CA . THR B 1 86 ? -10.367 21.672 2.529 1 91.62 86 THR B CA 1
ATOM 2688 C C . THR B 1 86 ? -11.141 20.938 3.621 1 91.62 86 THR B C 1
ATOM 2690 O O . THR B 1 86 ? -11.969 20.078 3.33 1 91.62 86 THR B O 1
ATOM 2693 N N . GLY B 1 87 ? -10.836 21.234 4.867 1 91.5 87 GLY B N 1
ATOM 2694 C CA . GLY B 1 87 ? -11.625 20.734 5.977 1 91.5 87 GLY B CA 1
ATOM 2695 C C . GLY B 1 87 ? -11.219 19.344 6.41 1 91.5 87 GLY B C 1
ATOM 2696 O O . GLY B 1 87 ? -12.047 18.578 6.91 1 91.5 87 GLY B O 1
ATOM 2697 N N . ILE B 1 88 ? -9.984 18.906 6.215 1 95.12 88 ILE B N 1
ATOM 2698 C CA . ILE B 1 88 ? -9.461 17.641 6.699 1 95.12 88 ILE B CA 1
ATOM 2699 C C . ILE B 1 88 ? -9.008 17.781 8.148 1 95.12 88 ILE B C 1
ATOM 2701 O O . ILE B 1 88 ? -8.062 18.531 8.438 1 95.12 88 ILE B O 1
ATOM 2705 N N . PRO B 1 89 ? -9.602 17.109 8.984 1 95.06 89 PRO B N 1
ATOM 2706 C CA . PRO B 1 89 ? -9.344 17.375 10.398 1 95.06 89 PRO B CA 1
ATOM 2707 C C . PRO B 1 89 ? -8.062 16.734 10.906 1 95.06 89 PRO B C 1
ATOM 2709 O O . PRO B 1 89 ? -7.457 17.219 11.867 1 95.06 89 PRO B O 1
ATOM 2712 N N . TYR B 1 90 ? -7.641 15.586 10.328 1 95.75 90 TYR B N 1
ATOM 2713 C CA . TYR B 1 90 ? -6.465 14.867 10.805 1 95.75 90 TYR B CA 1
ATOM 2714 C C . TYR B 1 90 ? -5.441 14.711 9.688 1 95.75 90 TYR B C 1
ATOM 2716 O O . TYR B 1 90 ? -5.77 14.227 8.594 1 95.75 90 TYR B O 1
ATOM 2724 N N . LEU B 1 91 ? -4.262 15.141 9.969 1 97.69 91 LEU B N 1
ATOM 2725 C CA . LEU B 1 91 ? -3.154 15.008 9.031 1 97.69 91 LEU B CA 1
ATOM 2726 C C . LEU B 1 91 ? -1.943 14.367 9.703 1 97.69 91 LEU B C 1
ATOM 2728 O O . LEU B 1 91 ? -1.56 14.766 10.805 1 97.69 91 LEU B O 1
ATOM 2732 N N . SER B 1 92 ? -1.438 13.344 9.062 1 96.88 92 SER B N 1
ATOM 2733 C CA . SER B 1 92 ? -0.19 12.766 9.555 1 96.88 92 SER B CA 1
ATOM 2734 C C . SER B 1 92 ? 0.857 12.695 8.445 1 96.88 92 SER B C 1
ATOM 2736 O O . SER B 1 92 ? 0.517 12.547 7.273 1 96.88 92 SER B O 1
ATOM 2738 N N . PHE B 1 93 ? 2.059 12.93 8.828 1 97.94 93 PHE B N 1
ATOM 2739 C CA . PHE B 1 93 ? 3.211 12.727 7.957 1 97.94 93 PHE B CA 1
ATOM 2740 C C . PHE B 1 93 ? 4.02 11.516 8.406 1 97.94 93 PHE B C 1
ATOM 2742 O O . PHE B 1 93 ? 4.195 11.289 9.609 1 97.94 93 PHE B O 1
ATOM 2749 N N . TYR B 1 94 ? 4.484 10.773 7.43 1 97 94 TYR B N 1
ATOM 2750 C CA . TYR B 1 94 ? 5.305 9.617 7.746 1 97 94 TYR B CA 1
ATOM 2751 C C . TYR B 1 94 ? 6.652 9.688 7.031 1 97 94 TYR B C 1
ATOM 2753 O O . TYR B 1 94 ? 6.703 9.812 5.805 1 97 94 TYR B O 1
ATOM 2761 N N . ASP B 1 95 ? 7.641 9.648 7.816 1 96.88 95 ASP B N 1
ATOM 2762 C CA . ASP B 1 95 ? 9.031 9.578 7.363 1 96.88 95 ASP B CA 1
ATOM 2763 C C . ASP B 1 95 ? 9.773 8.438 8.047 1 96.88 95 ASP B C 1
ATOM 2765 O O . ASP B 1 95 ? 10.133 8.539 9.219 1 96.88 95 ASP B O 1
ATOM 2769 N N . TYR B 1 96 ? 10.023 7.371 7.246 1 93.94 96 TYR B N 1
ATOM 2770 C CA . TYR B 1 96 ? 10.602 6.176 7.848 1 93.94 96 TYR B CA 1
ATOM 2771 C C . TYR B 1 96 ? 12.047 6.426 8.273 1 93.94 96 TYR B C 1
ATOM 2773 O O . TYR B 1 96 ? 12.586 5.699 9.109 1 93.94 96 TYR B O 1
ATOM 2781 N N . LYS B 1 97 ? 12.711 7.496 7.688 1 93.94 97 LYS B N 1
ATOM 2782 C CA . LYS B 1 97 ? 14.078 7.828 8.062 1 93.94 97 LYS B CA 1
ATOM 2783 C C . LYS B 1 97 ? 14.125 8.508 9.43 1 93.94 97 LYS B C 1
ATOM 2785 O O . LYS B 1 97 ? 15.188 8.594 10.055 1 93.94 97 LYS B O 1
ATOM 2790 N N . GLY B 1 98 ? 13.055 9.031 9.844 1 94.81 98 GLY B N 1
ATOM 2791 C CA . GLY B 1 98 ? 12.961 9.633 11.164 1 94.81 98 GLY B CA 1
ATOM 2792 C C . GLY B 1 98 ? 13.453 11.07 11.203 1 94.81 98 GLY B C 1
ATOM 2793 O O . GLY B 1 98 ? 13.461 11.703 12.258 1 94.81 98 GLY B O 1
ATOM 2794 N N . VAL B 1 99 ? 13.82 11.648 10.094 1 95.88 99 VAL B N 1
ATOM 2795 C CA . VAL B 1 99 ? 14.367 13 10.008 1 95.88 99 VAL B CA 1
ATOM 2796 C C . VAL B 1 99 ? 13.289 14.016 10.375 1 95.88 99 VAL B C 1
ATOM 2798 O O . VAL B 1 99 ? 13.547 14.961 11.125 1 95.88 99 VAL B O 1
ATOM 2801 N N . LEU B 1 100 ? 12.094 13.812 9.883 1 96.5 100 LEU B N 1
ATOM 2802 C CA . LEU B 1 100 ? 10.992 14.734 10.125 1 96.5 100 LEU B CA 1
ATOM 2803 C C . LEU B 1 100 ? 10.633 14.781 11.602 1 96.5 100 LEU B C 1
ATOM 2805 O O . LEU B 1 100 ? 10.43 15.859 12.164 1 96.5 100 LEU B O 1
ATOM 2809 N N . LYS B 1 101 ? 10.547 13.609 12.172 1 94.19 101 LYS B N 1
ATOM 2810 C CA . LYS B 1 101 ? 10.227 13.547 13.602 1 94.19 101 LYS B CA 1
ATOM 2811 C C . LYS B 1 101 ? 11.305 14.234 14.438 1 94.19 101 LYS B C 1
ATOM 2813 O O . LYS B 1 101 ? 10.992 14.969 15.375 1 94.19 101 LYS B O 1
ATOM 2818 N N . LYS B 1 102 ? 12.523 14.031 14.102 1 94.56 102 LYS B N 1
ATOM 2819 C CA . LYS B 1 102 ? 13.656 14.625 14.812 1 94.56 102 LYS B CA 1
ATOM 2820 C C . LYS B 1 102 ? 13.641 16.141 14.695 1 94.56 102 LYS B C 1
ATOM 2822 O O . LYS B 1 102 ? 14.086 16.844 15.609 1 94.56 102 LYS B O 1
ATOM 2827 N N . HIS B 1 103 ? 13.164 16.656 13.562 1 95.44 103 HIS B N 1
ATOM 2828 C CA . HIS B 1 103 ? 13.164 18.094 13.32 1 95.44 103 HIS B CA 1
ATOM 2829 C C . HIS B 1 103 ? 11.742 18.641 13.242 1 95.44 103 HIS B C 1
ATOM 2831 O O . HIS B 1 103 ? 11.461 19.516 12.422 1 95.44 103 HIS B O 1
ATOM 2837 N N . GLN B 1 104 ? 10.883 17.984 13.945 1 95.06 104 GLN B N 1
ATOM 2838 C CA . GLN B 1 104 ? 9.484 18.391 13.93 1 95.06 104 GLN B CA 1
ATOM 2839 C C . GLN B 1 104 ? 9.344 19.891 14.242 1 95.06 104 GLN B C 1
ATOM 2841 O O . GLN B 1 104 ? 8.445 20.547 13.719 1 95.06 104 GLN B O 1
ATOM 2846 N N . ASN B 1 105 ? 10.258 20.453 15.086 1 94.69 105 ASN B N 1
ATOM 2847 C CA . ASN B 1 105 ? 10.219 21.875 15.453 1 94.69 105 ASN B CA 1
ATOM 2848 C C . ASN B 1 105 ? 10.344 22.766 14.227 1 94.69 105 ASN B C 1
ATOM 2850 O O . ASN B 1 105 ? 9.766 23.859 14.188 1 94.69 105 ASN B O 1
ATOM 2854 N N . GLU B 1 106 ? 11.109 22.344 13.281 1 96 106 GLU B N 1
ATOM 2855 C CA . GLU B 1 106 ? 11.227 23.109 12.047 1 96 106 GLU B CA 1
ATOM 2856 C C . GLU B 1 106 ? 9.891 23.172 11.305 1 96 106 GLU B C 1
ATOM 2858 O O . GLU B 1 106 ? 9.523 24.203 10.758 1 96 106 GLU B O 1
ATOM 2863 N N . LEU B 1 107 ? 9.203 22.062 11.289 1 96.19 107 LEU B N 1
ATOM 2864 C CA . LEU B 1 107 ? 7.875 22.031 10.68 1 96.19 107 LEU B CA 1
ATOM 2865 C C . LEU B 1 107 ? 6.91 22.938 11.43 1 96.19 107 LEU B C 1
ATOM 2867 O O . LEU B 1 107 ? 6.172 23.703 10.82 1 96.19 107 LEU B O 1
ATOM 2871 N N . GLU B 1 108 ? 6.961 22.828 12.719 1 94.25 108 GLU B N 1
ATOM 2872 C CA . GLU B 1 108 ? 6.102 23.672 13.547 1 94.25 108 GLU B CA 1
ATOM 2873 C C . GLU B 1 108 ? 6.363 25.156 13.289 1 94.25 108 GLU B C 1
ATOM 2875 O O . GLU B 1 108 ? 5.426 25.953 13.227 1 94.25 108 GLU B O 1
ATOM 2880 N N . TYR B 1 109 ? 7.598 25.469 13.156 1 94.75 109 TYR B N 1
ATOM 2881 C CA . TYR B 1 109 ? 7.98 26.859 12.883 1 94.75 109 TYR B CA 1
ATOM 2882 C C . TYR B 1 109 ? 7.328 27.344 11.594 1 94.75 109 TYR B C 1
ATOM 2884 O O . TYR B 1 109 ? 6.699 28.406 11.578 1 94.75 109 TYR B O 1
ATOM 2892 N N . HIS B 1 110 ? 7.414 26.594 10.531 1 94.62 110 HIS B N 1
ATOM 2893 C CA . HIS B 1 110 ? 6.875 27 9.234 1 94.62 110 HIS B CA 1
ATOM 2894 C C . HIS B 1 110 ? 5.352 27.047 9.266 1 94.62 110 HIS B C 1
ATOM 2896 O O . HIS B 1 110 ? 4.742 27.922 8.656 1 94.62 110 HIS B O 1
ATOM 2902 N N . VAL B 1 111 ? 4.77 26.109 9.977 1 93.88 111 VAL B N 1
ATOM 2903 C CA . VAL B 1 111 ? 3.316 26.078 10.094 1 93.88 111 VAL B CA 1
ATOM 2904 C C . VAL B 1 111 ? 2.838 27.312 10.859 1 93.88 111 VAL B C 1
ATOM 2906 O O . VAL B 1 111 ? 1.862 27.953 10.469 1 93.88 111 VAL B O 1
ATOM 2909 N N . ASN B 1 112 ? 3.539 27.672 11.898 1 90.44 112 ASN B N 1
ATOM 2910 C CA . ASN B 1 112 ? 3.168 28.828 12.727 1 90.44 112 ASN B CA 1
ATOM 2911 C C . ASN B 1 112 ? 3.361 30.141 11.969 1 90.44 112 ASN B C 1
ATOM 2913 O O . ASN B 1 112 ? 2.621 31.094 12.195 1 90.44 112 ASN B O 1
ATOM 2917 N N . GLU B 1 113 ? 4.266 30.156 11.133 1 90.44 113 GLU B N 1
ATOM 2918 C CA . GLU B 1 113 ? 4.516 31.359 10.336 1 90.44 113 GLU B CA 1
ATOM 2919 C C . GLU B 1 113 ? 3.385 31.609 9.344 1 90.44 113 GLU B C 1
ATOM 2921 O O . GLU B 1 113 ? 3.086 32.75 9.016 1 90.44 113 GLU B O 1
ATOM 2926 N N . MET B 1 114 ? 2.801 30.516 8.953 1 87.12 114 MET B N 1
ATOM 2927 C CA . MET B 1 114 ? 1.81 30.625 7.883 1 87.12 114 MET B CA 1
ATOM 2928 C C . MET B 1 114 ? 0.396 30.656 8.453 1 87.12 114 MET B C 1
ATOM 2930 O O . MET B 1 114 ? -0.543 31.062 7.773 1 87.12 114 MET B O 1
ATOM 2934 N N . LYS B 1 115 ? 0.264 30.234 9.695 1 82.19 115 LYS B N 1
ATOM 2935 C CA . LYS B 1 115 ? -1.071 30 10.242 1 82.19 115 LYS B CA 1
ATOM 2936 C C . LYS B 1 115 ? -1.788 31.328 10.5 1 82.19 115 LYS B C 1
ATOM 2938 O O . LYS B 1 115 ? -1.154 32.312 10.852 1 82.19 115 LYS B O 1
ATOM 2943 N N . SER B 1 116 ? -2.99 31.328 10.188 1 74.81 116 SER B N 1
ATOM 2944 C CA . SER B 1 116 ? -3.852 32.438 10.594 1 74.81 116 SER B CA 1
ATOM 2945 C C . SER B 1 116 ? -4.262 32.312 12.055 1 74.81 116 SER B C 1
ATOM 2947 O O . SER B 1 116 ? -4.207 31.219 12.633 1 74.81 116 SER B O 1
ATOM 2949 N N . LYS B 1 117 ? -4.73 33.406 12.664 1 73.56 117 LYS B N 1
ATOM 2950 C CA . LYS B 1 117 ? -5.16 33.438 14.062 1 73.56 117 LYS B CA 1
ATOM 2951 C C . LYS B 1 117 ? -6.375 32.531 14.266 1 73.56 117 LYS B C 1
ATOM 2953 O O . LYS B 1 117 ? -6.621 32.062 15.383 1 73.56 117 LYS B O 1
ATOM 2958 N N . LYS B 1 118 ? -7.008 32.25 13.203 1 76.81 118 LYS B N 1
ATOM 2959 C CA . LYS B 1 118 ? -8.242 31.469 13.305 1 76.81 118 LYS B CA 1
ATOM 2960 C C . LYS B 1 118 ? -7.973 29.969 13.211 1 76.81 118 LYS B C 1
ATOM 2962 O O . LYS B 1 118 ? -8.852 29.156 13.484 1 76.81 118 LYS B O 1
ATOM 2967 N N . ASP B 1 119 ? -6.754 29.641 12.867 1 83.56 119 ASP B N 1
ATOM 2968 C CA . ASP B 1 119 ? -6.422 28.234 12.703 1 83.56 119 ASP B CA 1
ATOM 2969 C C . ASP B 1 119 ? -5.805 27.656 13.977 1 83.56 119 ASP B C 1
ATOM 2971 O O . ASP B 1 119 ? -4.938 28.297 14.586 1 83.56 119 ASP B O 1
ATOM 2975 N N . HIS B 1 120 ? -6.352 26.578 14.406 1 86.38 120 HIS B N 1
ATOM 2976 C CA . HIS B 1 120 ? -5.82 25.891 15.57 1 86.38 120 HIS B CA 1
ATOM 2977 C C . HIS B 1 120 ? -5.145 24.578 15.164 1 86.38 120 HIS B C 1
ATOM 2979 O O . HIS B 1 120 ? -5.805 23.656 14.68 1 86.38 120 HIS B O 1
ATOM 2985 N N . ILE B 1 121 ? -3.932 24.578 15.359 1 90.19 121 ILE B N 1
ATOM 2986 C CA . ILE B 1 121 ? -3.129 23.406 15.016 1 90.19 121 ILE B CA 1
ATOM 2987 C C . ILE B 1 121 ? -2.775 22.641 16.281 1 90.19 121 ILE B C 1
ATOM 2989 O O . ILE B 1 121 ? -2.168 23.188 17.203 1 90.19 121 ILE B O 1
ATOM 2993 N N . ILE B 1 122 ? -3.162 21.422 16.359 1 90.19 122 ILE B N 1
ATOM 2994 C CA . ILE B 1 122 ? -2.904 20.578 17.516 1 90.19 122 ILE B CA 1
ATOM 2995 C C . ILE B 1 122 ? -1.854 19.531 17.172 1 90.19 122 ILE B C 1
ATOM 2997 O O . ILE B 1 122 ? -2.096 18.656 16.344 1 90.19 122 ILE B O 1
ATOM 3001 N N . TRP B 1 123 ? -0.753 19.594 17.797 1 91.06 123 TRP B N 1
ATOM 3002 C CA . TRP B 1 123 ? 0.343 18.656 17.594 1 91.06 123 TRP B CA 1
ATOM 3003 C C . TRP B 1 123 ? 0.263 17.5 18.578 1 91.06 123 TRP B C 1
ATOM 3005 O O . TRP B 1 123 ? 0.179 17.703 19.781 1 91.06 123 TRP B O 1
ATOM 3015 N N . HIS B 1 124 ? 0.355 16.328 18.125 1 89.06 124 HIS B N 1
ATOM 3016 C CA . HIS B 1 124 ? 0.169 15.172 19 1 89.06 124 HIS B CA 1
ATOM 3017 C C . HIS B 1 124 ? 1.505 14.523 19.359 1 89.06 124 HIS B C 1
ATOM 3019 O O . HIS B 1 124 ? 1.56 13.617 20.188 1 89.06 124 HIS B O 1
ATOM 3025 N N . ASN B 1 125 ? 2.557 14.828 18.703 1 85.25 125 ASN B N 1
ATOM 3026 C CA . ASN B 1 125 ? 3.854 14.273 19.078 1 85.25 125 ASN B CA 1
ATOM 3027 C C . ASN B 1 125 ? 4.438 14.961 20.297 1 85.25 125 ASN B C 1
ATOM 3029 O O . ASN B 1 125 ? 5.359 14.445 20.938 1 85.25 125 ASN B O 1
ATOM 3033 N N . ASN B 1 126 ? 4.117 16.219 20.453 1 70.69 126 ASN B N 1
ATOM 3034 C CA . ASN B 1 126 ? 4.633 16.969 21.609 1 70.69 126 ASN B CA 1
ATOM 3035 C C . ASN B 1 126 ? 3.562 17.156 22.672 1 70.69 126 ASN B C 1
ATOM 3037 O O . ASN B 1 126 ? 2.381 17.312 22.359 1 70.69 126 ASN B O 1
ATOM 3041 N N . SER B 1 127 ? 3.697 16.438 23.797 1 57.47 127 SER B N 1
ATOM 3042 C CA . SER B 1 127 ? 2.799 16.547 24.953 1 57.47 127 SER B CA 1
ATOM 3043 C C . SER B 1 127 ? 2.346 18 25.156 1 57.47 127 SER B C 1
ATOM 3045 O O . SER B 1 127 ? 1.318 18.25 25.781 1 57.47 127 SER B O 1
ATOM 3047 N N . SER B 1 128 ? 3.188 18.859 24.656 1 50.81 128 SER B N 1
ATOM 3048 C CA . SER B 1 128 ? 2.945 20.203 25.156 1 50.81 128 SER B CA 1
ATOM 3049 C C . SER B 1 128 ? 1.737 20.828 24.469 1 50.81 128 SER B C 1
ATOM 3051 O O . SER B 1 128 ? 1.444 22.016 24.672 1 50.81 128 SER B O 1
ATOM 3053 N N . SER B 1 129 ? 1.285 20.172 23.453 1 52.84 129 SER B N 1
ATOM 3054 C CA . SER B 1 129 ? 0.303 20.984 22.75 1 52.84 129 SER B CA 1
ATOM 3055 C C . SER B 1 129 ? -0.951 21.188 23.594 1 52.84 129 SER B C 1
ATOM 3057 O O . SER B 1 129 ? -1.551 20.234 24.078 1 52.84 129 SER B O 1
ATOM 3059 N N . VAL B 1 130 ? -1.052 22.266 24.172 1 48.88 130 VAL B N 1
ATOM 3060 C CA . VAL B 1 130 ? -2.086 22.922 24.969 1 48.88 130 VAL B CA 1
ATOM 3061 C C . VAL B 1 130 ? -3.426 22.844 24.234 1 48.88 130 VAL B C 1
ATOM 3063 O O . VAL B 1 130 ? -3.559 23.344 23.125 1 48.88 130 VAL B O 1
ATOM 3066 N N . HIS B 1 131 ? -4.051 21.688 24.375 1 51.59 131 HIS B N 1
ATOM 3067 C CA . HIS B 1 131 ? -5.453 21.734 23.984 1 51.59 131 HIS B CA 1
ATOM 3068 C C . HIS B 1 131 ? -6.137 22.984 24.531 1 51.59 131 HIS B C 1
ATOM 3070 O O . HIS B 1 131 ? -6.273 23.141 25.75 1 51.59 131 HIS B O 1
ATOM 3076 N N . LYS B 1 132 ? -5.895 24.109 24.047 1 48.12 132 LYS B N 1
ATOM 3077 C CA . LYS B 1 132 ? -6.68 25.234 24.547 1 48.12 132 LYS B CA 1
ATOM 3078 C C . LYS B 1 132 ? -8.172 24.984 24.375 1 48.12 132 LYS B C 1
ATOM 3080 O O . LYS B 1 132 ? -8.648 24.812 23.25 1 48.12 132 LYS B O 1
ATOM 3085 N N . ASN B 1 133 ? -8.75 24.453 25.344 1 49 133 ASN B N 1
ATOM 3086 C CA . ASN B 1 133 ? -10.188 24.406 25.594 1 49 133 ASN B CA 1
ATOM 3087 C C . ASN B 1 133 ? -10.836 25.781 25.375 1 49 133 ASN B C 1
ATOM 3089 O O . ASN B 1 133 ? -10.328 26.797 25.859 1 49 133 ASN B O 1
ATOM 3093 N N . GLY B 1 134 ? -11.227 26.094 24.109 1 55.16 134 GLY B N 1
ATOM 3094 C CA . GLY B 1 134 ? -12.086 27.25 23.859 1 55.16 134 GLY B CA 1
ATOM 3095 C C . GLY B 1 134 ? -11.875 27.859 22.5 1 55.16 134 GLY B C 1
ATOM 3096 O O . GLY B 1 134 ? -12.312 28.984 22.25 1 55.16 134 GLY B O 1
ATOM 3097 N N . PHE B 1 135 ? -11.016 27.234 21.766 1 55.62 135 PHE B N 1
ATOM 3098 C CA . PHE B 1 135 ? -10.727 27.906 20.5 1 55.62 135 PHE B CA 1
ATOM 3099 C C . PHE B 1 135 ? -11.883 27.734 19.531 1 55.62 135 PHE B C 1
ATOM 3101 O O . PHE B 1 135 ? -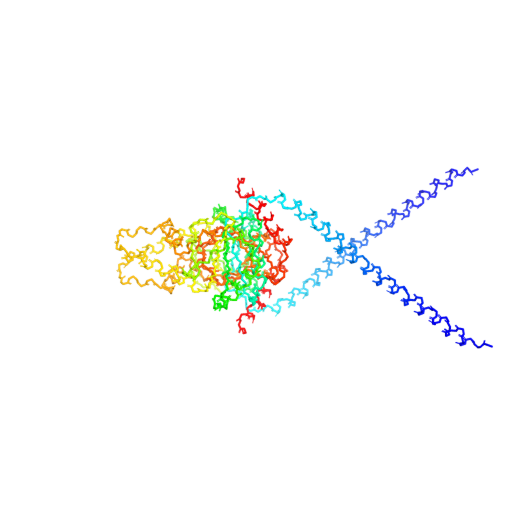12.43 26.641 19.391 1 55.62 135 PHE B O 1
ATOM 3108 N N . ILE B 1 136 ? -12.57 28.875 19.188 1 61.19 136 ILE B N 1
ATOM 3109 C CA . ILE B 1 136 ? -13.586 29.016 18.141 1 61.19 136 ILE B CA 1
ATOM 3110 C C . ILE B 1 136 ? -12.922 29.109 16.781 1 61.19 136 ILE B C 1
ATOM 3112 O O . ILE B 1 136 ? -12.148 30.031 16.516 1 61.19 136 ILE B O 1
ATOM 3116 N N . GLY B 1 137 ? -12.445 27.953 15.93 1 66.44 137 GLY B N 1
ATOM 3117 C CA . GLY B 1 137 ? -11.898 27.984 14.586 1 66.44 137 GLY B CA 1
ATOM 3118 C C . GLY B 1 137 ? -11.68 26.594 14 1 66.44 137 GLY B C 1
ATOM 3119 O O . GLY B 1 137 ? -12.211 25.609 14.516 1 66.44 137 GLY B O 1
ATOM 3120 N N . ARG B 1 138 ? -11.094 26.672 12.883 1 76 138 ARG B N 1
ATOM 3121 C CA . ARG B 1 138 ? -10.781 25.422 12.203 1 76 138 ARG B CA 1
ATOM 3122 C C . ARG B 1 138 ? -9.656 24.672 12.914 1 76 138 ARG B C 1
ATOM 3124 O O . ARG B 1 138 ? -8.641 25.281 13.273 1 76 138 ARG B O 1
ATOM 3131 N N . LYS B 1 139 ? -9.922 23.484 13.289 1 87 139 LYS B N 1
ATOM 3132 C CA . LYS B 1 139 ? -8.945 22.688 14.031 1 87 139 LYS B CA 1
ATOM 3133 C C . LYS B 1 139 ? -8.383 21.562 13.172 1 87 139 LYS B C 1
ATOM 3135 O O . LYS B 1 139 ? -9.109 20.953 12.391 1 87 139 LYS B O 1
ATOM 3140 N N . ILE B 1 140 ? -7.07 21.438 13.188 1 92.75 140 ILE B N 1
ATOM 3141 C CA . ILE B 1 140 ? -6.449 20.281 12.539 1 92.75 140 ILE B CA 1
ATOM 3142 C C . ILE B 1 140 ? -5.504 19.594 13.516 1 92.75 140 ILE B C 1
ATOM 3144 O O . ILE B 1 140 ? -4.785 20.25 14.273 1 92.75 140 ILE B O 1
ATOM 3148 N N . HIS B 1 141 ? -5.598 18.328 13.57 1 93.69 141 HIS B N 1
ATOM 3149 C CA . HIS B 1 141 ? -4.707 17.484 14.359 1 93.69 141 HIS B CA 1
ATOM 3150 C C . HIS B 1 141 ? -3.525 17 13.523 1 93.69 141 HIS B C 1
ATOM 3152 O O . HIS B 1 141 ? -3.713 16.469 12.43 1 93.69 141 HIS B O 1
ATOM 3158 N N . LEU B 1 142 ? -2.326 17.25 14.039 1 95.31 142 LEU B N 1
ATOM 3159 C CA . LEU B 1 142 ? -1.126 16.891 13.297 1 95.31 142 LEU B CA 1
ATOM 3160 C C . LEU B 1 142 ? -0.296 15.875 14.078 1 95.31 142 LEU B C 1
ATOM 3162 O O . LEU B 1 142 ? -0.149 16 15.297 1 95.31 142 LEU B O 1
ATOM 3166 N N . LYS B 1 143 ? 0.166 14.922 13.344 1 94.19 143 LYS B N 1
ATOM 3167 C CA . LYS B 1 143 ? 1.064 13.93 13.938 1 94.19 143 LYS B CA 1
ATOM 3168 C C . LYS B 1 143 ? 2.162 13.531 12.953 1 94.19 143 LYS B C 1
ATOM 3170 O O . LYS B 1 143 ? 1.923 13.445 11.75 1 94.19 143 LYS B O 1
ATOM 3175 N N . VAL B 1 144 ? 3.312 13.352 13.461 1 95.81 144 VAL B N 1
ATOM 3176 C CA . VAL B 1 144 ? 4.434 12.859 12.672 1 95.81 144 VAL B CA 1
ATOM 3177 C C . VAL B 1 144 ? 4.777 11.43 13.094 1 95.81 144 VAL B C 1
ATOM 3179 O O . VAL B 1 144 ? 5.07 11.172 14.258 1 95.81 144 VAL B O 1
ATOM 3182 N N . PHE B 1 145 ? 4.684 10.516 12.094 1 93.69 145 PHE B N 1
ATOM 3183 C CA . PHE B 1 145 ? 4.992 9.109 12.328 1 93.69 145 PHE B CA 1
ATOM 3184 C C . PHE B 1 145 ? 6.387 8.773 11.812 1 93.69 145 PHE B C 1
ATOM 3186 O O . PHE B 1 145 ? 6.883 9.414 10.883 1 93.69 145 PHE B O 1
ATOM 3193 N N . SER B 1 146 ? 6.996 7.848 12.445 1 93.12 146 SER B N 1
ATOM 3194 C CA . SER B 1 146 ? 8.258 7.25 12.016 1 93.12 146 SER B CA 1
ATOM 3195 C C . SER B 1 146 ? 8.219 5.73 12.156 1 93.12 146 SER B C 1
ATOM 3197 O O . SER B 1 146 ? 7.191 5.16 12.516 1 93.12 146 SER B O 1
ATOM 3199 N N . GLN B 1 147 ? 9.312 5.09 11.773 1 89.81 147 GLN B N 1
ATOM 3200 C CA . GLN B 1 147 ? 9.398 3.635 11.805 1 89.81 147 GLN B CA 1
ATOM 3201 C C . GLN B 1 147 ? 9.125 3.102 13.211 1 89.81 147 GLN B C 1
ATOM 3203 O O . GLN B 1 147 ? 8.578 2.01 13.367 1 89.81 147 GLN B O 1
ATOM 3208 N N . GLU B 1 148 ? 9.414 3.863 14.203 1 86.12 148 GLU B N 1
ATOM 3209 C CA . GLU B 1 148 ? 9.227 3.457 15.594 1 86.12 148 GLU B CA 1
ATOM 3210 C C . GLU B 1 148 ? 7.746 3.246 15.906 1 86.12 148 GLU B C 1
ATOM 3212 O O . GLU B 1 148 ? 7.402 2.545 16.859 1 86.12 148 GLU B O 1
ATOM 3217 N N . ASP B 1 149 ? 6.918 3.803 15.094 1 85.94 149 ASP B N 1
ATOM 3218 C CA . ASP B 1 149 ? 5.477 3.717 15.305 1 85.94 149 ASP B CA 1
ATOM 3219 C C . ASP B 1 149 ? 4.875 2.557 14.516 1 85.94 149 ASP B C 1
ATOM 3221 O O . ASP B 1 149 ? 3.656 2.367 14.523 1 85.94 149 ASP B O 1
ATOM 3225 N N . GLY B 1 150 ? 5.637 1.793 13.828 1 83.38 150 GLY B N 1
ATOM 3226 C CA . GLY B 1 150 ? 5.18 0.722 12.953 1 83.38 150 GLY B CA 1
ATOM 3227 C C . GLY B 1 150 ? 4.988 -0.596 13.68 1 83.38 150 GLY B C 1
ATOM 3228 O O . GLY B 1 150 ? 4.301 -0.651 14.703 1 83.38 150 GLY B O 1
ATOM 3229 N N . GLN B 1 151 ? 5.535 -1.628 13.25 1 80.62 151 GLN B N 1
ATOM 3230 C CA . GLN B 1 151 ? 5.332 -2.998 13.711 1 80.62 151 GLN B CA 1
ATOM 3231 C C . GLN B 1 151 ? 5.695 -3.146 15.188 1 80.62 151 GLN B C 1
ATOM 3233 O O . GLN B 1 151 ? 5.016 -3.854 15.93 1 80.62 151 GLN B O 1
ATOM 3238 N N . SER B 1 152 ? 6.742 -2.457 15.547 1 81.19 152 SER B N 1
ATOM 3239 C CA . SER B 1 152 ? 7.191 -2.58 16.938 1 81.19 152 SER B CA 1
ATOM 3240 C C . SER B 1 152 ? 6.129 -2.072 17.906 1 81.19 152 SER B C 1
ATOM 3242 O O . SER B 1 152 ? 5.953 -2.635 18.984 1 81.19 152 SER B O 1
ATOM 3244 N N . SER B 1 153 ? 5.496 -1.03 17.5 1 80.06 153 SER B N 1
ATOM 3245 C CA . SER B 1 153 ? 4.445 -0.471 18.344 1 80.06 153 SER B CA 1
ATOM 3246 C C . SER B 1 153 ? 3.268 -1.434 18.484 1 80.06 153 SER B C 1
ATOM 3248 O O . SER B 1 153 ? 2.705 -1.594 19.562 1 80.06 153 SER B O 1
ATOM 3250 N N . ILE B 1 154 ? 2.912 -2.064 17.422 1 78.62 154 ILE B N 1
ATOM 3251 C CA . ILE B 1 154 ? 1.805 -3.014 17.406 1 78.62 154 ILE B CA 1
ATOM 3252 C C . ILE B 1 154 ? 2.143 -4.215 18.281 1 78.62 154 ILE B C 1
ATOM 3254 O O . ILE B 1 154 ? 1.309 -4.672 19.062 1 78.62 154 ILE B O 1
ATOM 3258 N N . VAL B 1 155 ? 3.361 -4.676 18.156 1 81.38 155 VAL B N 1
ATOM 3259 C CA . VAL B 1 155 ? 3.809 -5.824 18.938 1 81.38 155 VAL B CA 1
ATOM 3260 C C . VAL B 1 155 ? 3.775 -5.48 20.438 1 81.38 155 VAL B C 1
ATOM 3262 O O . VAL B 1 155 ? 3.326 -6.285 21.25 1 81.38 155 VAL B O 1
ATOM 3265 N N . SER B 1 156 ? 4.293 -4.305 20.719 1 82 156 SER B N 1
ATOM 3266 C CA . SER B 1 156 ? 4.273 -3.85 22.109 1 82 156 SER B CA 1
ATOM 3267 C C . SER B 1 156 ? 2.85 -3.773 22.641 1 82 156 SER B C 1
ATOM 3269 O O . SER B 1 156 ? 2.592 -4.148 23.781 1 82 156 SER B O 1
ATOM 3271 N N . LEU B 1 157 ? 1.991 -3.365 21.812 1 78.19 157 LEU B N 1
ATOM 3272 C CA . LEU B 1 157 ? 0.588 -3.262 22.203 1 78.19 157 LEU B CA 1
ATOM 3273 C C . LEU B 1 157 ? -0.01 -4.645 22.453 1 78.19 157 LEU B C 1
ATOM 3275 O O . LEU B 1 157 ? -0.727 -4.848 23.422 1 78.19 157 LEU B O 1
ATOM 3279 N N . CYS B 1 158 ? 0.23 -5.539 21.562 1 76.62 158 CYS B N 1
ATOM 3280 C CA . CYS B 1 158 ? -0.266 -6.902 21.719 1 76.62 158 CYS B CA 1
ATOM 3281 C C . CYS B 1 158 ? 0.264 -7.535 23 1 76.62 158 CYS B C 1
ATOM 3283 O O . CYS B 1 158 ? -0.466 -8.234 23.703 1 76.62 158 CYS B O 1
ATOM 3285 N N . LYS B 1 159 ? 1.513 -7.23 23.25 1 78.56 159 LYS B N 1
ATOM 3286 C CA . LYS B 1 159 ? 2.109 -7.719 24.5 1 78.56 159 LYS B CA 1
ATOM 3287 C C . LYS B 1 159 ? 1.366 -7.176 25.719 1 78.56 159 LYS B C 1
ATOM 3289 O O . LYS B 1 159 ? 1.104 -7.914 26.672 1 78.56 159 LYS B O 1
ATOM 3294 N N . ASN B 1 160 ? 1.082 -5.961 25.641 1 79 160 ASN B N 1
ATOM 3295 C CA . ASN B 1 160 ? 0.351 -5.324 26.734 1 79 160 ASN B CA 1
ATOM 3296 C C . ASN B 1 160 ? -1.037 -5.934 26.906 1 79 160 ASN B C 1
ATOM 3298 O O . ASN B 1 160 ? -1.473 -6.184 28.031 1 79 160 ASN B O 1
ATOM 3302 N N . ILE B 1 161 ? -1.705 -6.176 25.812 1 76.38 161 ILE B N 1
ATOM 3303 C CA . ILE B 1 161 ? -3.039 -6.766 25.844 1 76.38 161 ILE B CA 1
ATOM 3304 C C . ILE B 1 161 ? -2.965 -8.18 26.422 1 76.38 161 ILE B C 1
ATOM 3306 O O . ILE B 1 161 ? -3.799 -8.562 27.25 1 76.38 161 ILE B O 1
ATOM 3310 N N . ALA B 1 162 ? -2.018 -8.906 26 1 74.69 162 ALA B N 1
ATOM 3311 C CA . ALA B 1 162 ? -1.838 -10.289 26.438 1 74.69 162 ALA B CA 1
ATOM 3312 C C . ALA B 1 162 ? -1.539 -10.352 27.938 1 74.69 162 ALA B C 1
ATOM 3314 O O . ALA B 1 162 ? -1.942 -11.297 28.609 1 74.69 162 ALA B O 1
ATOM 3315 N N . SER B 1 163 ? -0.785 -9.414 28.438 1 75.81 163 SER B N 1
ATOM 3316 C CA . SER B 1 163 ? -0.396 -9.391 29.844 1 75.81 163 SER B CA 1
ATOM 3317 C C . SER B 1 163 ? -1.574 -9.016 30.734 1 75.81 163 SER B C 1
ATOM 3319 O O . SER B 1 163 ? -1.578 -9.328 31.938 1 75.81 163 SER B O 1
ATOM 3321 N N . GLU B 1 164 ? -2.375 -8.094 30.25 1 69.75 164 GLU B N 1
ATOM 3322 C CA . GLU B 1 164 ? -3.52 -7.668 31.062 1 69.75 164 GLU B CA 1
ATOM 3323 C C . GLU B 1 164 ? -4.445 -8.844 31.359 1 69.75 164 GLU B C 1
ATOM 3325 O O . GLU B 1 164 ? -5.324 -8.742 32.219 1 69.75 164 GLU B O 1
ATOM 3330 N N . LYS B 1 165 ? -4.004 -10.047 31.906 1 56.94 165 LYS B N 1
ATOM 3331 C CA . LYS B 1 165 ? -4.453 -11.297 32.5 1 56.94 165 LYS B CA 1
ATOM 3332 C C . LYS B 1 165 ? -5.883 -11.625 32.062 1 56.94 165 LYS B C 1
ATOM 3334 O O . LYS B 1 165 ? -6.336 -12.766 32.219 1 56.94 165 LYS B O 1
ATOM 3339 N N . ILE B 1 166 ? -6.82 -10.711 32.031 1 50.03 166 ILE B N 1
ATOM 3340 C CA . ILE B 1 166 ? -8.18 -11.227 32 1 50.03 166 ILE B CA 1
ATOM 3341 C C . ILE B 1 166 ? -8.375 -12.07 30.734 1 50.03 166 ILE B C 1
ATOM 3343 O O . ILE B 1 166 ? -7.664 -11.898 29.75 1 50.03 166 ILE B O 1
ATOM 3347 N N . GLU B 1 167 ? -9.453 -12.758 30.531 1 52.25 167 GLU B N 1
ATOM 3348 C CA . GLU B 1 167 ? -9.883 -13.562 29.391 1 52.25 167 GLU B CA 1
ATOM 3349 C C . GLU B 1 167 ? -9.414 -12.961 28.078 1 52.25 167 GLU B C 1
ATOM 3351 O O . GLU B 1 167 ? -9.773 -11.82 27.75 1 52.25 167 GLU B O 1
ATOM 3356 N N . THR B 1 168 ? -8.188 -13.195 27.641 1 55.31 168 THR B N 1
ATOM 3357 C CA . THR B 1 168 ? -7.438 -12.742 26.484 1 55.31 168 THR B CA 1
ATOM 3358 C C . THR B 1 168 ? -8.375 -12.484 25.297 1 55.31 168 THR B C 1
ATOM 3360 O O . THR B 1 168 ? -8.773 -13.414 24.609 1 55.31 168 THR B O 1
ATOM 3363 N N . ASN B 1 169 ? -9.312 -11.609 25.516 1 63.62 169 ASN B N 1
ATOM 3364 C CA . ASN B 1 169 ? -10.25 -11.297 24.438 1 63.62 169 ASN B CA 1
ATOM 3365 C C . ASN B 1 169 ? -9.555 -10.602 23.266 1 63.62 169 ASN B C 1
ATOM 3367 O O . ASN B 1 169 ? -9.727 -9.398 23.062 1 63.62 169 ASN B O 1
ATOM 3371 N N . PHE B 1 170 ? -8.586 -11.273 22.547 1 70.75 170 PHE B N 1
ATOM 3372 C CA . PHE B 1 170 ? -8.008 -10.797 21.281 1 70.75 170 PHE B CA 1
ATOM 3373 C C . PHE B 1 170 ? -9.055 -10.789 20.188 1 70.75 170 PHE B C 1
ATOM 3375 O O . PHE B 1 170 ? -9.586 -11.836 19.812 1 70.75 170 PHE B O 1
ATOM 3382 N N . SER B 1 171 ? -9.617 -9.648 20 1 75.75 171 SER B N 1
ATOM 3383 C CA . SER B 1 171 ? -10.508 -9.445 18.859 1 75.75 171 SER B CA 1
ATOM 3384 C C . SER B 1 171 ? -10.047 -8.266 18 1 75.75 171 SER B C 1
ATOM 3386 O O . SER B 1 171 ? -9.242 -7.445 18.453 1 75.75 171 SER B O 1
ATOM 3388 N N . ILE B 1 172 ? -10.438 -8.305 16.844 1 77.62 172 ILE B N 1
ATOM 3389 C CA . ILE B 1 172 ? -10.141 -7.195 15.938 1 77.62 172 ILE B CA 1
ATOM 3390 C C . ILE B 1 172 ? -10.578 -5.879 16.578 1 77.62 172 ILE B C 1
ATOM 3392 O O . ILE B 1 172 ? -9.836 -4.895 16.547 1 77.62 172 ILE B O 1
ATOM 3396 N N . ASP B 1 173 ? -11.688 -5.922 17.203 1 81.12 173 ASP B N 1
ATOM 3397 C CA . ASP B 1 173 ? -12.234 -4.715 17.828 1 81.12 173 ASP B CA 1
ATOM 3398 C C . ASP B 1 173 ? -11.359 -4.246 18.984 1 81.12 173 ASP B C 1
ATOM 3400 O O . ASP B 1 173 ? -11.117 -3.047 19.141 1 81.12 173 ASP B O 1
ATOM 3404 N N . SER B 1 174 ? -10.969 -5.203 19.797 1 78.44 174 SER B N 1
ATOM 3405 C CA . SER B 1 174 ? -10.117 -4.84 20.922 1 78.44 174 SER B CA 1
ATOM 3406 C C . SER B 1 174 ? -8.781 -4.262 20.438 1 78.44 174 SER B C 1
ATOM 3408 O O . SER B 1 174 ? -8.297 -3.279 21 1 78.44 174 SER B O 1
ATOM 3410 N N . ILE B 1 175 ? -8.227 -4.828 19.438 1 77.5 175 ILE B N 1
ATOM 3411 C CA . ILE B 1 175 ? -6.961 -4.352 18.891 1 77.5 175 ILE B CA 1
ATOM 3412 C C . ILE B 1 175 ? -7.145 -2.953 18.312 1 77.5 175 ILE B C 1
ATOM 3414 O O . ILE B 1 175 ? -6.352 -2.051 18.578 1 77.5 175 ILE B O 1
ATOM 3418 N N . ASN B 1 176 ? -8.211 -2.795 17.516 1 77.75 176 ASN B N 1
ATOM 3419 C CA . ASN B 1 176 ? -8.516 -1.49 16.938 1 77.75 176 ASN B CA 1
ATOM 3420 C C . ASN B 1 176 ? -8.641 -0.414 18.016 1 77.75 176 ASN B C 1
ATOM 3422 O O . ASN B 1 176 ? -8.141 0.699 17.844 1 77.75 176 ASN B O 1
ATOM 3426 N N . GLU B 1 177 ? -9.344 -0.737 19 1 80.62 177 GLU B N 1
ATOM 3427 C CA . GLU B 1 177 ? -9.539 0.219 20.094 1 80.62 177 GLU B CA 1
ATOM 3428 C C . GLU B 1 177 ? -8.211 0.604 20.734 1 80.62 177 GLU B C 1
ATOM 3430 O O . GLU B 1 177 ? -7.965 1.78 21.016 1 80.62 177 GLU B O 1
ATOM 3435 N N . HIS B 1 178 ? -7.379 -0.376 20.969 1 78.81 178 HIS B N 1
ATOM 3436 C CA . HIS B 1 178 ? -6.078 -0.112 21.578 1 78.81 178 HIS B CA 1
ATOM 3437 C C . HIS B 1 178 ? -5.191 0.707 20.656 1 78.81 178 HIS B C 1
ATOM 3439 O O . HIS B 1 178 ? -4.488 1.618 21.094 1 78.81 178 HIS B O 1
ATOM 3445 N N . LEU B 1 179 ? -5.262 0.404 19.406 1 77.06 179 LEU B N 1
ATOM 3446 C CA . LEU B 1 179 ? -4.453 1.131 18.438 1 77.06 179 LEU B CA 1
ATOM 3447 C C . LEU B 1 179 ? -4.934 2.572 18.297 1 77.06 179 LEU B C 1
ATOM 3449 O O . LEU B 1 179 ? -4.121 3.494 18.203 1 77.06 179 LEU B O 1
ATOM 3453 N N . LYS B 1 180 ? -6.23 2.711 18.234 1 78.69 180 LYS B N 1
ATOM 3454 C CA . LYS B 1 180 ? -6.801 4.055 18.188 1 78.69 180 LYS B CA 1
ATOM 3455 C C . LYS B 1 180 ? -6.348 4.895 19.375 1 78.69 180 LYS B C 1
ATOM 3457 O O . LYS B 1 180 ? -6.035 6.078 19.219 1 78.69 180 LYS B O 1
ATOM 3462 N N . ASN B 1 181 ? -6.344 4.281 20.453 1 78.56 181 ASN B N 1
ATOM 3463 C CA . ASN B 1 181 ? -5.91 4.977 21.656 1 78.56 181 ASN B CA 1
ATOM 3464 C C . ASN B 1 181 ? -4.418 5.285 21.625 1 78.56 181 ASN B C 1
ATOM 3466 O O . ASN B 1 181 ? -3.984 6.34 22.094 1 78.56 181 ASN B O 1
ATOM 3470 N N . HIS B 1 182 ? -3.742 4.367 21.094 1 77.38 182 HIS B N 1
ATOM 3471 C CA . HIS B 1 182 ? -2.295 4.527 21.016 1 77.38 182 HIS B CA 1
ATOM 3472 C C . HIS B 1 182 ? -1.911 5.629 20.031 1 77.38 182 HIS B C 1
ATOM 3474 O O . HIS B 1 182 ? -1.08 6.484 20.344 1 77.38 182 HIS B O 1
ATOM 3480 N N . TYR B 1 183 ? -2.512 5.637 18.891 1 78.31 183 TYR B N 1
ATOM 3481 C CA . TYR B 1 183 ? -2.156 6.594 17.844 1 78.31 183 TYR B CA 1
ATOM 3482 C C . TYR B 1 183 ? -2.963 7.879 17.984 1 78.31 183 TYR B C 1
ATOM 3484 O O . TYR B 1 183 ? -2.594 8.914 17.438 1 78.31 183 TYR B O 1
ATOM 3492 N N . GLU B 1 184 ? -4.152 7.895 18.688 1 82.5 184 GLU B N 1
ATOM 3493 C CA . GLU B 1 184 ? -5.027 9.039 18.922 1 82.5 184 GLU B CA 1
ATOM 3494 C C . GLU B 1 184 ? -5.613 9.57 17.625 1 82.5 184 GLU B C 1
ATOM 3496 O O . GLU B 1 184 ? -6.074 10.711 17.562 1 82.5 184 GLU B O 1
ATOM 3501 N N . PHE B 1 185 ? -5.406 8.859 16.578 1 88.69 185 PHE B N 1
ATOM 3502 C CA . PHE B 1 185 ? -5.883 9.234 15.25 1 88.69 185 PHE B CA 1
ATOM 3503 C C . PHE B 1 185 ? -6.816 8.172 14.688 1 88.69 185 PHE B C 1
ATOM 3505 O O . PHE B 1 185 ? -6.613 6.977 14.914 1 88.69 185 PHE B O 1
ATOM 3512 N N . PRO B 1 186 ? -7.844 8.641 14.055 1 90.62 186 PRO B N 1
ATOM 3513 C CA . PRO B 1 186 ? -8.586 7.652 13.273 1 90.62 186 PRO B CA 1
ATOM 3514 C C . PRO B 1 186 ? -7.758 7.059 12.133 1 90.62 186 PRO B C 1
ATOM 3516 O O . PRO B 1 186 ? -6.707 7.602 11.781 1 90.62 186 PRO B O 1
ATOM 3519 N N . ASP B 1 187 ? -8.18 5.93 11.586 1 90.62 187 ASP B N 1
ATOM 3520 C CA . ASP B 1 187 ? -7.504 5.348 10.438 1 90.62 187 ASP B CA 1
ATOM 3521 C C . ASP B 1 187 ? -7.508 6.309 9.25 1 90.62 187 ASP B C 1
ATOM 3523 O O . ASP B 1 187 ? -8.508 6.977 8.992 1 90.62 187 ASP B O 1
ATOM 3527 N N . PRO B 1 188 ? -6.43 6.395 8.586 1 94.88 188 PRO B N 1
ATOM 3528 C CA . PRO B 1 188 ? -6.453 7.234 7.387 1 94.88 188 PRO B CA 1
ATOM 3529 C C . PRO B 1 188 ? -7.355 6.676 6.289 1 94.88 188 PRO B C 1
ATOM 3531 O O . PRO B 1 188 ? -7.383 5.461 6.066 1 94.88 188 PRO B O 1
ATOM 3534 N N . GLU B 1 189 ? -8.109 7.559 5.703 1 94.62 189 GLU B N 1
ATOM 3535 C CA . GLU B 1 189 ? -8.945 7.176 4.566 1 94.62 189 GLU B CA 1
ATOM 3536 C C . GLU B 1 189 ? -8.203 7.387 3.246 1 94.62 189 GLU B C 1
ATOM 3538 O O . GLU B 1 189 ? -8.461 6.684 2.268 1 94.62 189 GLU B O 1
ATOM 3543 N N . LEU B 1 190 ? -7.352 8.352 3.252 1 96.62 190 LEU B N 1
ATOM 3544 C CA . LEU B 1 190 ? -6.562 8.695 2.076 1 96.62 190 LEU B CA 1
ATOM 3545 C C . LEU B 1 190 ? -5.09 8.859 2.439 1 96.62 190 LEU B C 1
ATOM 3547 O O . LEU B 1 190 ? -4.766 9.453 3.471 1 96.62 190 LEU B O 1
ATOM 3551 N N . GLY B 1 191 ? -4.25 8.312 1.654 1 97.69 191 GLY B N 1
ATOM 3552 C CA . GLY B 1 191 ? -2.816 8.523 1.745 1 97.69 191 GLY B CA 1
ATOM 3553 C C . GLY B 1 191 ? -2.207 9.055 0.458 1 97.69 191 GLY B C 1
ATOM 3554 O O . GLY B 1 191 ? -2.588 8.625 -0.634 1 97.69 191 GLY B O 1
ATOM 3555 N N . LEU B 1 192 ? -1.377 10.016 0.608 1 98 192 LEU B N 1
ATOM 3556 C CA . LEU B 1 192 ? -0.514 10.422 -0.497 1 98 192 LEU B CA 1
ATOM 3557 C C . LEU B 1 192 ? 0.894 9.867 -0.319 1 98 192 LEU B C 1
ATOM 3559 O O . LEU B 1 192 ? 1.441 9.891 0.786 1 98 192 LEU B O 1
ATOM 3563 N N . TYR B 1 193 ? 1.436 9.273 -1.322 1 97.5 193 TYR B N 1
ATOM 3564 C CA . TYR B 1 193 ? 2.816 8.812 -1.233 1 97.5 193 TYR B CA 1
ATOM 3565 C C . TYR B 1 193 ? 3.662 9.398 -2.355 1 97.5 193 TYR B C 1
ATOM 3567 O O . TYR B 1 193 ? 3.158 9.648 -3.453 1 97.5 193 TYR B O 1
ATOM 3575 N N . CYS B 1 194 ? 4.875 9.688 -2.08 1 96.44 194 CYS B N 1
ATOM 3576 C CA . CYS B 1 194 ? 5.77 10.344 -3.023 1 96.44 194 CYS B CA 1
ATOM 3577 C C . CYS B 1 194 ? 6.48 9.328 -3.906 1 96.44 194 CYS B C 1
ATOM 3579 O O . CYS B 1 194 ? 7.121 8.406 -3.404 1 96.44 194 CYS B O 1
ATOM 3581 N N . GLY B 1 195 ? 6.328 9.531 -5.211 1 91.38 195 GLY B N 1
ATOM 3582 C CA . GLY B 1 195 ? 7.004 8.664 -6.16 1 91.38 195 GLY B CA 1
ATOM 3583 C C . GLY B 1 195 ? 6.055 7.777 -6.941 1 91.38 195 GLY B C 1
ATOM 3584 O O . GLY B 1 195 ? 4.836 7.938 -6.855 1 91.38 195 GLY B O 1
ATOM 3585 N N . GLU B 1 196 ? 6.648 6.852 -7.711 1 88.06 196 GLU B N 1
ATOM 3586 C CA . GLU B 1 196 ? 5.863 5.98 -8.578 1 88.06 196 GLU B CA 1
ATOM 3587 C C . GLU B 1 196 ? 5.703 4.59 -7.969 1 88.06 196 GLU B C 1
ATOM 3589 O O . GLU B 1 196 ? 4.852 3.812 -8.398 1 88.06 196 GLU B O 1
ATOM 3594 N N . VAL B 1 197 ? 6.57 4.352 -7.047 1 91 197 VAL B N 1
ATOM 3595 C CA . VAL B 1 197 ? 6.547 3.059 -6.375 1 91 197 VAL B CA 1
ATOM 3596 C C . VAL B 1 197 ? 5.961 3.213 -4.973 1 91 197 VAL B C 1
ATOM 3598 O O . VAL B 1 197 ? 6.395 4.074 -4.203 1 91 197 VAL B O 1
ATOM 3601 N N . PHE B 1 198 ? 4.941 2.391 -4.77 1 93.81 198 PHE B N 1
ATOM 3602 C CA . PHE B 1 198 ? 4.355 2.443 -3.436 1 93.81 198 PHE B CA 1
ATOM 3603 C C . PHE B 1 198 ? 5.027 1.438 -2.506 1 93.81 198 PHE B C 1
ATOM 3605 O O . PHE B 1 198 ? 5.262 0.291 -2.891 1 93.81 198 PHE B O 1
ATOM 3612 N N . SER B 1 199 ? 5.312 1.896 -1.31 1 93.81 199 SER B N 1
ATOM 3613 C CA . SER B 1 199 ? 5.758 1.053 -0.204 1 93.81 199 SER B CA 1
ATOM 3614 C C . SER B 1 199 ? 5.34 1.639 1.141 1 93.81 199 SER B C 1
ATOM 3616 O O . SER B 1 199 ? 5.293 2.859 1.304 1 93.81 199 SER B O 1
ATOM 3618 N N . LEU B 1 200 ? 5.078 0.771 2.018 1 92.5 200 LEU B N 1
ATOM 3619 C CA . LEU B 1 200 ? 4.672 1.229 3.342 1 92.5 200 LEU B CA 1
ATOM 3620 C C . LEU B 1 200 ? 5.887 1.611 4.184 1 92.5 200 LEU B C 1
ATOM 3622 O O . LEU B 1 200 ? 5.77 2.393 5.129 1 92.5 200 LEU B O 1
ATOM 3626 N N . TYR B 1 201 ? 7.035 1.147 3.883 1 90.69 201 TYR B N 1
ATOM 3627 C CA . TYR B 1 201 ? 8.25 1.387 4.645 1 90.69 201 TYR B CA 1
ATOM 3628 C C . TYR B 1 201 ? 8.008 1.216 6.141 1 90.69 201 TYR B C 1
ATOM 3630 O O . TYR B 1 201 ? 8.375 2.08 6.941 1 90.69 201 TYR B O 1
ATOM 3638 N N . ASP B 1 202 ? 7.312 0.241 6.512 1 88.69 202 ASP B N 1
ATOM 3639 C CA . ASP B 1 202 ? 7.016 -0.105 7.898 1 88.69 202 ASP B CA 1
ATOM 3640 C C . ASP B 1 202 ? 6.051 0.899 8.523 1 88.69 202 ASP B C 1
ATOM 3642 O O . ASP B 1 202 ? 6.109 1.161 9.727 1 88.69 202 ASP B O 1
ATOM 3646 N N . TYR B 1 203 ? 5.324 1.611 7.703 1 90.88 203 TYR B N 1
ATOM 3647 C CA . TYR B 1 203 ? 4.191 2.379 8.211 1 90.88 203 TYR B CA 1
ATOM 3648 C C . TYR B 1 203 ? 3.299 1.515 9.094 1 90.88 203 TYR B C 1
ATOM 3650 O O . TYR B 1 203 ? 3.154 0.314 8.852 1 90.88 203 TYR B O 1
ATOM 3658 N N . PRO B 1 204 ? 2.691 2.105 10.141 1 82.5 204 PRO B N 1
ATOM 3659 C CA . PRO B 1 204 ? 1.779 1.282 10.938 1 82.5 204 PRO B CA 1
ATOM 3660 C C . PRO B 1 204 ? 0.708 0.599 10.086 1 82.5 204 PRO B C 1
ATOM 3662 O O . PRO B 1 204 ? -0.243 1.25 9.648 1 82.5 204 PRO B O 1
ATOM 3665 N N . GLN B 1 205 ? 0.737 -0.591 9.891 1 78 205 GLN B N 1
ATOM 3666 C CA . GLN B 1 205 ? 0.039 -1.323 8.836 1 78 205 GLN B CA 1
ATOM 3667 C C . GLN B 1 205 ? -1.415 -1.583 9.219 1 78 205 GLN B C 1
ATOM 3669 O O . GLN B 1 205 ? -2.307 -1.515 8.375 1 78 205 GLN B O 1
ATOM 3674 N N . TRP B 1 206 ? -1.638 -1.843 10.5 1 79.31 206 TRP B N 1
ATOM 3675 C CA . TRP B 1 206 ? -2.986 -2.197 10.938 1 79.31 206 TRP B CA 1
ATOM 3676 C C . TRP B 1 206 ? -3.975 -1.088 10.594 1 79.31 206 TRP B C 1
ATOM 3678 O O . TRP B 1 206 ? -5.141 -1.358 10.297 1 79.31 206 TRP B O 1
ATOM 3688 N N . GLN B 1 207 ? -3.51 0.112 10.391 1 81.38 207 GLN B N 1
ATOM 3689 C CA . GLN B 1 207 ? -4.363 1.287 10.258 1 81.38 207 GLN B CA 1
ATOM 3690 C C . GLN B 1 207 ? -4.664 1.577 8.789 1 81.38 207 GLN B C 1
ATOM 3692 O O . GLN B 1 207 ? -5.531 2.398 8.477 1 81.38 207 GLN B O 1
ATOM 3697 N N . VAL B 1 208 ? -4.023 0.868 7.906 1 89.81 208 VAL B N 1
ATOM 3698 C CA . VAL B 1 208 ? -4.16 1.271 6.512 1 89.81 208 VAL B CA 1
ATOM 3699 C C . VAL B 1 208 ? -4.848 0.162 5.719 1 89.81 208 VAL B C 1
ATOM 3701 O O . VAL B 1 208 ? -4.691 0.074 4.496 1 89.81 208 VAL B O 1
ATOM 3704 N N . ARG B 1 209 ? -5.656 -0.622 6.32 1 85.19 209 ARG B N 1
ATOM 3705 C CA . ARG B 1 209 ? -6.301 -1.773 5.699 1 85.19 209 ARG B CA 1
ATOM 3706 C C . ARG B 1 209 ? -7.184 -1.344 4.535 1 85.19 209 ARG B C 1
ATOM 3708 O O . ARG B 1 209 ? -7.191 -1.986 3.482 1 85.19 209 ARG B O 1
ATOM 3715 N N . VAL B 1 210 ? -7.906 -0.207 4.68 1 86.88 210 VAL B N 1
ATOM 3716 C CA . VAL B 1 210 ? -8.836 0.201 3.627 1 86.88 210 VAL B CA 1
ATOM 3717 C C . VAL B 1 210 ? -8.453 1.592 3.119 1 86.88 210 VAL B C 1
ATOM 3719 O O . VAL B 1 210 ? -9.258 2.258 2.463 1 86.88 210 VAL B O 1
ATOM 3722 N N . THR B 1 211 ? -7.328 2.021 3.5 1 93.12 211 THR B N 1
ATOM 3723 C CA . THR B 1 211 ? -6.852 3.32 3.043 1 93.12 211 THR B CA 1
ATOM 3724 C C . THR B 1 211 ? -6.602 3.305 1.538 1 93.12 211 THR B C 1
ATOM 3726 O O . THR B 1 211 ? -6.066 2.332 1.002 1 93.12 211 THR B O 1
ATOM 3729 N N . GLU B 1 212 ? -7.012 4.32 0.882 1 94.31 212 GLU B N 1
ATOM 3730 C CA . GLU B 1 212 ? -6.656 4.531 -0.519 1 94.31 212 GLU B CA 1
ATOM 3731 C C . GLU B 1 212 ? -5.398 5.383 -0.649 1 94.31 212 GLU B C 1
ATOM 3733 O O . GLU B 1 212 ? -5.277 6.422 -0.001 1 94.31 212 GLU B O 1
ATOM 3738 N N . PHE B 1 213 ? -4.453 4.879 -1.477 1 95.69 213 PHE B N 1
ATOM 3739 C CA . PHE B 1 213 ? -3.215 5.621 -1.667 1 95.69 213 PHE B CA 1
ATOM 3740 C C . PHE B 1 213 ? -3.111 6.148 -3.094 1 95.69 213 PHE B C 1
ATOM 3742 O O . PHE B 1 213 ? -3.373 5.418 -4.051 1 95.69 213 PHE B O 1
ATOM 3749 N N . LEU B 1 214 ? -2.791 7.426 -3.164 1 96.12 214 LEU B N 1
ATOM 3750 C CA . LEU B 1 214 ? -2.57 8.078 -4.449 1 96.12 214 LEU B CA 1
ATOM 3751 C C . LEU B 1 214 ? -1.147 8.617 -4.551 1 96.12 214 LEU B C 1
ATOM 3753 O O . LEU B 1 214 ? -0.609 9.148 -3.574 1 96.12 214 LEU B O 1
ATOM 3757 N N . SER B 1 215 ? -0.617 8.5 -5.684 1 95.5 215 SER B N 1
ATOM 3758 C CA . SER B 1 215 ? 0.768 8.906 -5.891 1 95.5 215 SER B CA 1
ATOM 3759 C C . SER B 1 215 ? 0.862 10.398 -6.199 1 95.5 215 SER B C 1
ATOM 3761 O O . SER B 1 215 ? 0.036 10.938 -6.934 1 95.5 215 SER B O 1
ATOM 3763 N N . VAL B 1 216 ? 1.768 11.008 -5.578 1 95.12 216 VAL B N 1
ATOM 3764 C CA . VAL B 1 216 ? 2.268 12.305 -6.027 1 95.12 216 VAL B CA 1
ATOM 3765 C C . VAL B 1 216 ? 3.75 12.195 -6.375 1 95.12 216 VAL B C 1
ATOM 3767 O O . VAL B 1 216 ? 4.488 11.438 -5.738 1 95.12 216 VAL B O 1
ATOM 3770 N N . LYS B 1 217 ? 4.16 12.836 -7.375 1 93.81 217 LYS B N 1
ATOM 3771 C CA . LYS B 1 217 ? 5.562 12.758 -7.773 1 93.81 217 LYS B CA 1
ATOM 3772 C C . LYS B 1 217 ? 6.488 13.117 -6.617 1 93.81 217 LYS B C 1
ATOM 3774 O O . LYS B 1 217 ? 7.469 12.422 -6.359 1 93.81 217 LYS B O 1
ATOM 3779 N N . SER B 1 218 ? 6.219 14.203 -5.996 1 96.38 218 SER B N 1
ATOM 3780 C CA . SER B 1 218 ? 6.992 14.703 -4.863 1 96.38 218 SER B CA 1
ATOM 3781 C C . SER B 1 218 ? 6.152 15.617 -3.979 1 96.38 218 SER B C 1
ATOM 3783 O O . SER B 1 218 ? 5.199 16.234 -4.453 1 96.38 218 SER B O 1
ATOM 3785 N N . HIS B 1 219 ? 6.496 15.625 -2.66 1 96.75 219 HIS B N 1
ATOM 3786 C CA . HIS B 1 219 ? 5.836 16.609 -1.816 1 96.75 219 HIS B CA 1
ATOM 3787 C C . HIS B 1 219 ? 6.434 18 -2.027 1 96.75 219 HIS B C 1
ATOM 3789 O O . HIS B 1 219 ? 5.848 19 -1.606 1 96.75 219 HIS B O 1
ATOM 3795 N N . HIS B 1 220 ? 7.602 18.047 -2.654 1 96.19 220 HIS B N 1
ATOM 3796 C CA . HIS B 1 220 ? 8.211 19.344 -2.988 1 96.19 220 HIS B CA 1
ATOM 3797 C C . HIS B 1 220 ? 7.363 20.109 -3.998 1 96.19 220 HIS B C 1
ATOM 3799 O O . HIS B 1 220 ? 7.062 19.594 -5.078 1 96.19 220 HIS B O 1
ATOM 3805 N N . ASN B 1 221 ? 6.922 21.219 -3.615 1 93.94 221 ASN B N 1
ATOM 3806 C CA . ASN B 1 221 ? 6.156 22.125 -4.465 1 93.94 221 ASN B CA 1
ATOM 3807 C C . ASN B 1 221 ? 4.832 21.5 -4.902 1 93.94 221 ASN B C 1
ATOM 3809 O O . ASN B 1 221 ? 4.41 21.672 -6.047 1 93.94 221 ASN B O 1
ATOM 3813 N N . LEU B 1 222 ? 4.289 20.688 -4.047 1 96.25 222 LEU B N 1
ATOM 3814 C CA . LEU B 1 222 ? 2.943 20.203 -4.312 1 96.25 222 LEU B CA 1
ATOM 3815 C C . LEU B 1 222 ? 1.949 21.344 -4.395 1 96.25 222 LEU B C 1
ATOM 3817 O O . LEU B 1 222 ? 1.771 22.094 -3.428 1 96.25 222 LEU B O 1
ATOM 3821 N N . THR B 1 223 ? 1.345 21.547 -5.547 1 93.19 223 THR B N 1
ATOM 3822 C CA . THR B 1 223 ? 0.425 22.656 -5.734 1 93.19 223 THR B CA 1
ATOM 3823 C C . THR B 1 223 ? -0.945 22.328 -5.141 1 93.19 223 THR B C 1
ATOM 3825 O O . THR B 1 223 ? -1.313 21.172 -5.02 1 93.19 223 THR B O 1
ATOM 3828 N N . PHE B 1 224 ? -1.643 23.375 -4.762 1 92.56 224 PHE B N 1
ATOM 3829 C CA . PHE B 1 224 ? -3 23.203 -4.258 1 92.56 224 PHE B CA 1
ATOM 3830 C C . PHE B 1 224 ? -3.889 22.547 -5.305 1 92.56 224 PHE B C 1
ATOM 3832 O O . PHE B 1 224 ? -4.734 21.703 -4.977 1 92.56 224 PHE B O 1
ATOM 3839 N N . GLU B 1 225 ? -3.641 22.859 -6.551 1 91.31 225 GLU B N 1
ATOM 3840 C CA . GLU B 1 225 ? -4.414 22.281 -7.645 1 91.31 225 GLU B CA 1
ATOM 3841 C C . GLU B 1 225 ? -4.254 20.766 -7.699 1 91.31 225 GLU B C 1
ATOM 3843 O O . GLU B 1 225 ? -5.238 20.031 -7.805 1 91.31 225 GLU B O 1
ATOM 3848 N N . LEU B 1 226 ? -3.045 20.359 -7.629 1 93.31 226 LEU B N 1
ATOM 3849 C CA . LEU B 1 226 ? -2.789 18.922 -7.645 1 93.31 226 LEU B CA 1
ATOM 3850 C C . LEU B 1 226 ? -3.398 18.25 -6.418 1 93.31 226 LEU B C 1
ATOM 3852 O O . LEU B 1 226 ? -3.959 17.156 -6.52 1 93.31 226 LEU B O 1
ATOM 3856 N N . PHE B 1 227 ? -3.27 18.953 -5.32 1 94.88 227 PHE B N 1
ATOM 3857 C CA . PHE B 1 227 ? -3.857 18.453 -4.086 1 94.88 227 PHE B CA 1
ATOM 3858 C C . PHE B 1 227 ? -5.359 18.25 -4.242 1 94.88 227 PHE B C 1
ATOM 3860 O O . PHE B 1 227 ? -5.895 17.203 -3.891 1 94.88 227 PHE B O 1
ATOM 3867 N N . ILE B 1 228 ? -6.031 19.172 -4.84 1 92.75 228 ILE B N 1
ATOM 3868 C CA . ILE B 1 228 ? -7.473 19.109 -5.051 1 92.75 228 ILE B CA 1
ATOM 3869 C C . ILE B 1 228 ? -7.805 17.984 -6.027 1 92.75 228 ILE B C 1
ATOM 3871 O O . ILE B 1 228 ? -8.781 17.25 -5.836 1 92.75 228 ILE B O 1
ATOM 3875 N N . ASP B 1 229 ? -7.027 17.828 -7.016 1 92.12 229 ASP B N 1
ATOM 3876 C CA . ASP B 1 229 ? -7.234 16.75 -7.969 1 92.12 229 ASP B CA 1
ATOM 3877 C C . ASP B 1 229 ? -7.203 15.391 -7.27 1 92.12 229 ASP B C 1
ATOM 3879 O O . ASP B 1 229 ? -7.988 14.492 -7.598 1 92.12 229 ASP B O 1
ATOM 3883 N N . LYS B 1 230 ? -6.242 15.227 -6.383 1 94.56 230 LYS B N 1
ATOM 3884 C CA . LYS B 1 230 ? -6.145 13.977 -5.641 1 94.56 230 LYS B CA 1
ATOM 3885 C C . LYS B 1 230 ? -7.363 13.766 -4.75 1 94.56 230 LYS B C 1
ATOM 3887 O O . LYS B 1 230 ? -7.867 12.648 -4.629 1 94.56 230 LYS B O 1
ATOM 3892 N N . LEU B 1 231 ? -7.883 14.852 -4.133 1 93.5 231 LEU B N 1
ATOM 3893 C CA . LEU B 1 231 ? -9.078 14.75 -3.305 1 93.5 231 LEU B CA 1
ATOM 3894 C C . LEU B 1 231 ? -10.289 14.375 -4.148 1 93.5 231 LEU B C 1
ATOM 3896 O O . LEU B 1 231 ? -11.133 13.586 -3.711 1 93.5 231 LEU B O 1
ATOM 3900 N N . LEU B 1 232 ? -10.352 14.969 -5.359 1 89.94 232 LEU B N 1
ATOM 3901 C CA . LEU B 1 232 ? -11.461 14.648 -6.258 1 89.94 232 LEU B CA 1
ATOM 3902 C C . LEU B 1 232 ? -11.414 13.18 -6.672 1 89.94 232 LEU B C 1
ATOM 3904 O O . LEU B 1 232 ? -12.453 12.523 -6.754 1 89.94 232 LEU B O 1
ATOM 3908 N N . ARG B 1 233 ? -10.227 12.727 -6.883 1 89.31 233 ARG B N 1
ATOM 3909 C CA . ARG B 1 233 ? -10.07 11.32 -7.227 1 89.31 233 ARG B CA 1
ATOM 3910 C C . ARG B 1 233 ? -10.508 10.422 -6.074 1 89.31 233 ARG B C 1
ATOM 3912 O O . ARG B 1 233 ? -11.156 9.398 -6.293 1 89.31 233 ARG B O 1
ATOM 3919 N N . PHE B 1 234 ? -10.125 10.75 -4.914 1 89.25 234 PHE B N 1
ATOM 3920 C CA . PHE B 1 234 ? -10.562 10.039 -3.719 1 89.25 234 PHE B CA 1
ATOM 3921 C C . PHE B 1 234 ? -12.086 10.008 -3.635 1 89.25 234 PHE B C 1
ATOM 3923 O O . PHE B 1 234 ? -12.672 8.977 -3.314 1 89.25 234 PHE B O 1
ATOM 3930 N N . GLY B 1 235 ? -12.734 11.055 -3.852 1 83.88 235 GLY B N 1
ATOM 3931 C CA . GLY B 1 235 ? -14.18 11.148 -3.82 1 83.88 235 GLY B CA 1
ATOM 3932 C C . GLY B 1 235 ? -14.859 10.242 -4.836 1 83.88 235 GLY B C 1
ATOM 3933 O O . GLY B 1 235 ? -15.906 9.656 -4.551 1 83.88 235 GLY B O 1
ATOM 3934 N N . LYS B 1 236 ? -14.297 10.133 -6.027 1 73.75 236 LYS B N 1
ATOM 3935 C CA . LYS B 1 236 ? -14.852 9.281 -7.074 1 73.75 236 LYS B CA 1
ATOM 3936 C C . LYS B 1 236 ? -14.766 7.809 -6.684 1 73.75 236 LYS B C 1
ATOM 3938 O O . LYS B 1 236 ? -15.664 7.027 -7 1 73.75 236 LYS B O 1
ATOM 3943 N N . CYS B 1 237 ? -13.672 7.52 -6.02 1 63.25 237 CYS B N 1
ATOM 3944 C CA . CYS B 1 237 ? -13.477 6.145 -5.586 1 63.25 237 CYS B CA 1
ATOM 3945 C C . CYS B 1 237 ? -14.492 5.754 -4.52 1 63.25 237 CYS B C 1
ATOM 3947 O O . CYS B 1 237 ? -15.062 4.664 -4.57 1 63.25 237 CYS B O 1
ATOM 3949 N N . GLU B 1 238 ? -14.719 6.586 -3.51 1 56.38 238 GLU B N 1
ATOM 3950 C CA . GLU B 1 238 ? -15.688 6.332 -2.453 1 56.38 238 GLU B CA 1
ATOM 3951 C C . GLU B 1 238 ? -17.078 6.078 -3.029 1 56.38 238 GLU B C 1
ATOM 3953 O O . GLU B 1 238 ? -17.828 5.23 -2.527 1 56.38 238 GLU B O 1
ATOM 3958 N N . GLN B 1 239 ? -17.266 6.703 -4.066 1 45.41 239 GLN B N 1
ATOM 3959 C CA . GLN B 1 239 ? -18.547 6.508 -4.734 1 45.41 239 GLN B CA 1
ATOM 3960 C C . GLN B 1 239 ? -18.641 5.125 -5.375 1 45.41 239 GLN B C 1
ATOM 3962 O O . GLN B 1 239 ? -19.703 4.527 -5.438 1 45.41 239 GLN B O 1
ATOM 3967 N N . ARG B 1 240 ? -17.562 4.652 -5.746 1 48.19 240 ARG B N 1
ATOM 3968 C CA . ARG B 1 240 ? -17.547 3.328 -6.359 1 48.19 240 ARG B CA 1
ATOM 3969 C C . ARG B 1 240 ? -17.734 2.238 -5.312 1 48.19 240 ARG B C 1
ATOM 3971 O O . ARG B 1 240 ? -18.391 1.224 -5.578 1 48.19 240 ARG B O 1
ATOM 3978 N N . LEU B 1 241 ? -17.125 2.443 -4.137 1 51.06 241 LEU B N 1
ATOM 3979 C CA . LEU B 1 241 ? -17.25 1.461 -3.064 1 51.06 241 LEU B CA 1
ATOM 3980 C C . LEU B 1 241 ? -18.625 1.532 -2.414 1 51.06 241 LEU B C 1
ATOM 3982 O O . LEU B 1 241 ? -19.109 0.539 -1.868 1 51.06 241 LEU B O 1
ATOM 3986 N N . GLY B 1 242 ? -19.25 2.695 -2.158 1 41.94 242 GLY B N 1
ATOM 3987 C CA . GLY B 1 242 ? -20.562 2.9 -1.561 1 41.94 242 GLY B CA 1
ATOM 3988 C C . GLY B 1 242 ? -21.703 2.424 -2.441 1 41.94 242 GLY B C 1
ATOM 3989 O O . GLY B 1 242 ? -22.859 2.393 -2.01 1 41.94 242 GLY B O 1
ATOM 3990 N N . LYS B 1 243 ? -21.516 2.285 -3.699 1 38.62 243 LYS B N 1
ATOM 3991 C CA . LYS B 1 243 ? -22.656 1.751 -4.445 1 38.62 243 LYS B CA 1
ATOM 3992 C C . LYS B 1 243 ? -22.672 0.226 -4.398 1 38.62 243 LYS B C 1
ATOM 3994 O O . LYS B 1 243 ? -21.625 -0.414 -4.348 1 38.62 243 LYS B O 1
#

Sequence (486 aa):
MSINFIHVVLYNLVHFTCTVIECIVYLLGITVDFYHGVYYGKHNNDVLLQKLKCLGKPPTHLTVLLGHEEPSYKDLANIVFYCISTGIPYLSFYDYKGVLKKHQNELEYHVNEMKSKKDHIIWHNNSSSVHKNGFIGRKIHLKVFSQEDGQSSIVSLCKNIASEKIETNFSIDSINEHLKNHYEFPDPELGLYCGEVFSLYDYPQWQVRVTEFLSVKSHHNLTFELFIDKLLRFGKCEQRLGKMSINFIHVVLYNLVHFTCTVIECIVYLLGITVDFYHGVYYGKHNNDVLLQKLKCLGKPPTHLTVLLGHEEPSYKDLANIVFYCISTGIPYLSFYDYKGVLKKHQNELEYHVNEMKSKKDHIIWHNNSSSVHKNGFIGRKIHLKVFSQEDGQSSIVSLCKNIASEKIETNFSIDSINEHLKNHYEFPDPELGLYCGEVFSLYDYPQWQVRVTEFLSVKSHHNLTFELFIDKLLRFGKCEQRLGK

Foldseek 3Di:
DDPVVVVVVVVVVVVVVVVVVVVVVVVVVVVVVVCCCVVVVVVVVVVVVVLLVLFDDFWQEEEEEQPPDDDDLLLVLVVVVLCLVSQHAEYEYEDQVCPCVVVVVSNVVNNVVPDDPQEAEAEDSDPPRPPPDPRPHRHHYYYYDYLCCFPVVLVVQLVVLVPVPDPSPDDLVVSQVSNCVVVVDAQTQEYEYACDDDDCSRPHPSRCPNHHYDYDNHSVPDDSSNVSVSSSVSVVVVVVVVD/DDPVVVVVVVVVVVVVVVVVVVVVVVVVVVVVVVCCCVVVVVVVVVVLVVLLVLQDDFWQEEEEEQPPDDDDLLLVLVVVVLCLVSQHAEYEYEDQVCPCVVVVVSNVVNNVVPDDPQEAEAEDSDPPRPPPPPRPHRHHYYYYHYLCCFPVVLVVQLVVLVPVPDPSPDDLVVSQVSNCVVVVDAQTQEYEYACDDDDCSRPHPSRCPNHHYDYDNHSVPDDSSNVSVRSSVSVVVVVVVVD

Radius of gyration: 29.86 Å; Cα contacts (8 Å, |Δi|>4): 666; chains: 2; bounding box: 54×80×103 Å

Solvent-accessible surface area (backbone atoms only — not comparable to full-atom values): 26023 Å² total; per-residue (Å²): 137,60,74,65,55,55,51,51,50,50,50,50,49,52,50,47,52,52,48,48,49,52,46,48,53,50,49,50,49,48,48,47,48,47,48,41,46,54,48,40,43,52,48,42,45,53,50,46,51,53,51,60,69,66,49,60,80,57,49,63,16,41,32,36,38,37,61,87,58,78,86,48,41,63,39,52,26,50,51,53,49,52,30,58,76,62,63,26,39,28,41,34,39,33,26,56,82,37,60,55,60,76,43,40,65,56,32,50,49,42,36,59,72,67,52,52,95,52,52,43,78,42,46,68,76,48,86,73,50,70,78,66,86,78,75,85,60,57,57,33,40,36,38,65,42,34,40,76,55,5,64,64,40,53,38,53,47,51,44,51,56,54,61,65,67,56,84,72,67,70,39,69,65,52,52,50,53,52,47,33,64,70,67,73,47,75,59,35,46,34,30,41,33,31,35,82,60,44,62,49,56,31,46,51,44,88,48,41,31,73,17,37,34,40,70,35,76,46,66,72,78,61,46,68,66,59,52,48,51,52,51,45,51,51,41,56,49,52,53,59,70,74,100,137,60,73,64,56,57,52,52,51,50,50,49,49,51,51,47,52,50,49,49,50,51,47,48,54,51,49,49,48,47,49,48,48,45,49,43,45,53,50,42,43,52,51,43,46,53,50,47,51,53,51,60,70,65,48,60,81,57,49,63,14,40,32,37,36,39,61,89,57,76,85,49,41,62,38,52,28,50,50,53,49,52,30,59,76,62,63,26,40,29,39,35,39,33,27,56,82,33,60,55,59,75,44,39,65,57,34,50,50,41,35,61,71,68,52,52,95,51,53,43,78,41,47,67,76,49,86,72,50,69,77,63,88,75,75,84,58,56,60,32,40,37,38,66,42,34,41,75,56,4,66,63,42,54,39,52,47,50,43,51,56,57,63,63,68,55,83,72,68,69,37,69,64,53,50,49,53,52,48,35,63,70,68,72,45,75,58,36,46,33,31,40,33,31,35,82,58,44,60,49,56,30,45,51,45,86,48,42,32,71,19,37,34,39,70,35,76,46,64,73,78,60,46,69,67,59,52,49,52,53,52,45,50,52,42,56,49,52,52,60,68,74,98

Secondary structure (DSSP, 8-state):
--HHHHHHHHHHHHHHHHHHHHHHHHHHHHHHHHHHHHHHHHHHHHHHHHHHHT--SPPSEEEEE-TTPPP-HHHHHHHHHHHHHHT--EEEEE-TTSHHHHTHHHHHHHHHHH--TTEEEEESSSTT----TT--SEEEEEEEE-GGGSHHHHHHHHHHHHHS-SS----HHHHHHHHHHHH-SPPPSEEEEESSSEE-TT--GGGGTT-EEEEES-STT--HHHHHHHHHHHHHHHHHHH-/--HHHHHHHHHHHHHHHHHHHHHHHHHHHHHHHHHHHHHHHHHHHHHHHHHHHT--SPPSEEEEE-TTPPP-HHHHHHHHHHHHHHT--EEEEE-TTSHHHHTHHHHHHHHHHH--TTEEEEESSSTT----TT--SEEEEEEEE-GGGSHHHHHHHHHHHHHS-SS----HHHHHHHHHHHH-SPPPSEEEEESSSEE-TT--GGGGTT-EEEEES-STT--HHHHHHHHHHHHHHHHHHH-

Organism: Brassicogethes aeneus (NCBI:txid1431903)

pLDDT: mean 79.35, std 17.08, range [37.16, 98.5]